Protein AF-A0A661U0H3-F1 (afdb_monomer)

Nearest PDB structures (foldseek):
  3rfw-assembly1_A-2  TM=4.943E-01  e=2.102E-10  Campylobacter jejuni
  6xd8-assembly2_B  TM=9.147E-01  e=1.284E-05  Bacillus anthracis str. Sterne
  6vj4-assembly1_A-2  TM=5.580E-01  e=4.309E-07  Bacillus anthracis
  2m08-assembly1_A  TM=8.510E-01  e=1.576E-04  Nitrosopumilus maritimus SCM1
  2rqs-assembly1_A  TM=8.510E-01  e=1.660E-04  Candidatus Cenarchaeum symbiosum

pLDDT: mean 85.98, std 15.05, range [32.09, 98.5]

Secondary structure (DSSP, 8-state):
------------------------------TTTT-EEEEETTEEEEHHHHHHHHHTS-HHHHHHHTSHHHHHHHHHHHHHHHHHHHHHHHTTGGGSHHHHHHHHHHHHHHHHHHHIIIIIITT-SS-HHHHHHHHHHTTTTSEEPPEEEEEEEEESSHHHHHHHHHHHHTT--HHHHHHHH---TTTGGGTTEEEEEESSPPP-SSSTT-HHHHHHHTTSPTT-BPPPEEETTEEEEEEEEEEE--EEPPHHHHHHHHHHH----HHHHHHHHHHTGGGGEE--EEEEEEEEESSHHHHHHHHHHHHTT--HHHHHHT-SSHHHHHHTSEEEEEETTSPBTTTBS-HHHHHHHHTSPTT-EEEEEEETTEEEEEEEEEEE-SEE--HHHHHHHHHHHHHHHHHHHHHHHHHHHHHHHTT---TTTTT-SS---HHHHHHHHHT-SSHHHHHHHHHHHHHH-TTSTTHHHHHHHHHHHHHHTS--HHHHHHHHHHHHHH-TTSTTHHHHHHHHHHTT--PPPPHHHHHHHHHTT----GGG---TT--S--

Foldseek 3Di:
DDDDDDDDDDDDDDDDDDDDPPDPPVPVPPPQFAAFPDDDPPDTDGNVNLVVVLVVDDPVCSVVCPDPVNVVVVVVVVNVVVVVVVVCVVVVVCVPPVNVVVVVVVVVCVVVVVCCVPPQQLQFLFAVVLLVVLCVVPLVVQKPAKKWWKFKAFDQDLVLQQVVVVVVVVPDDQLVCLLVHGPPPPCNVVSRTPGMAGLDADDDPDPSNWPVLSVLRVVDDAQDWDRWDATPVHIIIMHTPDIDHMDRDPCVVCSRVSVVPDADDLVVLVVCCVVVQVVQWDAKKFKKWKDFAAAQVLVVVLVVCVVVPHALQRSQCPGPDVVSNVCSTDIDIDGPQDADPPAGGDNVVVVVVSVDDQQDKDDLDQGPNHGMIMHGPDIDHGGGDDSVVCSVVSRVVVSNVRSVVSSVVVVVVVCLVVLPQDCVLLVDDDDDDLVVLLVSLLVPPALVSNLSSLSNNCSVPVPDLCNLVSLLSNLVSCQQPVVNPVVSLVSLVVSCVVCVPRPCNVVSVVCNVQRLALDDGDPVVQVVVVVSNDHDDSVSSDHVPPPDDD

Radius of gyration: 39.85 Å; Cα contacts (8 Å, |Δi|>4): 704; chains: 1; bounding box: 89×93×110 Å

Structure (mmCIF, N/CA/C/O backbone):
data_AF-A0A661U0H3-F1
#
_entry.id   AF-A0A661U0H3-F1
#
loop_
_atom_site.group_PDB
_atom_site.id
_atom_site.type_symbol
_atom_site.label_atom_id
_atom_site.label_alt_id
_atom_site.label_comp_id
_atom_site.label_asym_id
_atom_site.label_entity_id
_atom_site.label_seq_id
_atom_site.pdbx_PDB_ins_code
_atom_site.Cartn_x
_atom_site.Cartn_y
_atom_site.Cartn_z
_atom_site.occupancy
_atom_site.B_iso_or_equiv
_atom_site.auth_seq_id
_atom_site.auth_comp_id
_atom_site.auth_asym_id
_atom_site.auth_atom_id
_atom_site.pdbx_PDB_model_num
ATOM 1 N N . MET A 1 1 ? -7.140 -27.522 -75.127 1.00 39.84 1 MET A N 1
ATOM 2 C CA . MET A 1 1 ? -8.474 -27.904 -74.614 1.00 39.84 1 MET A CA 1
ATOM 3 C C . MET A 1 1 ? -9.107 -26.672 -73.988 1.00 39.84 1 MET A C 1
ATOM 5 O O . MET A 1 1 ? -8.629 -26.207 -72.964 1.00 39.84 1 MET A O 1
ATOM 9 N N . GLY A 1 2 ? -10.066 -26.062 -74.690 1.00 32.59 2 GLY A N 1
ATOM 10 C CA . GLY A 1 2 ? -10.665 -24.779 -74.317 1.00 32.59 2 GLY A CA 1
ATOM 11 C C . GLY A 1 2 ? -11.764 -24.923 -73.267 1.00 32.59 2 GLY A C 1
ATOM 12 O O . GLY A 1 2 ? -12.560 -25.855 -73.330 1.00 32.59 2 GLY A O 1
ATOM 13 N N . LYS A 1 3 ? -11.824 -23.971 -72.333 1.00 36.72 3 LYS A N 1
ATOM 14 C CA . LYS A 1 3 ? -12.973 -23.766 -71.449 1.00 36.72 3 LYS A CA 1
ATOM 15 C C . LYS A 1 3 ? -13.795 -22.592 -71.985 1.00 36.72 3 LYS A C 1
ATOM 17 O O . LYS A 1 3 ? -13.295 -21.477 -72.088 1.00 36.72 3 LYS A O 1
ATOM 22 N N . LYS A 1 4 ? -15.050 -22.867 -72.336 1.00 49.59 4 LYS A N 1
ATOM 23 C CA . LYS A 1 4 ? -16.136 -21.893 -72.502 1.00 49.59 4 LYS A CA 1
ATOM 24 C C . LYS A 1 4 ? -17.252 -22.302 -71.547 1.00 49.59 4 LYS A C 1
ATOM 26 O O . LYS A 1 4 ? -17.506 -23.495 -71.411 1.00 49.59 4 LYS A O 1
ATOM 31 N N . GLY A 1 5 ? -17.943 -21.327 -70.967 1.00 33.94 5 GLY A N 1
ATOM 32 C CA . GLY A 1 5 ? -19.227 -21.567 -70.313 1.00 33.94 5 GLY A CA 1
ATOM 33 C C . GLY A 1 5 ? -19.596 -20.483 -69.315 1.00 33.94 5 GLY A C 1
ATOM 34 O O . GLY A 1 5 ? -19.305 -20.610 -68.136 1.00 33.94 5 GLY A O 1
ATOM 35 N N . TRP A 1 6 ? -20.233 -19.428 -69.812 1.00 38.06 6 TRP A N 1
ATOM 36 C CA . TRP A 1 6 ? -20.932 -18.408 -69.033 1.00 38.06 6 TRP A CA 1
ATOM 37 C C . TRP A 1 6 ? -22.409 -18.817 -68.974 1.00 38.06 6 TRP A C 1
ATOM 39 O O . TRP A 1 6 ? -22.935 -19.203 -70.016 1.00 38.06 6 TRP A O 1
ATOM 49 N N . PHE A 1 7 ? -23.074 -18.731 -67.819 1.00 33.75 7 PHE A N 1
ATOM 50 C CA . PHE A 1 7 ? -24.536 -18.622 -67.752 1.00 33.75 7 PHE A CA 1
ATOM 51 C C . PHE A 1 7 ? -24.967 -17.950 -66.444 1.00 33.75 7 PHE A C 1
ATOM 53 O O . PHE A 1 7 ? -24.656 -18.411 -65.349 1.00 33.75 7 PHE A O 1
ATOM 60 N N . THR A 1 8 ? -25.681 -16.842 -66.596 1.00 45.50 8 THR A N 1
ATOM 61 C CA . THR A 1 8 ? -26.470 -16.138 -65.587 1.00 45.50 8 THR A CA 1
ATOM 62 C C . THR A 1 8 ? -27.881 -16.723 -65.555 1.00 45.50 8 THR A C 1
ATOM 64 O O . THR A 1 8 ? -28.471 -16.890 -66.618 1.00 45.50 8 THR A O 1
ATOM 67 N N . ILE A 1 9 ? -28.456 -16.961 -64.369 1.00 36.06 9 ILE A N 1
ATOM 68 C CA . ILE A 1 9 ? -29.915 -16.978 -64.152 1.00 36.06 9 ILE A CA 1
ATOM 69 C C . ILE A 1 9 ? -30.212 -16.417 -62.753 1.00 36.06 9 ILE A C 1
ATOM 71 O O . ILE A 1 9 ? -29.787 -16.975 -61.746 1.00 36.06 9 ILE A O 1
ATOM 75 N N . SER A 1 10 ? -30.976 -15.327 -62.720 1.00 40.69 10 SER A N 1
ATOM 76 C CA . SER A 1 10 ? -31.690 -14.803 -61.551 1.00 40.69 10 SER A CA 1
ATOM 77 C C . SER A 1 10 ? -33.111 -15.369 -61.541 1.00 40.69 10 SER A C 1
ATOM 79 O O . SER A 1 10 ? -33.766 -15.196 -62.562 1.00 40.69 10 SER A O 1
ATOM 81 N N . VAL A 1 11 ? -33.623 -15.928 -60.429 1.00 33.91 11 VAL A N 1
ATOM 82 C CA . VAL A 1 11 ? -35.069 -15.924 -60.076 1.00 33.91 11 VAL A CA 1
ATOM 83 C C . VAL A 1 11 ? -35.288 -16.030 -58.548 1.00 33.91 11 VAL A C 1
ATOM 85 O O . VAL A 1 11 ? -34.851 -16.973 -57.902 1.00 33.91 11 VAL A O 1
ATOM 88 N N . ALA A 1 12 ? -35.987 -15.009 -58.042 1.00 33.62 12 ALA A N 1
ATOM 89 C CA . ALA A 1 12 ? -36.889 -14.829 -56.891 1.00 33.62 12 ALA A CA 1
ATOM 90 C C . ALA A 1 12 ? -37.150 -15.917 -55.807 1.00 33.62 12 ALA A C 1
ATOM 92 O O . ALA A 1 12 ? -37.682 -16.987 -56.075 1.00 33.62 12 ALA A O 1
ATOM 93 N N . LEU A 1 13 ? -36.920 -15.504 -54.548 1.00 36.56 13 LEU A N 1
ATOM 94 C CA . LEU A 1 13 ? -37.894 -15.248 -53.456 1.00 36.56 13 LEU A CA 1
ATOM 95 C C . LEU A 1 13 ? -39.063 -16.237 -53.215 1.00 36.56 13 LEU A C 1
ATOM 97 O O . LEU A 1 13 ? -40.080 -16.143 -53.891 1.00 36.56 13 LEU A O 1
ATOM 101 N N . VAL A 1 14 ? -39.005 -17.017 -52.120 1.00 35.09 14 VAL A N 1
ATOM 102 C CA . VAL A 1 14 ? -40.170 -17.335 -51.257 1.00 35.09 14 VAL A CA 1
ATOM 103 C C . VAL A 1 14 ? -39.715 -17.425 -49.795 1.00 35.09 14 VAL A C 1
ATOM 105 O O . VAL A 1 14 ? -38.733 -18.081 -49.463 1.00 35.09 14 VAL A O 1
ATOM 108 N N . PHE A 1 15 ? -40.461 -16.721 -48.948 1.00 34.41 15 PHE A N 1
ATOM 109 C CA . PHE A 1 15 ? -40.374 -16.628 -47.494 1.00 34.41 15 PHE A CA 1
ATOM 110 C C . PHE A 1 15 ? -40.281 -17.984 -46.770 1.00 34.41 15 PHE A C 1
ATOM 112 O O . PHE A 1 15 ? -41.074 -18.891 -47.013 1.00 34.41 15 PHE A O 1
ATOM 119 N N . SER A 1 16 ? -39.435 -18.051 -45.744 1.00 34.34 16 SER A N 1
ATOM 120 C CA . SER A 1 16 ? -39.731 -18.813 -44.527 1.00 34.34 16 SER A CA 1
ATOM 121 C C . SER A 1 16 ? -39.182 -18.048 -43.330 1.00 34.34 16 SER A C 1
ATOM 123 O O . SER A 1 16 ? -37.980 -17.967 -43.101 1.00 34.34 16 SER A O 1
ATOM 125 N N . ILE A 1 17 ? -40.119 -17.420 -42.624 1.00 41.91 17 ILE A N 1
ATOM 126 C CA . ILE A 1 17 ? -39.952 -16.776 -41.327 1.00 41.91 17 ILE A CA 1
ATOM 127 C C . ILE A 1 17 ? -39.621 -17.870 -40.312 1.00 41.91 17 ILE A C 1
ATOM 129 O O . ILE A 1 17 ? -40.460 -18.721 -40.032 1.00 41.91 17 ILE A O 1
ATOM 133 N N . ALA A 1 18 ? -38.417 -17.830 -39.751 1.00 33.91 18 ALA A N 1
ATOM 134 C CA . ALA A 1 18 ? -38.081 -18.549 -38.532 1.00 33.91 18 ALA A CA 1
ATOM 135 C C . ALA A 1 18 ? -37.008 -17.760 -37.773 1.00 33.91 18 ALA A C 1
ATOM 137 O O . ALA A 1 18 ? -35.821 -17.854 -38.058 1.00 33.91 18 ALA A O 1
ATOM 138 N N . ILE A 1 19 ? -37.497 -16.929 -36.849 1.00 46.69 19 ILE A N 1
ATOM 139 C CA . ILE A 1 19 ? -36.934 -16.693 -35.515 1.00 46.69 19 ILE A CA 1
ATOM 140 C C . ILE A 1 19 ? -35.417 -16.472 -35.498 1.00 46.69 19 ILE A C 1
ATOM 142 O O . ILE A 1 19 ? -34.634 -17.375 -35.228 1.00 46.69 19 ILE A O 1
ATOM 146 N N . LEU A 1 20 ? -35.028 -15.213 -35.681 1.00 36.91 20 LEU A N 1
ATOM 147 C CA . LEU A 1 20 ? -33.796 -14.680 -35.115 1.00 36.91 20 LEU A CA 1
ATOM 148 C C . LEU A 1 20 ? -34.129 -13.335 -34.457 1.00 36.91 20 LEU A C 1
ATOM 150 O O . LEU A 1 20 ? -33.696 -12.268 -34.879 1.00 36.91 20 LEU A O 1
ATOM 154 N N . SER A 1 21 ? -34.960 -13.386 -33.412 1.00 39.50 21 SER A N 1
ATOM 155 C CA . SER A 1 21 ? -34.989 -12.349 -32.380 1.00 39.50 21 SER A CA 1
ATOM 156 C C . SER A 1 21 ? -33.693 -12.458 -31.573 1.00 39.50 21 SER A C 1
ATOM 158 O O . SER A 1 21 ? -33.687 -12.897 -30.424 1.00 39.50 21 SER A O 1
ATOM 160 N N . LEU A 1 22 ? -32.576 -12.123 -32.222 1.00 37.94 22 LEU A N 1
ATOM 161 C CA . LEU A 1 22 ? -31.331 -11.794 -31.551 1.00 37.94 22 LEU A CA 1
ATOM 162 C C . LEU A 1 22 ? -31.582 -10.491 -30.805 1.00 37.94 22 LEU A C 1
ATOM 164 O O . LEU A 1 22 ? -31.690 -9.431 -31.415 1.00 37.94 22 LEU A O 1
ATOM 168 N N . LEU A 1 23 ? -31.768 -10.636 -29.494 1.00 37.94 23 LEU A N 1
ATOM 169 C CA . LEU A 1 23 ? -31.199 -9.767 -28.470 1.00 37.94 23 LEU A CA 1
ATOM 170 C C . LEU A 1 23 ? -31.019 -8.318 -28.934 1.00 37.94 23 LEU A C 1
ATOM 172 O O . LEU A 1 23 ? -29.910 -7.831 -29.132 1.00 37.94 23 LEU A O 1
ATOM 176 N N . SER A 1 24 ? -32.139 -7.602 -29.027 1.00 34.53 24 SER A N 1
ATOM 177 C CA . SER A 1 24 ? -32.116 -6.197 -28.654 1.00 34.53 24 SER A CA 1
ATOM 178 C C . SER A 1 24 ? -31.874 -6.184 -27.145 1.00 34.53 24 SER A C 1
ATOM 180 O O . SER A 1 24 ? -32.813 -6.145 -26.352 1.00 34.53 24 SER A O 1
ATOM 182 N N . CYS A 1 25 ? -30.602 -6.276 -26.747 1.00 33.72 25 CYS A N 1
ATOM 183 C CA . CYS A 1 25 ? -30.160 -5.618 -25.530 1.00 33.72 25 CYS A CA 1
ATOM 184 C C . CYS A 1 25 ? -30.435 -4.141 -25.775 1.00 33.72 25 CYS A C 1
ATOM 186 O O . CYS A 1 25 ? -29.628 -3.415 -26.349 1.00 33.72 25 CYS A O 1
ATOM 188 N N . LYS A 1 26 ? -31.651 -3.717 -25.438 1.00 37.41 26 LYS A N 1
ATOM 189 C CA . LYS A 1 26 ? -31.938 -2.318 -25.212 1.00 37.41 26 LYS A CA 1
ATOM 190 C C . LYS A 1 26 ? -31.262 -2.005 -23.889 1.00 37.41 26 LYS A C 1
ATOM 192 O O . LYS A 1 26 ? -31.874 -2.096 -22.833 1.00 37.41 26 LYS A O 1
ATOM 197 N N . GLU A 1 27 ? -29.961 -1.769 -23.983 1.00 37.16 27 GLU A N 1
ATOM 198 C CA . GLU A 1 27 ? -29.201 -1.054 -22.978 1.00 37.16 27 GLU A CA 1
ATOM 199 C C . GLU A 1 27 ? -30.025 0.203 -22.691 1.00 37.16 27 GLU A C 1
ATOM 201 O O . GLU A 1 27 ? -30.349 0.975 -23.604 1.00 37.16 27 GLU A O 1
ATOM 206 N N . GLU A 1 28 ? -30.529 0.326 -21.466 1.00 34.50 28 GLU A N 1
ATOM 207 C CA . GLU A 1 28 ? -31.110 1.577 -21.007 1.00 34.50 28 GLU A CA 1
ATOM 208 C C . GLU A 1 28 ? -29.966 2.583 -20.996 1.00 34.50 28 GLU A C 1
ATOM 210 O O . GLU A 1 28 ? -29.244 2.723 -20.016 1.00 34.50 28 GLU A O 1
ATOM 215 N N . VAL A 1 29 ? -29.765 3.241 -22.138 1.00 36.03 29 VAL A N 1
ATOM 216 C CA . VAL A 1 29 ? -28.887 4.395 -22.256 1.00 36.03 29 VAL A CA 1
ATOM 217 C C . VAL A 1 29 ? -29.412 5.405 -21.250 1.00 36.03 29 VAL A C 1
ATOM 219 O O . VAL A 1 29 ? -30.503 5.968 -21.418 1.00 36.03 29 VAL A O 1
ATOM 222 N N . VAL A 1 30 ? -28.658 5.581 -20.168 1.00 37.28 30 VAL A N 1
ATOM 223 C CA . VAL A 1 30 ? -28.878 6.628 -19.180 1.00 37.28 30 VAL A CA 1
ATOM 224 C C . VAL A 1 30 ? -29.008 7.925 -19.971 1.00 37.28 30 VAL A C 1
ATOM 226 O O . VAL A 1 30 ? -28.123 8.297 -20.736 1.00 37.28 30 VAL A O 1
ATOM 229 N N . LYS A 1 31 ? -30.160 8.594 -19.859 1.00 38.78 31 LYS A N 1
ATOM 230 C CA . LYS A 1 31 ? -30.545 9.739 -20.708 1.00 38.78 31 LYS A CA 1
ATOM 231 C C . LYS A 1 31 ? -29.547 10.915 -20.705 1.00 38.78 31 LYS A C 1
ATOM 233 O O . LYS A 1 31 ? -29.724 11.818 -21.514 1.00 38.78 31 LYS A O 1
ATOM 238 N N . GLY A 1 32 ? -28.551 10.912 -19.815 1.00 45.53 32 GLY A N 1
ATOM 239 C CA . GLY A 1 32 ? -27.450 11.878 -19.768 1.00 45.53 32 GLY A CA 1
ATOM 240 C C . GLY A 1 32 ? -26.280 11.562 -20.710 1.00 45.53 32 GLY A C 1
ATOM 241 O O . GLY A 1 32 ? -25.739 12.491 -21.294 1.00 45.53 32 GLY A O 1
ATOM 242 N N . ASP A 1 33 ? -25.951 10.289 -20.955 1.00 55.34 33 ASP A N 1
ATOM 243 C CA . ASP A 1 33 ? -24.731 9.890 -21.692 1.00 55.34 33 ASP A CA 1
ATOM 244 C C . ASP A 1 33 ? -24.838 10.052 -23.219 1.00 55.34 33 ASP A C 1
ATOM 246 O O . ASP A 1 33 ? -23.845 9.971 -23.935 1.00 55.34 33 ASP A O 1
ATOM 250 N N . SER A 1 34 ? -26.043 10.307 -23.737 1.00 65.50 34 SER A N 1
ATOM 251 C CA . SER A 1 34 ? -26.332 10.399 -25.181 1.00 65.50 34 SER A CA 1
ATOM 252 C C . SER A 1 34 ? -26.701 11.803 -25.668 1.00 65.50 34 SER A C 1
ATOM 254 O O . SER A 1 34 ? -27.101 11.968 -26.823 1.00 65.50 34 SER A O 1
ATOM 256 N N . GLU A 1 35 ? -26.595 12.832 -24.820 1.00 89.38 35 GLU A N 1
ATOM 257 C CA . GLU A 1 35 ? -26.825 14.212 -25.258 1.00 89.38 35 GLU A CA 1
ATOM 258 C C . GLU A 1 35 ? -25.736 14.627 -26.258 1.00 89.38 35 GLU A C 1
ATOM 260 O O . GLU A 1 35 ? -24.562 14.710 -25.908 1.00 89.38 35 GLU A O 1
ATOM 265 N N . VAL A 1 36 ? -26.129 14.903 -27.503 1.00 92.31 36 VAL A N 1
ATOM 266 C CA . VAL A 1 36 ? -25.220 15.352 -28.566 1.00 92.31 36 VAL A CA 1
ATOM 267 C C . VAL A 1 36 ? -25.008 16.860 -28.462 1.00 92.31 36 VAL A C 1
ATOM 269 O O . VAL A 1 36 ? -25.943 17.640 -28.645 1.00 92.31 36 VAL A O 1
ATOM 272 N N . LEU A 1 37 ? -23.765 17.268 -28.220 1.00 92.44 37 LEU A N 1
ATOM 273 C CA . LEU A 1 37 ? -23.359 18.658 -28.000 1.00 92.44 37 LEU A CA 1
ATOM 274 C C . LEU A 1 37 ? -22.755 19.301 -29.253 1.00 92.44 37 LEU A C 1
ATOM 276 O O . LEU A 1 37 ? -22.876 20.509 -29.455 1.00 92.44 37 LEU A O 1
ATOM 280 N N . ALA A 1 38 ? -22.137 18.502 -30.125 1.00 93.94 38 ALA A N 1
ATOM 281 C CA . ALA A 1 38 ? -21.652 18.950 -31.425 1.00 93.94 38 ALA A CA 1
ATOM 282 C C . ALA A 1 38 ? -21.599 17.801 -32.440 1.00 93.94 38 ALA A C 1
ATOM 284 O O . ALA A 1 38 ? -21.620 16.624 -32.083 1.00 93.94 38 ALA A O 1
ATOM 285 N N . ARG A 1 39 ? -21.514 18.152 -33.727 1.00 94.12 39 ARG A N 1
ATOM 286 C CA . ARG A 1 39 ? -21.327 17.200 -34.830 1.00 94.12 39 ARG A CA 1
ATOM 287 C C . ARG A 1 39 ? -20.194 17.657 -35.733 1.00 94.12 39 ARG A C 1
ATOM 289 O O . ARG A 1 39 ? -20.169 18.816 -36.148 1.00 94.12 39 ARG A O 1
ATOM 296 N N . VAL A 1 40 ? -19.295 16.739 -36.072 1.00 91.75 40 VAL A N 1
ATOM 297 C CA . VAL A 1 40 ? -18.164 16.985 -36.974 1.00 91.75 40 VAL A CA 1
ATOM 298 C C . VAL A 1 40 ? -18.197 15.929 -38.076 1.00 91.75 40 VAL A C 1
ATOM 300 O O . VAL A 1 40 ? -17.750 14.799 -37.904 1.00 91.75 40 VAL A O 1
ATOM 303 N N . GLY A 1 41 ? -18.778 16.286 -39.223 1.00 84.00 41 GLY A N 1
ATOM 304 C CA . GLY A 1 41 ? -19.030 15.324 -40.297 1.00 84.00 41 GLY A CA 1
ATOM 305 C C . GLY A 1 41 ? -20.074 14.281 -39.884 1.00 84.00 41 GLY A C 1
ATOM 306 O O . GLY A 1 41 ? -21.226 14.636 -39.641 1.00 84.00 41 GLY A O 1
ATOM 307 N N . GLY A 1 42 ? -19.673 13.007 -39.852 1.00 82.19 42 GLY A N 1
ATOM 308 C CA . GLY A 1 42 ? -20.511 11.885 -39.411 1.00 82.19 42 GLY A CA 1
ATOM 309 C C . GLY A 1 42 ? -20.386 11.538 -37.924 1.00 82.19 42 GLY A C 1
ATOM 310 O O . GLY A 1 42 ? -21.170 10.722 -37.451 1.00 82.19 42 GLY A O 1
ATOM 311 N N . ASP A 1 43 ? -19.440 12.153 -37.206 1.00 85.44 43 ASP A N 1
ATOM 312 C CA . ASP A 1 43 ? -19.167 11.863 -35.797 1.00 85.44 43 ASP A CA 1
ATOM 313 C C . ASP A 1 43 ? -19.903 12.840 -34.867 1.00 85.44 43 ASP A C 1
ATOM 315 O O . ASP A 1 43 ? -20.047 14.034 -35.168 1.00 85.44 43 ASP A O 1
ATOM 319 N N . GLU A 1 44 ? -20.339 12.334 -33.715 1.00 92.19 44 GLU A N 1
ATOM 320 C CA . GLU A 1 44 ? -20.992 13.101 -32.651 1.00 92.19 44 GLU A CA 1
ATOM 321 C C . GLU A 1 44 ? -20.022 13.322 -31.484 1.00 92.19 44 GLU A C 1
ATOM 323 O O . GLU A 1 44 ? -19.204 12.458 -31.179 1.00 92.19 44 GLU A O 1
ATOM 328 N N . ILE A 1 45 ? -20.107 14.496 -30.856 1.00 92.12 45 ILE A N 1
ATOM 329 C CA . ILE A 1 45 ? -19.477 14.793 -29.566 1.00 92.12 45 ILE A CA 1
ATOM 330 C C . ILE A 1 45 ? -20.609 14.867 -28.549 1.00 92.12 45 ILE A C 1
ATOM 332 O O . ILE A 1 45 ? -21.530 15.675 -28.710 1.00 92.12 45 ILE A O 1
ATOM 336 N N . THR A 1 46 ? -20.551 14.012 -27.538 1.00 94.00 46 THR A N 1
ATOM 337 C CA . THR A 1 46 ? -21.608 13.796 -26.549 1.00 94.00 46 THR A CA 1
ATOM 338 C C . THR A 1 46 ? -21.263 14.397 -25.188 1.00 94.00 46 THR A C 1
ATOM 340 O O . THR A 1 46 ? -20.130 14.812 -24.940 1.00 94.00 46 THR A O 1
ATOM 343 N N . ARG A 1 47 ? -22.240 14.428 -24.277 1.00 91.12 47 ARG A N 1
ATOM 344 C CA . ARG A 1 47 ? -22.018 14.745 -22.859 1.00 91.12 47 ARG A CA 1
ATOM 345 C C . ARG A 1 47 ? -20.981 13.823 -22.219 1.00 91.12 47 ARG A C 1
ATOM 347 O O . ARG A 1 47 ? -20.078 14.326 -21.561 1.00 91.12 47 ARG A O 1
ATOM 354 N N . ALA A 1 48 ? -21.059 12.519 -22.486 1.00 91.12 48 ALA A N 1
ATOM 355 C CA . ALA A 1 48 ? -20.104 11.546 -21.968 1.00 91.12 48 ALA A CA 1
ATOM 356 C C . ALA A 1 48 ? -18.666 11.831 -22.440 1.00 91.12 48 ALA A C 1
ATOM 358 O O . ALA A 1 48 ? -17.731 11.684 -21.659 1.00 91.12 48 ALA A O 1
ATOM 359 N N . ASP A 1 49 ? -18.479 12.306 -23.679 1.00 91.88 49 ASP A N 1
ATOM 360 C CA . ASP A 1 49 ? -17.153 12.706 -24.176 1.00 91.88 49 ASP A CA 1
ATOM 361 C C . ASP A 1 49 ? -16.592 13.916 -23.413 1.00 91.88 49 ASP A C 1
ATOM 363 O O . ASP A 1 49 ? -15.390 13.986 -23.162 1.00 91.88 49 ASP A O 1
ATOM 367 N N . ILE A 1 50 ? -17.451 14.868 -23.030 1.00 93.50 50 ILE A N 1
ATOM 368 C CA . ILE A 1 50 ? -17.048 16.024 -22.217 1.00 93.50 50 ILE A CA 1
ATOM 369 C C . ILE A 1 50 ? -16.693 15.588 -20.802 1.00 93.50 50 ILE A C 1
ATOM 371 O O . ILE A 1 50 ? -15.646 15.986 -20.298 1.00 93.50 50 ILE A O 1
ATOM 375 N N . ASP A 1 51 ? -17.526 14.760 -20.174 1.00 91.06 51 ASP A N 1
ATOM 376 C CA . ASP A 1 51 ? -17.252 14.251 -18.833 1.00 91.06 51 ASP A CA 1
ATOM 377 C C . ASP A 1 51 ? -15.950 13.440 -18.803 1.00 91.06 51 ASP A C 1
ATOM 379 O O . ASP A 1 51 ? -15.102 13.687 -17.948 1.00 91.06 51 ASP A O 1
ATOM 383 N N . ALA A 1 52 ? -15.729 12.563 -19.786 1.00 90.25 52 ALA A N 1
ATOM 384 C CA . ALA A 1 52 ? -14.488 11.806 -19.915 1.00 90.25 52 ALA A CA 1
ATOM 385 C C . ALA A 1 52 ? -13.262 12.710 -20.136 1.00 90.25 52 ALA A C 1
ATOM 387 O O . ALA A 1 52 ? -12.209 12.457 -19.556 1.00 90.25 52 ALA A O 1
ATOM 388 N N . GLU A 1 53 ? -13.380 13.774 -20.939 1.00 93.56 53 GLU A N 1
ATOM 389 C CA . GLU A 1 53 ? -12.289 14.735 -21.141 1.00 93.56 53 GLU A CA 1
ATOM 390 C C . GLU A 1 53 ? -11.972 15.502 -19.847 1.00 93.56 53 GLU A C 1
ATOM 392 O O . GLU A 1 53 ? -10.801 15.723 -19.551 1.00 93.56 53 GLU A O 1
ATOM 397 N N . ILE A 1 54 ? -12.981 15.863 -19.044 1.00 92.31 54 ILE A N 1
ATOM 398 C CA . ILE A 1 54 ? -12.787 16.524 -17.743 1.00 92.31 54 ILE A CA 1
ATOM 399 C C . ILE A 1 54 ? -12.003 15.626 -16.781 1.00 92.31 54 ILE A C 1
ATOM 401 O O . ILE A 1 54 ? -11.114 16.123 -16.089 1.00 92.31 54 ILE A O 1
ATOM 405 N N . GLU A 1 55 ? -12.278 14.320 -16.763 1.00 88.69 55 GLU A N 1
ATOM 406 C CA . GLU A 1 55 ? -11.566 13.364 -15.901 1.00 88.69 55 GLU A CA 1
ATOM 407 C C . GLU A 1 55 ? -10.062 13.254 -16.218 1.00 88.69 55 GLU A C 1
ATOM 409 O O . GLU A 1 55 ? -9.280 12.828 -15.368 1.00 88.69 55 GLU A O 1
ATOM 414 N N . LEU A 1 56 ? -9.615 13.690 -17.405 1.00 87.50 56 LEU A N 1
ATOM 415 C CA . LEU A 1 56 ? -8.189 13.739 -17.753 1.00 87.50 56 LEU A CA 1
ATOM 416 C C . LEU A 1 56 ? -7.433 14.889 -17.062 1.00 87.50 56 LEU A C 1
ATOM 418 O O . LEU A 1 56 ? -6.198 14.884 -17.045 1.00 87.50 56 LEU A O 1
ATOM 422 N N . TYR A 1 57 ? -8.141 15.874 -16.503 1.00 89.50 57 TYR A N 1
ATOM 423 C CA . TYR A 1 57 ? -7.548 17.020 -15.813 1.00 89.50 57 TYR A CA 1
ATOM 424 C C . TYR A 1 57 ? -7.406 16.768 -14.304 1.00 89.50 57 TYR A C 1
ATOM 426 O O . TYR A 1 57 ? -8.214 16.043 -13.716 1.00 89.50 57 TYR A O 1
ATOM 434 N N . PRO A 1 58 ? -6.422 17.407 -13.631 1.00 86.38 58 PRO A N 1
ATOM 435 C CA . PRO A 1 58 ? -6.322 17.372 -12.174 1.00 86.38 58 PRO A CA 1
ATOM 436 C C . PRO A 1 58 ? -7.637 17.792 -11.506 1.00 86.38 58 PRO A C 1
ATOM 438 O O . PRO A 1 58 ? -8.277 18.747 -11.946 1.00 86.38 58 PRO A O 1
ATOM 441 N N . GLU A 1 59 ? -8.004 17.144 -10.399 1.00 82.12 59 GLU A N 1
ATOM 442 C CA . GLU A 1 59 ? -9.266 17.389 -9.674 1.00 82.12 59 GLU A CA 1
ATOM 443 C C . GLU A 1 59 ? -9.466 18.876 -9.314 1.00 82.12 59 GLU A C 1
ATOM 445 O O . GLU A 1 59 ? -10.559 19.431 -9.436 1.00 82.12 59 GLU A O 1
ATOM 450 N N . SER A 1 60 ? -8.372 19.575 -8.988 1.00 81.69 60 SER A N 1
ATOM 451 C CA . SER A 1 60 ? -8.356 21.017 -8.716 1.00 81.69 60 SER A CA 1
ATOM 452 C C . SER A 1 60 ? -8.740 21.899 -9.908 1.00 81.69 60 SER A C 1
ATOM 454 O O . SER A 1 60 ? -8.952 23.094 -9.732 1.00 81.69 60 SER A O 1
ATOM 456 N N . GLU A 1 61 ? -8.785 21.364 -11.124 1.00 85.69 61 GLU A N 1
ATOM 457 C CA . GLU A 1 61 ? -9.160 22.082 -12.345 1.00 85.69 61 GLU A CA 1
ATOM 458 C C . GLU A 1 61 ? -10.537 21.663 -12.871 1.00 85.69 61 GLU A C 1
ATOM 460 O O . GLU A 1 61 ? -11.215 22.471 -13.514 1.00 85.69 61 GLU A O 1
ATOM 465 N N . GLN A 1 62 ? -11.001 20.457 -12.523 1.00 88.31 62 GLN A N 1
ATOM 466 C CA . GLN A 1 62 ? -12.277 19.911 -12.988 1.00 88.31 62 GLN A CA 1
ATOM 467 C C . GLN A 1 62 ? -13.466 20.824 -12.658 1.00 88.31 62 GLN A C 1
ATOM 469 O O . GLN A 1 62 ? -14.325 21.048 -13.510 1.00 88.31 62 GLN A O 1
ATOM 474 N N . TYR A 1 63 ? -13.501 21.433 -11.463 1.00 84.81 63 TYR A N 1
ATOM 475 C CA . TYR A 1 63 ? -14.616 22.305 -11.057 1.00 84.81 63 TYR A CA 1
ATOM 476 C C . TYR A 1 63 ? -14.838 23.479 -12.023 1.00 84.81 63 TYR A C 1
ATOM 478 O O . TYR A 1 63 ? -15.970 23.910 -12.233 1.00 84.81 63 TYR A O 1
ATOM 486 N N . ARG A 1 64 ? -13.759 24.018 -12.609 1.00 85.44 64 ARG A N 1
ATOM 487 C CA . ARG A 1 64 ? -13.826 25.161 -13.528 1.00 85.44 64 ARG A CA 1
ATOM 488 C C . ARG A 1 64 ? -14.294 24.716 -14.907 1.00 85.44 64 ARG A C 1
ATOM 490 O O . ARG A 1 64 ? -15.030 25.446 -15.568 1.00 85.44 64 ARG A O 1
ATOM 497 N N . LEU A 1 65 ? -13.887 23.518 -15.316 1.00 87.38 65 LEU A N 1
ATOM 498 C CA . LEU A 1 65 ? -14.286 22.905 -16.577 1.00 87.38 65 LEU A CA 1
ATOM 499 C C . LEU A 1 65 ? -15.763 22.491 -16.575 1.00 87.38 65 LEU A C 1
ATOM 501 O O . LEU A 1 65 ? -16.404 22.583 -17.612 1.00 87.38 65 LEU A O 1
ATOM 505 N N . ARG A 1 66 ? -16.330 22.166 -15.405 1.00 87.06 66 ARG A N 1
ATOM 506 C CA . ARG A 1 66 ? -17.765 21.878 -15.205 1.00 87.06 66 ARG A CA 1
ATOM 507 C C . ARG A 1 66 ? -18.673 23.125 -15.181 1.00 87.06 66 ARG A C 1
ATOM 509 O O . ARG A 1 66 ? -19.861 23.027 -14.888 1.00 87.06 66 ARG A O 1
ATOM 516 N N . THR A 1 67 ? -18.141 24.319 -15.457 1.00 87.44 67 THR A N 1
ATOM 517 C CA . THR A 1 67 ? -18.952 25.540 -15.641 1.00 87.44 67 THR A CA 1
ATOM 518 C C . THR A 1 67 ? -19.424 25.663 -17.089 1.00 87.44 67 THR A C 1
ATOM 520 O O . THR A 1 67 ? -18.761 25.159 -17.987 1.00 87.44 67 THR A O 1
ATOM 523 N N . SER A 1 68 ? -20.502 26.410 -17.364 1.00 86.50 68 SER A N 1
ATOM 524 C CA . SER A 1 68 ? -20.977 26.612 -18.749 1.00 86.50 68 SER A CA 1
ATOM 525 C C . SER A 1 68 ? -19.897 27.150 -19.698 1.00 86.50 68 SER A C 1
ATOM 527 O O . SER A 1 68 ? -19.882 26.822 -20.881 1.00 86.50 68 SER A O 1
ATOM 529 N N . GLU A 1 69 ? -19.004 28.000 -19.192 1.00 87.81 69 GLU A N 1
ATOM 530 C CA . GLU A 1 69 ? -17.935 28.610 -19.984 1.00 87.81 69 GLU A CA 1
ATOM 531 C C . GLU A 1 69 ? -16.764 27.636 -20.199 1.00 87.81 69 GLU A C 1
ATOM 533 O O . GLU A 1 69 ? -16.229 27.551 -21.305 1.00 87.81 69 GLU A O 1
ATOM 538 N N . GLY A 1 70 ? -16.432 26.840 -19.175 1.00 89.12 70 GLY A N 1
ATOM 539 C CA . GLY A 1 70 ? -15.458 25.751 -19.265 1.00 89.12 70 GLY A CA 1
ATOM 540 C C . GLY A 1 70 ? -15.901 24.634 -20.212 1.00 89.12 70 GLY A C 1
ATOM 541 O O . GLY A 1 70 ? -15.128 24.224 -21.075 1.00 89.12 70 GLY A O 1
ATOM 542 N N . GLU A 1 71 ? -17.161 24.209 -20.128 1.00 90.12 71 GLU A N 1
ATOM 543 C CA . GLU A 1 71 ? -17.725 23.205 -21.031 1.00 90.12 71 GLU A CA 1
ATOM 544 C C . GLU A 1 71 ? -17.718 23.698 -22.477 1.00 90.12 71 GLU A C 1
ATOM 546 O O . GLU A 1 71 ? -17.293 22.971 -23.373 1.00 90.12 71 GLU A O 1
ATOM 551 N N . LYS A 1 72 ? -18.122 24.954 -22.723 1.00 91.44 72 LYS A N 1
ATOM 552 C CA . LYS A 1 72 ? -18.074 25.540 -24.068 1.00 91.44 72 LYS A CA 1
ATOM 553 C C . LYS A 1 72 ? -16.654 25.520 -24.636 1.00 91.44 72 LYS A C 1
ATOM 555 O O . LYS A 1 72 ? -16.469 25.158 -25.797 1.00 91.44 72 LYS A O 1
ATOM 560 N N . TYR A 1 73 ? -15.663 25.873 -23.818 1.00 93.00 73 TYR A N 1
ATOM 561 C CA . TYR A 1 73 ? -14.258 25.790 -24.203 1.00 93.00 73 TYR A CA 1
ATOM 562 C C . TYR A 1 73 ? -13.848 24.353 -24.565 1.00 93.00 73 TYR A C 1
ATOM 564 O O . TYR A 1 73 ? -13.247 24.149 -25.620 1.00 93.00 73 TYR A O 1
ATOM 572 N N . LEU A 1 74 ? -14.204 23.353 -23.751 1.00 94.38 74 LEU A N 1
ATOM 573 C CA . LEU A 1 74 ? -13.889 21.948 -24.037 1.00 94.38 74 LEU A CA 1
ATOM 574 C C . LEU A 1 74 ? -14.563 21.449 -25.316 1.00 94.38 74 LEU A C 1
ATOM 576 O O . LEU A 1 74 ? -13.900 20.821 -26.138 1.00 94.38 74 LEU A O 1
ATOM 580 N N . ILE A 1 75 ? -15.837 21.783 -25.539 1.00 93.94 75 ILE A N 1
ATOM 581 C CA . ILE A 1 75 ? -16.547 21.450 -26.782 1.00 93.94 75 ILE A CA 1
ATOM 582 C C . ILE A 1 75 ? -15.785 22.014 -27.990 1.00 93.94 75 ILE A C 1
ATOM 584 O O . ILE A 1 75 ? -15.526 21.286 -28.948 1.00 93.94 75 ILE A O 1
ATOM 588 N N . GLU A 1 76 ? -15.371 23.285 -27.946 1.00 95.38 76 GLU A N 1
ATOM 589 C CA . GLU A 1 76 ? -14.591 23.908 -29.025 1.00 95.38 76 GLU A CA 1
ATOM 590 C C . GLU A 1 76 ? -13.235 23.209 -29.244 1.00 95.38 76 GLU A C 1
ATOM 592 O O . GLU A 1 76 ? -12.844 22.967 -30.390 1.00 95.38 76 GLU A O 1
ATOM 597 N N . GLN A 1 77 ? -12.530 22.820 -28.175 1.00 95.06 77 GLN A N 1
ATOM 598 C CA . GLN A 1 77 ? -11.276 22.061 -28.278 1.00 95.06 77 GLN A CA 1
ATOM 599 C C . GLN A 1 77 ? -11.484 20.671 -28.892 1.00 95.06 77 GLN A C 1
ATOM 601 O O . GLN A 1 77 ? -10.728 20.275 -29.785 1.00 95.06 77 GLN A O 1
ATOM 606 N N . LEU A 1 78 ? -12.520 19.942 -28.469 1.00 94.19 78 LEU A N 1
ATOM 607 C CA . LEU A 1 78 ? -12.843 18.621 -29.006 1.00 94.19 78 LEU A CA 1
ATOM 608 C C . LEU A 1 78 ? -13.223 18.687 -30.487 1.00 94.19 78 LEU A C 1
ATOM 610 O O . LEU A 1 78 ? -12.747 17.861 -31.268 1.00 94.19 78 LEU A O 1
ATOM 614 N N . ILE A 1 79 ? -14.001 19.697 -30.895 1.00 95.62 79 ILE A N 1
ATOM 615 C CA . ILE A 1 79 ? -14.309 19.951 -32.310 1.00 95.62 79 ILE A CA 1
ATOM 616 C C . ILE A 1 79 ? -13.013 20.159 -33.096 1.00 95.62 79 ILE A C 1
ATOM 618 O O . ILE A 1 79 ? -12.790 19.485 -34.104 1.00 95.62 79 ILE A O 1
ATOM 622 N N . ASN A 1 80 ? -12.136 21.053 -32.630 1.00 95.00 80 ASN A N 1
ATOM 623 C CA . ASN A 1 80 ? -10.877 21.354 -33.313 1.00 95.00 80 ASN A CA 1
ATOM 624 C C . ASN A 1 80 ? -9.985 20.111 -33.440 1.00 95.00 80 ASN A C 1
ATOM 626 O O . ASN A 1 80 ? -9.459 19.835 -34.521 1.00 95.00 80 ASN A O 1
ATOM 630 N N . ARG A 1 81 ? -9.857 19.321 -32.367 1.00 94.06 81 ARG A N 1
ATOM 631 C CA . ARG A 1 81 ? -9.096 18.065 -32.369 1.00 94.06 81 ARG A CA 1
ATOM 632 C C . ARG A 1 81 ? -9.677 17.060 -33.362 1.00 94.06 81 ARG A C 1
ATOM 634 O O . ARG A 1 81 ? -8.920 16.502 -34.154 1.00 94.06 81 ARG A O 1
ATOM 641 N N . ARG A 1 82 ? -11.002 16.881 -33.382 1.00 93.19 82 ARG A N 1
ATOM 642 C CA . ARG A 1 82 ? -11.679 15.955 -34.304 1.00 93.19 82 ARG A CA 1
ATOM 643 C C . ARG A 1 82 ? -11.509 16.373 -35.765 1.00 93.19 82 ARG A C 1
ATOM 645 O O . ARG A 1 82 ? -11.240 15.524 -36.609 1.00 93.19 82 ARG A O 1
ATOM 652 N N . VAL A 1 83 ? -11.606 17.668 -36.081 1.00 94.88 83 VAL A N 1
ATOM 653 C CA . VAL A 1 83 ? -11.364 18.175 -37.447 1.00 94.88 83 VAL A CA 1
ATOM 654 C C . VAL A 1 83 ? -9.944 17.837 -37.912 1.00 94.88 83 VAL A C 1
ATOM 656 O O . VAL A 1 83 ? -9.762 17.352 -39.031 1.00 94.88 83 VAL A O 1
ATOM 659 N N . LEU A 1 84 ? -8.942 18.059 -37.056 1.00 95.56 84 LEU A N 1
ATOM 660 C CA . LEU A 1 84 ? -7.548 17.742 -37.370 1.00 95.56 84 LEU A CA 1
ATOM 661 C C . LEU A 1 84 ? -7.312 16.234 -37.509 1.00 95.56 84 LEU A C 1
ATOM 663 O O . LEU A 1 84 ? -6.604 15.818 -38.424 1.00 95.56 84 LEU A O 1
ATOM 667 N N . GLU A 1 85 ? -7.925 15.419 -36.649 1.00 94.00 85 GLU A N 1
ATOM 668 C CA . GLU A 1 85 ? -7.864 13.959 -36.748 1.00 94.00 85 GLU A CA 1
ATOM 669 C C . GLU A 1 85 ? -8.417 13.473 -38.094 1.00 94.00 85 GLU A C 1
ATOM 671 O O . GLU A 1 85 ? -7.732 12.752 -38.819 1.00 94.00 85 GLU A O 1
ATOM 676 N N . LEU A 1 86 ? -9.622 13.909 -38.475 1.00 92.25 8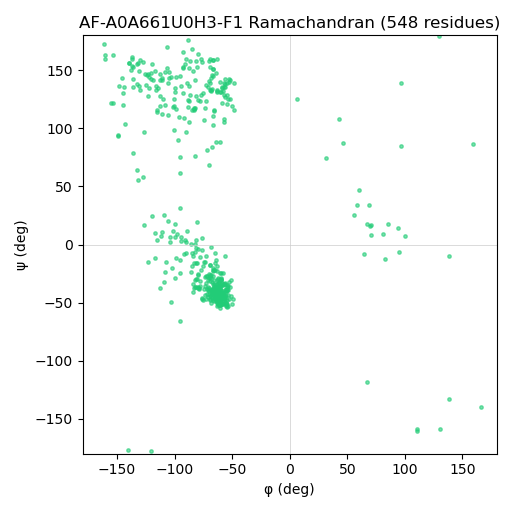6 LEU A N 1
ATOM 677 C CA . LEU A 1 86 ? -10.251 13.523 -39.741 1.00 92.25 86 LEU A CA 1
ATOM 678 C C . LEU A 1 86 ? -9.396 13.924 -40.951 1.00 92.25 86 LEU A C 1
ATOM 680 O O . LEU A 1 86 ? -9.218 13.129 -41.877 1.00 92.25 86 LEU A O 1
ATOM 684 N N . ALA A 1 87 ? -8.824 15.131 -40.933 1.00 94.81 87 ALA A N 1
ATOM 685 C CA . ALA A 1 87 ? -7.909 15.583 -41.975 1.00 94.81 87 ALA A CA 1
ATOM 686 C C . ALA A 1 87 ? -6.641 14.713 -42.041 1.00 94.81 87 ALA A C 1
ATOM 688 O O . ALA A 1 87 ? -6.213 14.338 -43.134 1.00 94.81 87 ALA A O 1
ATOM 689 N N . ALA A 1 88 ? -6.070 14.343 -40.889 1.00 95.44 88 ALA A N 1
ATOM 690 C CA . ALA A 1 88 ? -4.893 13.481 -40.817 1.00 95.44 88 ALA A CA 1
ATOM 691 C C . ALA A 1 88 ? -5.170 12.076 -41.373 1.00 95.44 88 ALA A C 1
ATOM 693 O O . ALA A 1 88 ? -4.375 11.569 -42.167 1.00 95.44 88 ALA A O 1
ATOM 694 N N . ARG A 1 89 ? -6.322 11.484 -41.033 1.00 94.50 89 ARG A N 1
ATOM 695 C CA . ARG A 1 89 ? -6.762 10.187 -41.572 1.00 94.50 89 ARG A CA 1
ATOM 696 C C . ARG A 1 89 ? -7.002 10.242 -43.075 1.00 94.50 89 ARG A C 1
ATOM 698 O O . ARG A 1 89 ? -6.522 9.391 -43.816 1.00 94.50 89 ARG A O 1
ATOM 705 N N . SER A 1 90 ? -7.680 11.286 -43.555 1.00 95.00 90 SER A N 1
ATOM 706 C CA . SER A 1 90 ? -7.896 11.477 -44.994 1.00 95.00 90 SER A CA 1
ATOM 707 C C . SER A 1 90 ? -6.587 11.671 -45.766 1.00 95.00 90 SER A C 1
ATOM 709 O O . SER A 1 90 ? -6.518 11.304 -46.937 1.00 95.00 90 SER A O 1
ATOM 711 N N . ALA A 1 91 ? -5.562 12.248 -45.134 1.00 97.06 91 ALA A N 1
ATOM 712 C CA . ALA A 1 91 ? -4.222 12.386 -45.698 1.00 97.06 91 ALA A CA 1
ATOM 713 C C . ALA A 1 91 ? -3.371 11.106 -45.563 1.00 97.06 91 ALA A C 1
ATOM 7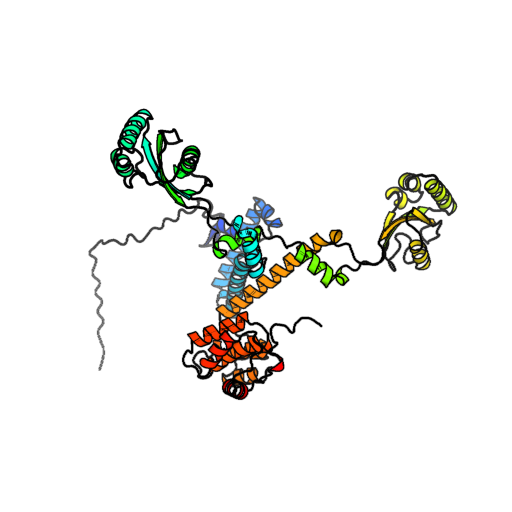15 O O . ALA A 1 91 ? -2.236 11.078 -46.036 1.00 97.06 91 ALA A O 1
ATOM 716 N N . GLY A 1 92 ? -3.895 10.058 -44.917 1.00 96.62 92 GLY A N 1
ATOM 717 C CA . GLY A 1 92 ? -3.198 8.800 -44.666 1.00 96.62 92 GLY A CA 1
ATOM 718 C C . GLY A 1 92 ? -2.060 8.900 -43.648 1.00 96.62 92 GLY A C 1
ATOM 719 O O . GLY A 1 92 ? -1.239 7.989 -43.586 1.00 96.62 92 GLY A O 1
ATOM 720 N N . ILE A 1 93 ? -1.996 9.980 -42.857 1.00 96.81 93 ILE A N 1
ATOM 721 C CA . ILE A 1 93 ? -0.958 10.192 -41.832 1.00 96.81 93 ILE A CA 1
ATOM 722 C C . ILE A 1 93 ? -1.046 9.120 -40.747 1.00 96.81 93 ILE A C 1
ATOM 724 O O . ILE A 1 93 ? -0.025 8.691 -40.219 1.00 96.81 93 ILE A O 1
ATOM 728 N N . ASP A 1 94 ? -2.253 8.653 -40.432 1.00 95.06 94 ASP A N 1
ATOM 729 C CA . ASP A 1 94 ? -2.457 7.568 -39.481 1.00 95.06 94 ASP A CA 1
ATOM 730 C C . ASP A 1 94 ? -1.887 6.233 -39.974 1.00 95.06 94 ASP A C 1
ATOM 732 O O . ASP A 1 94 ? -1.546 5.407 -39.143 1.00 95.06 94 ASP A O 1
ATOM 736 N N . ASN A 1 95 ? -1.689 6.024 -41.278 1.00 95.75 95 ASN A N 1
ATOM 737 C CA . ASN A 1 95 ? -1.071 4.802 -41.811 1.00 95.75 95 ASN A CA 1
ATOM 738 C C . ASN A 1 95 ? 0.468 4.821 -41.772 1.00 95.75 95 ASN A C 1
ATOM 740 O O . ASN A 1 95 ? 1.099 3.810 -42.089 1.00 95.75 95 ASN A O 1
ATOM 744 N N . ASP A 1 96 ? 1.088 5.948 -41.406 1.00 97.81 96 ASP A N 1
ATOM 745 C CA . ASP A 1 96 ? 2.540 6.028 -41.266 1.00 97.81 96 ASP A CA 1
ATOM 746 C C . ASP A 1 96 ? 3.030 5.079 -40.147 1.00 97.81 96 ASP A C 1
ATOM 748 O O . ASP A 1 96 ? 2.499 5.108 -39.031 1.00 97.81 96 ASP A O 1
ATOM 752 N N . PRO A 1 97 ? 4.062 4.244 -40.389 1.00 97.81 97 PRO A N 1
ATOM 753 C CA . PRO A 1 97 ? 4.529 3.279 -39.396 1.00 97.81 97 PRO A CA 1
ATOM 754 C C . PRO A 1 97 ? 4.995 3.898 -38.072 1.00 97.81 97 PRO A C 1
ATOM 756 O O . PRO A 1 97 ? 4.846 3.274 -37.020 1.00 97.81 97 PRO A O 1
ATOM 759 N N . LEU A 1 98 ? 5.573 5.105 -38.088 1.00 96.25 98 LEU A N 1
ATOM 760 C CA . LEU A 1 98 ? 5.986 5.790 -36.864 1.00 96.25 98 LEU A CA 1
ATOM 761 C C . LEU A 1 98 ? 4.769 6.348 -36.119 1.00 96.25 98 LEU A C 1
ATOM 763 O O . LEU A 1 98 ? 4.735 6.280 -34.890 1.00 96.25 98 LEU A O 1
ATOM 767 N N . VAL A 1 99 ? 3.767 6.862 -36.834 1.00 97.12 99 VAL A N 1
ATOM 768 C CA . VAL A 1 99 ? 2.496 7.295 -36.232 1.00 97.12 99 VAL A CA 1
ATOM 769 C C . VAL A 1 99 ? 1.770 6.113 -35.589 1.00 97.12 99 VAL A C 1
ATOM 771 O O . VAL A 1 99 ? 1.393 6.212 -34.424 1.00 97.12 99 VAL A O 1
ATOM 774 N N . GLN A 1 100 ? 1.676 4.968 -36.267 1.00 97.38 100 GLN A N 1
ATOM 775 C CA . GLN A 1 100 ? 1.097 3.744 -35.697 1.00 97.38 100 GLN A CA 1
ATOM 776 C C . GLN A 1 100 ? 1.820 3.291 -34.423 1.00 97.38 100 GLN A C 1
ATOM 778 O O . GLN A 1 100 ? 1.174 2.973 -33.428 1.00 97.38 100 GLN A O 1
ATOM 783 N N . ARG A 1 101 ? 3.160 3.346 -34.394 1.00 97.12 101 ARG A N 1
ATOM 784 C CA . ARG A 1 101 ? 3.934 3.052 -33.174 1.00 97.12 101 ARG A CA 1
ATOM 785 C C . ARG A 1 101 ? 3.643 4.029 -32.036 1.00 97.12 101 ARG A C 1
ATOM 787 O O . ARG A 1 101 ? 3.596 3.609 -30.886 1.00 97.12 101 ARG A O 1
ATOM 794 N N . LYS A 1 102 ? 3.457 5.319 -32.332 1.00 96.56 102 LYS A N 1
ATOM 795 C CA . LYS A 1 102 ? 3.087 6.323 -31.320 1.00 96.56 102 LYS A CA 1
ATOM 796 C C . LYS A 1 102 ? 1.687 6.072 -30.762 1.00 96.56 102 LYS A C 1
ATOM 798 O O . LYS A 1 102 ? 1.506 6.188 -29.555 1.00 96.56 102 LYS A O 1
ATOM 803 N N . ILE A 1 103 ? 0.730 5.710 -31.618 1.00 95.38 103 ILE A N 1
ATOM 804 C CA . ILE A 1 103 ? -0.636 5.351 -31.209 1.00 95.38 103 ILE A CA 1
ATOM 805 C C . ILE A 1 103 ? -0.604 4.114 -30.305 1.00 95.38 103 ILE A C 1
ATOM 807 O O . ILE A 1 103 ? -1.136 4.155 -29.201 1.00 95.38 103 ILE A O 1
ATOM 811 N N . ASP A 1 104 ? 0.074 3.048 -30.732 1.00 95.94 104 ASP A N 1
ATOM 812 C CA . ASP A 1 104 ? 0.221 1.815 -29.951 1.00 95.94 104 ASP A CA 1
ATOM 813 C C . ASP A 1 104 ? 0.898 2.067 -28.592 1.00 95.94 104 ASP A C 1
ATOM 815 O O . ASP A 1 104 ? 0.416 1.602 -27.561 1.00 95.94 104 ASP A O 1
ATOM 819 N N . ALA A 1 105 ? 1.965 2.872 -28.561 1.00 96.50 105 ALA A N 1
ATOM 820 C CA . ALA A 1 105 ? 2.629 3.256 -27.317 1.00 96.50 105 ALA A CA 1
ATOM 821 C C . ALA A 1 105 ? 1.708 4.055 -26.379 1.00 96.50 105 ALA A C 1
ATOM 823 O O . ALA A 1 105 ? 1.709 3.810 -25.174 1.00 96.50 105 ALA A O 1
ATOM 824 N N . ALA A 1 106 ? 0.903 4.977 -26.918 1.00 95.56 106 ALA A N 1
ATOM 825 C CA . ALA A 1 106 ? -0.065 5.738 -26.132 1.00 95.56 106 ALA A CA 1
ATOM 826 C C . ALA A 1 106 ? -1.157 4.829 -25.546 1.00 95.56 106 ALA A C 1
ATOM 828 O O . ALA A 1 106 ? -1.433 4.911 -24.353 1.00 95.56 106 ALA A O 1
ATOM 829 N N . ILE A 1 107 ? -1.719 3.916 -26.348 1.00 94.81 107 ILE A N 1
ATOM 830 C CA . ILE A 1 107 ? -2.724 2.940 -25.896 1.00 94.81 107 ILE A CA 1
ATOM 831 C C . ILE A 1 107 ? -2.157 2.069 -24.771 1.00 94.81 107 ILE A C 1
ATOM 833 O O . ILE A 1 107 ? -2.767 1.957 -23.708 1.00 94.81 107 ILE A O 1
ATOM 837 N N . LYS A 1 108 ? -0.965 1.493 -24.971 1.00 94.69 108 LYS A N 1
ATOM 838 C CA . LYS A 1 108 ? -0.287 0.677 -23.953 1.00 94.69 108 LYS A CA 1
ATOM 839 C C . LYS A 1 108 ? -0.032 1.462 -22.671 1.00 94.69 108 LYS A C 1
ATOM 841 O O . LYS A 1 108 ? -0.271 0.936 -21.590 1.00 94.69 108 LYS A O 1
ATOM 846 N N . GLY A 1 109 ? 0.417 2.712 -22.792 1.00 94.88 109 GLY A N 1
ATOM 847 C CA . GLY A 1 109 ? 0.668 3.592 -21.654 1.00 94.88 109 GLY A CA 1
ATOM 848 C C . GLY A 1 109 ? -0.593 3.891 -20.845 1.00 94.88 109 GLY A C 1
ATOM 849 O O . GLY A 1 109 ? -0.556 3.795 -19.622 1.00 94.88 109 GLY A O 1
ATOM 850 N N . VAL A 1 110 ? -1.713 4.189 -21.511 1.00 92.81 110 VAL A N 1
ATOM 851 C CA . VAL A 1 110 ? -3.002 4.436 -20.842 1.00 92.81 110 VAL A CA 1
ATOM 852 C C . VAL A 1 110 ? -3.488 3.179 -20.122 1.00 92.81 110 VAL A C 1
ATOM 854 O O . VAL A 1 110 ? -3.799 3.243 -18.937 1.00 92.81 110 VAL A O 1
ATOM 857 N N . ILE A 1 111 ? -3.484 2.022 -20.792 1.00 93.75 111 ILE A N 1
ATOM 858 C CA . ILE A 1 111 ? -3.921 0.754 -20.185 1.00 93.75 111 ILE A CA 1
ATOM 859 C C . ILE A 1 111 ? -3.052 0.400 -18.970 1.00 93.75 111 ILE A C 1
ATOM 861 O O . ILE A 1 111 ? -3.579 0.070 -17.909 1.00 93.75 111 ILE A O 1
ATOM 865 N N . ALA A 1 112 ? -1.725 0.487 -19.108 1.00 92.06 112 ALA A N 1
ATOM 866 C CA . ALA A 1 112 ? -0.800 0.201 -18.016 1.00 92.06 112 ALA A CA 1
ATOM 867 C C . ALA A 1 112 ? -0.961 1.192 -16.852 1.00 92.06 112 ALA A C 1
ATOM 869 O O . ALA A 1 112 ? -0.934 0.782 -15.693 1.00 92.06 112 ALA A O 1
ATOM 870 N N . GLY A 1 113 ? -1.163 2.477 -17.154 1.00 90.00 113 GLY A N 1
ATOM 871 C CA . GLY A 1 113 ? -1.382 3.523 -16.158 1.00 90.00 113 GLY A CA 1
ATOM 872 C C . GLY A 1 113 ? -2.663 3.314 -15.351 1.00 90.00 113 GLY A C 1
ATOM 873 O O . GLY A 1 113 ? -2.627 3.408 -14.125 1.00 90.00 113 GLY A O 1
ATOM 874 N N . GLU A 1 114 ? -3.770 2.966 -16.009 1.00 88.25 114 GLU A N 1
ATOM 875 C CA . GLU A 1 114 ? -5.037 2.695 -15.323 1.00 88.25 114 GLU A CA 1
ATOM 876 C C . GLU A 1 114 ? -4.994 1.392 -14.524 1.00 88.25 114 GLU A C 1
ATOM 878 O O . GLU A 1 114 ? -5.467 1.349 -13.389 1.00 88.25 114 GLU A O 1
ATOM 883 N N . PHE A 1 115 ? -4.324 0.354 -15.035 1.00 86.94 115 PHE A N 1
ATOM 884 C CA . PHE A 1 115 ? -4.068 -0.844 -14.239 1.00 86.94 115 PHE A CA 1
ATOM 885 C C . PHE A 1 115 ? -3.239 -0.518 -12.987 1.00 86.94 115 PHE A C 1
ATOM 887 O O . PHE A 1 115 ? -3.611 -0.901 -11.879 1.00 86.94 115 PHE A O 1
ATOM 894 N N . TYR A 1 116 ? -2.152 0.245 -13.132 1.00 84.62 116 TYR A N 1
ATOM 895 C CA . TYR A 1 116 ? -1.331 0.665 -11.999 1.00 84.62 116 TYR A CA 1
ATOM 896 C C . TYR A 1 116 ? -2.143 1.474 -10.978 1.00 84.62 116 TYR A C 1
ATOM 898 O O . TYR A 1 116 ? -2.064 1.214 -9.779 1.00 84.62 116 TYR A O 1
ATOM 906 N N . ARG A 1 117 ? -2.972 2.421 -11.430 1.00 80.44 117 ARG A N 1
ATOM 907 C CA . ARG A 1 117 ? -3.825 3.235 -10.554 1.00 80.44 117 ARG A CA 1
ATOM 908 C C . ARG A 1 117 ? -4.843 2.386 -9.790 1.00 80.44 117 ARG A C 1
ATOM 910 O O . ARG A 1 117 ? -4.917 2.496 -8.567 1.00 80.44 117 ARG A O 1
ATOM 917 N N . GLU A 1 118 ? -5.613 1.557 -10.491 1.00 78.75 118 GLU A N 1
ATOM 918 C CA . GLU A 1 118 ? -6.764 0.845 -9.923 1.00 78.75 118 GLU A CA 1
ATOM 919 C C . GLU A 1 118 ? -6.397 -0.438 -9.173 1.00 78.75 118 GLU A C 1
ATOM 921 O O . GLU A 1 118 ? -7.090 -0.812 -8.224 1.00 78.75 118 GLU A O 1
ATOM 926 N N . TYR A 1 119 ? -5.319 -1.113 -9.575 1.00 73.88 119 TYR A N 1
ATOM 927 C CA . TYR A 1 119 ? -4.950 -2.417 -9.024 1.00 73.88 119 TYR A CA 1
ATOM 928 C C . TYR A 1 119 ? -3.708 -2.383 -8.147 1.00 73.88 119 TYR A C 1
ATOM 930 O O . TYR A 1 119 ? -3.654 -3.149 -7.193 1.00 73.88 119 TYR A O 1
ATOM 938 N N . ILE A 1 120 ? -2.743 -1.506 -8.427 1.00 75.81 120 ILE A N 1
ATOM 939 C CA . ILE A 1 120 ? -1.505 -1.433 -7.642 1.00 75.81 120 ILE A CA 1
ATOM 940 C C . ILE A 1 120 ? -1.659 -0.346 -6.577 1.00 75.81 120 ILE A C 1
ATOM 942 O O . ILE A 1 120 ? -1.806 -0.641 -5.394 1.00 75.81 120 ILE A O 1
ATOM 946 N N . ARG A 1 121 ? -1.775 0.918 -6.991 1.00 72.31 121 ARG A N 1
ATOM 947 C CA . ARG A 1 121 ? -1.792 2.070 -6.081 1.00 72.31 121 ARG A CA 1
ATOM 948 C C . ARG A 1 121 ? -2.999 2.100 -5.137 1.00 72.31 121 ARG A C 1
ATOM 950 O O . ARG A 1 121 ? -2.837 2.442 -3.971 1.00 72.31 121 ARG A O 1
ATOM 957 N N . LYS A 1 122 ? -4.210 1.791 -5.621 1.00 66.69 122 LYS A N 1
ATOM 958 C CA . LYS A 1 122 ? -5.437 1.845 -4.799 1.00 66.69 122 LYS A CA 1
ATOM 959 C C . LYS A 1 122 ? -5.647 0.629 -3.891 1.00 66.69 122 LYS A C 1
ATOM 961 O O . LYS A 1 122 ? -6.341 0.764 -2.889 1.00 66.69 122 LYS A O 1
ATOM 966 N N . ARG A 1 123 ? -5.108 -0.546 -4.237 1.00 64.38 123 ARG A N 1
ATOM 967 C CA . ARG A 1 123 ? -5.351 -1.796 -3.484 1.00 64.38 123 ARG A CA 1
ATOM 968 C C . ARG A 1 123 ? -4.196 -2.199 -2.576 1.00 64.38 123 ARG A C 1
ATOM 970 O O . ARG A 1 123 ? -4.416 -2.977 -1.658 1.00 64.38 123 ARG A O 1
ATOM 977 N N . MET A 1 124 ? -2.990 -1.693 -2.823 1.00 62.28 124 MET A N 1
ATOM 978 C CA . MET A 1 124 ? -1.782 -2.161 -2.154 1.00 62.28 124 MET A CA 1
ATOM 979 C C . MET A 1 124 ? -0.903 -0.992 -1.724 1.00 62.28 124 MET A C 1
ATOM 981 O O . MET A 1 124 ? 0.101 -0.671 -2.353 1.00 62.28 124 MET A O 1
ATOM 985 N N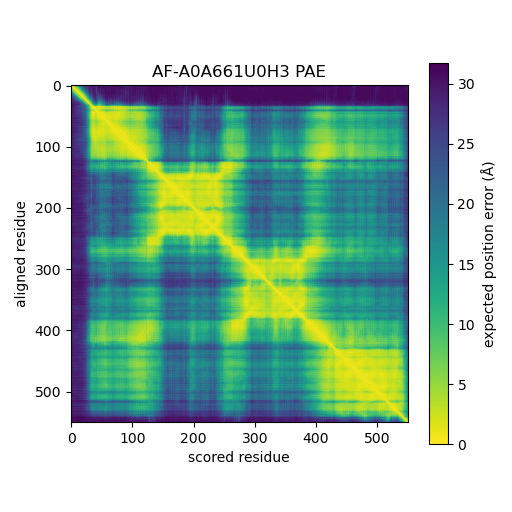 . TRP A 1 125 ? -1.289 -0.363 -0.616 1.00 69.50 125 TRP A N 1
ATOM 986 C CA . TRP A 1 125 ? -0.392 0.543 0.098 1.00 69.50 125 TRP A CA 1
ATOM 987 C C . TRP A 1 125 ? 0.521 -0.219 1.074 1.00 69.50 125 TRP A C 1
ATOM 989 O O . TRP A 1 125 ? 1.537 0.295 1.519 1.00 69.50 125 TRP A O 1
ATOM 999 N N . ILE A 1 126 ? 0.167 -1.451 1.435 1.00 77.44 126 ILE A N 1
ATOM 1000 C CA . ILE A 1 126 ? 0.839 -2.213 2.487 1.00 77.44 126 ILE A CA 1
ATOM 1001 C C . ILE A 1 126 ? 1.160 -3.614 1.955 1.00 77.44 126 ILE A C 1
ATOM 1003 O O . ILE A 1 126 ? 0.302 -4.199 1.286 1.00 77.44 126 ILE A O 1
ATOM 1007 N N . PRO A 1 127 ? 2.369 -4.157 2.207 1.00 79.56 127 PRO A N 1
ATOM 1008 C CA . PRO A 1 127 ? 2.709 -5.521 1.832 1.00 79.56 127 PRO A CA 1
ATOM 1009 C C . PRO A 1 127 ? 1.680 -6.516 2.363 1.00 79.56 127 PRO A C 1
ATOM 1011 O O . PRO A 1 127 ? 1.220 -6.414 3.497 1.00 79.56 127 PRO A O 1
ATOM 1014 N N . GLU A 1 128 ? 1.335 -7.506 1.546 1.00 79.88 128 GLU A N 1
ATOM 1015 C CA . GLU A 1 128 ? 0.309 -8.493 1.894 1.00 79.88 128 GLU A CA 1
ATOM 1016 C C . GLU A 1 128 ? 0.610 -9.225 3.209 1.00 79.88 128 GLU A C 1
ATOM 1018 O O . GLU A 1 128 ? -0.311 -9.514 3.964 1.00 79.88 128 GLU A O 1
ATOM 1023 N N . ASP A 1 129 ? 1.883 -9.477 3.516 1.00 83.31 129 ASP A N 1
ATOM 1024 C CA . ASP A 1 129 ? 2.285 -10.169 4.745 1.00 83.31 129 ASP A CA 1
ATOM 1025 C C . ASP A 1 129 ? 1.984 -9.334 6.001 1.00 83.31 129 ASP A C 1
ATOM 1027 O O . ASP A 1 129 ? 1.487 -9.870 6.991 1.00 83.31 129 ASP A O 1
ATOM 1031 N N . GLU A 1 130 ? 2.172 -8.014 5.928 1.00 84.94 130 GLU A N 1
ATOM 1032 C CA . GLU A 1 130 ? 1.810 -7.066 6.993 1.00 84.94 130 GLU A CA 1
ATOM 1033 C C . GLU A 1 130 ? 0.283 -7.003 7.166 1.00 84.94 130 GLU A C 1
ATOM 1035 O O . GLU A 1 130 ? -0.234 -7.018 8.285 1.00 84.94 130 GLU A O 1
ATOM 1040 N N . LEU A 1 131 ? -0.468 -7.014 6.057 1.00 85.62 131 LEU A N 1
ATOM 1041 C CA . LEU A 1 131 ? -1.932 -7.076 6.090 1.00 85.62 131 LEU A CA 1
ATOM 1042 C C . LEU A 1 131 ? -2.434 -8.405 6.666 1.00 85.62 131 LEU A C 1
ATOM 1044 O O . LEU A 1 131 ? -3.374 -8.408 7.459 1.00 85.62 131 LEU A O 1
ATOM 1048 N N . LYS A 1 132 ? -1.812 -9.534 6.312 1.00 88.25 132 LYS A N 1
ATOM 1049 C CA . LYS A 1 132 ? -2.136 -10.856 6.868 1.00 88.25 132 LYS A CA 1
ATOM 1050 C C . LYS A 1 132 ? -1.851 -10.910 8.359 1.00 88.25 132 LYS A C 1
ATOM 1052 O O . LYS A 1 132 ? -2.667 -11.451 9.106 1.00 88.25 132 LYS A O 1
ATOM 1057 N N . GLN A 1 133 ? -0.725 -10.353 8.800 1.00 88.75 133 GLN A N 1
ATOM 1058 C CA . GLN A 1 133 ? -0.407 -10.248 10.219 1.00 88.75 133 GLN A CA 1
ATOM 1059 C C . GLN A 1 133 ? -1.465 -9.413 10.948 1.00 88.75 133 GLN A C 1
ATOM 1061 O O . GLN A 1 133 ? -2.079 -9.910 11.892 1.00 88.75 133 GLN A O 1
ATOM 1066 N N . TYR A 1 134 ? -1.761 -8.208 10.453 1.00 88.81 134 TYR A N 1
ATOM 1067 C CA . TYR A 1 134 ? -2.783 -7.341 11.036 1.00 88.81 134 TYR A CA 1
ATOM 1068 C C . TYR A 1 134 ? -4.155 -8.024 11.081 1.00 88.81 134 TYR A C 1
ATOM 1070 O O . TYR A 1 134 ? -4.827 -8.001 12.113 1.00 88.81 134 TYR A O 1
ATOM 1078 N N . TYR A 1 135 ? -4.569 -8.672 9.988 1.00 89.88 135 TYR A N 1
ATOM 1079 C CA . TYR A 1 135 ? -5.802 -9.452 9.931 1.00 89.88 135 TYR A CA 1
ATOM 1080 C C . TYR A 1 135 ? -5.818 -10.548 11.000 1.00 89.88 135 TYR A C 1
ATOM 1082 O O . TYR A 1 135 ? -6.817 -10.690 11.697 1.00 89.88 135 TYR A O 1
ATOM 1090 N N . ASN A 1 136 ? -4.727 -11.303 11.165 1.00 91.12 136 ASN A N 1
ATOM 1091 C CA . ASN A 1 136 ? -4.648 -12.380 12.153 1.00 91.12 136 ASN A CA 1
ATOM 1092 C C . ASN A 1 136 ? -4.741 -11.861 13.595 1.00 91.12 136 ASN A C 1
ATOM 1094 O O . ASN A 1 136 ? -5.432 -12.476 14.407 1.00 91.12 136 ASN A O 1
ATOM 1098 N N . GLU A 1 137 ? -4.118 -10.721 13.893 1.00 90.06 137 GLU A N 1
ATOM 1099 C CA . GLU A 1 137 ? -4.189 -10.050 15.200 1.00 90.06 137 GLU A CA 1
ATOM 1100 C C . GLU A 1 137 ? -5.574 -9.438 15.483 1.00 90.06 137 GLU A C 1
ATOM 1102 O O . GLU A 1 137 ? -5.980 -9.317 16.638 1.00 90.06 137 GLU A O 1
ATOM 1107 N N . HIS A 1 138 ? -6.331 -9.102 14.433 1.00 90.75 138 HIS A N 1
ATOM 1108 C CA . HIS A 1 138 ? -7.632 -8.433 14.517 1.00 90.75 138 HIS A CA 1
ATOM 1109 C C . HIS A 1 138 ? -8.774 -9.260 13.911 1.00 90.75 138 HIS A C 1
ATOM 1111 O O . HIS A 1 138 ? -9.803 -8.698 13.530 1.00 90.75 138 HIS A O 1
ATOM 1117 N N . ARG A 1 139 ? -8.637 -10.594 13.855 1.00 87.81 139 ARG A N 1
ATOM 1118 C CA . ARG A 1 139 ? -9.612 -11.511 13.225 1.00 87.81 139 ARG A CA 1
ATOM 1119 C C . ARG A 1 139 ? -11.038 -11.300 13.705 1.00 87.81 139 ARG A C 1
ATOM 1121 O O . ARG A 1 139 ? -11.982 -11.526 12.954 1.00 87.81 139 ARG A O 1
ATOM 1128 N N . ASP A 1 140 ? -11.196 -10.865 14.952 1.00 87.56 140 ASP A N 1
ATOM 1129 C CA . ASP A 1 140 ? -12.506 -10.618 15.531 1.00 87.56 140 ASP A CA 1
ATOM 1130 C C . ASP A 1 140 ? -13.269 -9.447 14.899 1.00 87.56 140 ASP A C 1
ATOM 1132 O O . ASP A 1 140 ? -14.495 -9.414 14.989 1.00 87.56 140 ASP A O 1
ATOM 1136 N N . ARG A 1 141 ? -12.572 -8.514 14.241 1.00 88.00 141 ARG A N 1
ATOM 1137 C CA . ARG A 1 141 ? -13.190 -7.406 13.500 1.00 88.00 141 ARG A CA 1
ATOM 1138 C C . ARG A 1 141 ? -13.680 -7.837 12.122 1.00 88.00 141 ARG A C 1
ATOM 1140 O O . ARG A 1 141 ? -14.681 -7.322 11.646 1.00 88.00 141 ARG A O 1
ATOM 1147 N N . TYR A 1 142 ? -13.025 -8.826 11.521 1.00 89.88 142 TYR A N 1
ATOM 1148 C CA . TYR A 1 142 ? -13.307 -9.294 10.164 1.00 89.88 142 TYR A CA 1
ATOM 1149 C C . TYR A 1 142 ? -14.263 -10.490 10.183 1.00 89.88 142 TYR A C 1
ATOM 1151 O O . TYR A 1 142 ? -13.932 -11.623 9.824 1.00 89.88 142 TYR A O 1
ATOM 1159 N N . LYS A 1 143 ? -15.449 -10.199 10.720 1.00 88.50 143 LYS A N 1
ATOM 1160 C CA . LYS A 1 143 ? -16.663 -11.017 10.815 1.00 88.50 143 LYS A CA 1
ATOM 1161 C C . LYS A 1 143 ? -17.421 -11.145 9.499 1.00 88.50 143 LYS A C 1
ATOM 1163 O O . LYS A 1 143 ? -17.818 -10.108 8.988 1.00 88.50 143 LYS A O 1
ATOM 1168 N N . THR A 1 144 ? -17.809 -12.329 9.023 1.00 85.44 144 THR A N 1
ATOM 1169 C CA . THR A 1 144 ? -19.120 -12.366 8.349 1.00 85.44 144 THR A CA 1
ATOM 1170 C C . THR A 1 144 ? -20.191 -12.147 9.424 1.00 85.44 144 THR A C 1
ATOM 1172 O O . THR A 1 144 ? -20.099 -12.816 10.458 1.00 85.44 144 THR A O 1
ATOM 1175 N N . PRO A 1 145 ? -21.187 -11.265 9.234 1.00 86.44 145 PRO A N 1
ATOM 1176 C CA . PRO A 1 145 ? -22.228 -11.044 10.238 1.00 86.44 145 PRO A CA 1
ATOM 1177 C C . PRO A 1 145 ? -23.060 -12.313 10.458 1.00 86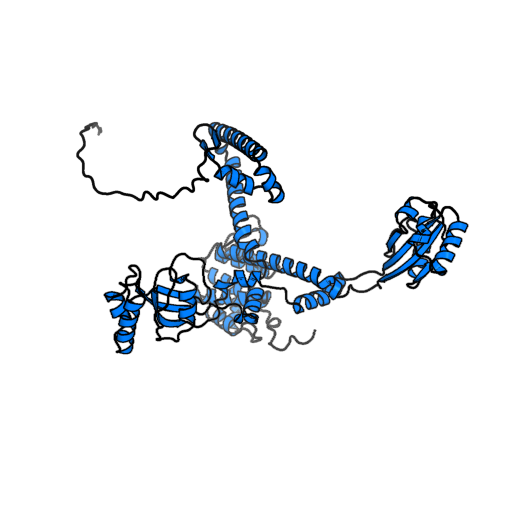.44 145 PRO A C 1
ATOM 1179 O O . PRO A 1 145 ? -23.099 -13.192 9.589 1.00 86.44 145 PRO A O 1
ATOM 1182 N N . GLU A 1 146 ? -23.749 -12.403 11.599 1.00 90.69 146 GLU A N 1
ATOM 1183 C CA . GLU A 1 146 ? -24.761 -13.444 11.804 1.00 90.69 146 GLU A CA 1
ATOM 1184 C C . GLU A 1 146 ? -25.807 -13.346 10.690 1.00 90.69 146 GLU A C 1
ATOM 1186 O O . GLU A 1 146 ? -26.227 -12.249 10.300 1.00 90.69 146 GLU A O 1
ATOM 1191 N N . ARG A 1 147 ? -26.231 -14.497 10.163 1.00 92.38 147 ARG A N 1
ATOM 1192 C CA . ARG A 1 147 ? -27.304 -14.556 9.175 1.00 92.38 147 ARG A CA 1
ATOM 1193 C C . ARG A 1 147 ? -28.417 -15.476 9.634 1.00 92.38 147 ARG A C 1
ATOM 1195 O O . ARG A 1 147 ? -28.164 -16.508 10.241 1.00 92.38 147 ARG A O 1
ATOM 1202 N N . ARG A 1 148 ? -29.654 -15.138 9.283 1.00 95.75 148 ARG A N 1
ATOM 1203 C CA . ARG A 1 148 ? -30.833 -15.958 9.576 1.00 95.75 148 ARG A CA 1
ATOM 1204 C C . ARG A 1 148 ? -31.563 -16.299 8.297 1.00 95.75 148 ARG A C 1
ATOM 1206 O O . ARG A 1 148 ? -31.876 -15.405 7.511 1.00 95.75 148 ARG A O 1
ATOM 1213 N N . VAL A 1 149 ? -31.826 -17.582 8.079 1.00 95.25 149 VAL A N 1
ATOM 1214 C CA . VAL A 1 149 ? -32.719 -18.029 7.007 1.00 95.25 149 VAL A CA 1
ATOM 1215 C C . VAL A 1 149 ? -34.137 -17.930 7.536 1.00 95.25 149 VAL A C 1
ATOM 1217 O O . VAL A 1 149 ? -34.484 -18.596 8.510 1.00 95.25 149 VAL A O 1
ATOM 1220 N N . ILE A 1 150 ? -34.942 -17.060 6.930 1.00 97.12 150 ILE A N 1
ATOM 1221 C CA . ILE A 1 150 ? -36.275 -16.748 7.442 1.00 97.12 150 ILE A CA 1
ATOM 1222 C C . ILE A 1 150 ? -37.379 -17.069 6.442 1.00 97.12 150 ILE A C 1
ATOM 1224 O O . ILE A 1 150 ? -37.234 -16.926 5.220 1.00 97.12 150 ILE A O 1
ATOM 1228 N N . ARG A 1 151 ? -38.521 -17.462 7.003 1.00 98.00 151 ARG A N 1
ATOM 1229 C CA . ARG A 1 151 ? -39.787 -17.628 6.296 1.00 98.00 151 ARG A CA 1
ATOM 1230 C C . ARG A 1 151 ? -40.844 -16.717 6.876 1.00 98.00 151 ARG A C 1
ATOM 1232 O O . ARG A 1 151 ? -40.798 -16.386 8.059 1.00 98.00 151 ARG A O 1
ATOM 1239 N N . HIS A 1 152 ? -41.847 -16.379 6.079 1.00 98.25 152 HIS A N 1
ATOM 1240 C CA . HIS A 1 152 ? -43.016 -15.679 6.584 1.00 98.25 152 HIS A CA 1
ATOM 1241 C C . HIS A 1 152 ? -44.334 -16.167 5.984 1.00 98.25 152 HIS A C 1
ATOM 1243 O O . HIS A 1 152 ? -44.392 -16.686 4.871 1.00 98.25 152 HIS A O 1
ATOM 1249 N N . ILE A 1 153 ? -45.411 -15.942 6.733 1.00 98.31 153 ILE A N 1
ATOM 1250 C CA . ILE A 1 153 ? -46.788 -16.014 6.245 1.00 98.31 153 ILE A CA 1
ATOM 1251 C C . ILE A 1 153 ? -47.362 -14.609 6.355 1.00 98.31 153 ILE A C 1
ATOM 1253 O O . ILE A 1 153 ? -47.493 -14.099 7.467 1.00 98.31 153 ILE A O 1
ATOM 1257 N N . MET A 1 154 ? -47.704 -13.987 5.224 1.00 96.75 154 MET A N 1
ATOM 1258 C CA . MET A 1 154 ? -48.197 -12.607 5.185 1.00 96.75 154 MET A CA 1
ATOM 1259 C C . MET A 1 154 ? -49.698 -12.542 4.925 1.00 96.75 154 MET A C 1
ATOM 1261 O O . MET A 1 154 ? -50.214 -13.236 4.047 1.00 96.75 154 MET A O 1
ATOM 1265 N N . ARG A 1 155 ? -50.393 -11.649 5.635 1.00 96.19 155 ARG A N 1
ATOM 1266 C CA . ARG A 1 155 ? -51.802 -11.298 5.397 1.00 96.19 155 ARG A CA 1
ATOM 1267 C C . ARG A 1 155 ? -52.027 -9.800 5.557 1.00 96.19 155 ARG A C 1
ATOM 1269 O O . ARG A 1 155 ? -51.318 -9.115 6.292 1.00 96.19 155 ARG A O 1
ATOM 1276 N N . ALA A 1 156 ? -53.075 -9.293 4.917 1.00 90.25 156 ALA A N 1
ATOM 1277 C CA . ALA A 1 156 ? -53.509 -7.910 5.085 1.00 90.25 156 ALA A CA 1
ATOM 1278 C C . ALA A 1 156 ? -54.087 -7.615 6.487 1.00 90.25 156 ALA A C 1
ATOM 1280 O O . ALA A 1 156 ? -54.034 -6.470 6.937 1.00 90.25 156 ALA A O 1
ATOM 1281 N N . ASN A 1 157 ? -54.634 -8.621 7.182 1.00 90.25 157 ASN A N 1
ATOM 1282 C CA . ASN A 1 157 ? -55.299 -8.467 8.479 1.00 90.25 157 ASN A CA 1
ATOM 1283 C C . ASN A 1 157 ? -54.685 -9.385 9.549 1.00 90.25 157 ASN A C 1
ATOM 1285 O O . ASN A 1 157 ? -54.455 -10.566 9.301 1.00 90.25 157 ASN A O 1
ATOM 1289 N N . LYS A 1 158 ? -54.488 -8.852 10.764 1.00 93.56 158 LYS A N 1
ATOM 1290 C CA . LYS A 1 158 ? -53.979 -9.593 11.926 1.00 93.56 158 LYS A CA 1
ATOM 1291 C C . LYS A 1 158 ? -54.859 -10.790 12.299 1.00 93.56 158 LYS A C 1
ATOM 1293 O O . LYS A 1 158 ? -54.316 -11.845 12.588 1.00 93.56 158 LYS A O 1
ATOM 1298 N N . SER A 1 159 ? -56.187 -10.638 12.259 1.00 92.62 159 SER A N 1
ATOM 1299 C CA . SER A 1 159 ? -57.115 -11.699 12.690 1.00 92.62 159 SER A CA 1
ATOM 1300 C C . SER A 1 159 ? -56.938 -12.989 11.890 1.00 92.62 159 SER A C 1
ATOM 1302 O O . SER A 1 159 ? -57.059 -14.068 12.443 1.00 92.62 159 SER A O 1
ATOM 1304 N N . GLU A 1 160 ? -56.614 -12.882 10.599 1.00 91.31 160 GLU A N 1
ATOM 1305 C CA . GLU A 1 160 ? -56.392 -14.053 9.744 1.00 91.31 160 GLU A CA 1
ATOM 1306 C C . GLU A 1 160 ? -55.083 -14.775 10.085 1.00 91.31 160 GLU A C 1
ATOM 1308 O O . GLU A 1 160 ? -54.957 -15.969 9.842 1.00 91.31 160 GLU A O 1
ATOM 1313 N N . LEU A 1 161 ? -54.097 -14.054 10.627 1.00 95.88 161 LEU A N 1
ATOM 1314 C CA . LEU A 1 161 ? -52.867 -14.659 11.131 1.00 95.88 161 LEU A CA 1
ATOM 1315 C C . LEU A 1 161 ? -53.043 -15.226 12.533 1.00 95.88 161 LEU A C 1
ATOM 1317 O O . LEU A 1 161 ? -52.364 -16.190 12.848 1.00 95.88 161 LEU A O 1
ATOM 1321 N N . ASP A 1 162 ? -53.931 -14.672 13.358 1.00 95.31 162 ASP A N 1
ATOM 1322 C CA . ASP A 1 162 ? -54.247 -15.264 14.661 1.00 95.31 162 ASP A CA 1
ATOM 1323 C C . ASP A 1 162 ? -54.785 -16.707 14.468 1.00 95.31 162 ASP A C 1
ATOM 1325 O O . ASP A 1 162 ? -54.277 -17.628 15.102 1.00 95.31 162 ASP A O 1
ATOM 1329 N N . ASP A 1 163 ? -55.667 -16.938 13.485 1.00 94.69 163 ASP A N 1
ATOM 1330 C CA . ASP A 1 163 ? -56.165 -18.285 13.133 1.00 94.69 163 ASP A CA 1
ATOM 1331 C C . ASP A 1 163 ? -55.065 -19.220 12.582 1.00 94.69 163 ASP A C 1
ATOM 1333 O O . ASP A 1 163 ? -55.076 -20.435 12.797 1.00 94.69 163 ASP A O 1
ATOM 1337 N N . ILE A 1 164 ? -54.118 -18.673 11.812 1.00 96.31 164 ILE A N 1
ATOM 1338 C CA . ILE A 1 164 ? -52.976 -19.435 11.275 1.00 96.31 164 ILE A CA 1
ATOM 1339 C C . ILE A 1 164 ? -52.000 -19.784 12.405 1.00 96.31 164 ILE A C 1
ATOM 1341 O O . ILE A 1 164 ? -51.443 -20.877 12.416 1.00 96.31 164 ILE A O 1
ATOM 1345 N N . TYR A 1 165 ? -51.817 -18.885 13.372 1.00 96.88 165 TYR A N 1
ATOM 1346 C CA . TYR A 1 165 ? -50.984 -19.117 14.546 1.00 96.88 165 TYR A CA 1
ATOM 1347 C C . TYR A 1 165 ? -51.545 -20.247 15.417 1.00 96.88 165 TYR A C 1
ATOM 1349 O O . TYR A 1 165 ? -50.782 -21.096 15.862 1.00 96.88 165 TYR A O 1
ATOM 1357 N N . GLU A 1 166 ? -52.867 -20.330 15.590 1.00 96.75 166 GLU A N 1
ATOM 1358 C CA . GLU A 1 166 ? -53.502 -21.459 16.288 1.00 96.75 166 GLU A CA 1
ATOM 1359 C C . GLU A 1 166 ? -53.266 -22.804 15.575 1.00 96.75 166 GLU A C 1
ATOM 1361 O O . GLU A 1 166 ? -53.011 -23.811 16.234 1.00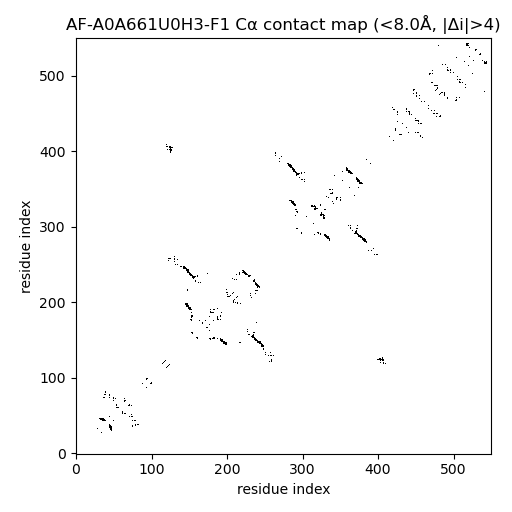 96.75 166 GLU A O 1
ATOM 1366 N N . GLN A 1 167 ? -53.286 -22.833 14.235 1.00 96.94 167 GLN A N 1
ATOM 1367 C CA . GLN A 1 167 ? -52.948 -24.037 13.455 1.00 96.94 167 GLN A CA 1
ATOM 1368 C C . GLN A 1 167 ? -51.470 -24.431 13.613 1.00 96.94 167 GLN A C 1
ATOM 1370 O O . GLN A 1 167 ? -51.155 -25.616 13.732 1.00 96.94 167 GLN A O 1
ATOM 1375 N N . LEU A 1 168 ? -50.565 -23.450 13.676 1.00 96.88 168 LEU A N 1
ATOM 1376 C CA . LEU A 1 168 ? -49.149 -23.692 13.970 1.00 96.88 168 LEU A CA 1
ATOM 1377 C C . LEU A 1 168 ? -48.948 -24.253 15.386 1.00 96.88 168 LEU A C 1
ATOM 1379 O O . LEU A 1 168 ? -48.178 -25.198 15.561 1.00 96.88 168 LEU A O 1
ATOM 1383 N N . GLU A 1 169 ? -49.666 -23.736 16.390 1.00 95.56 169 GLU A N 1
ATOM 1384 C CA . GLU A 1 169 ? -49.623 -24.268 17.763 1.00 95.56 169 GLU A CA 1
ATOM 1385 C C . GLU A 1 169 ? -50.220 -25.683 17.854 1.00 95.56 169 GLU A C 1
ATOM 1387 O O . GLU A 1 169 ? -49.807 -26.484 18.694 1.00 95.56 169 GLU A O 1
ATOM 1392 N N . ALA A 1 170 ? -51.148 -26.024 16.955 1.00 96.50 170 ALA A N 1
ATOM 1393 C CA . ALA A 1 170 ? -51.687 -27.374 16.804 1.00 96.50 170 ALA A CA 1
ATOM 1394 C C . ALA A 1 170 ? -50.734 -28.349 16.073 1.00 96.50 170 ALA A C 1
ATOM 1396 O O . ALA A 1 170 ? -51.034 -29.543 15.995 1.00 96.50 170 ALA A O 1
ATOM 1397 N N . GLY A 1 171 ? -49.586 -27.871 15.578 1.00 94.75 171 GLY A N 1
ATOM 1398 C CA . GLY A 1 171 ? -48.537 -28.687 14.961 1.00 94.75 171 GLY A CA 1
ATOM 1399 C C . GLY A 1 171 ? -48.612 -28.814 13.437 1.00 94.75 171 GLY A C 1
ATOM 1400 O O . GLY A 1 171 ? -47.949 -29.690 12.881 1.00 94.75 171 GLY A O 1
ATOM 1401 N N . GLU A 1 172 ? -49.399 -27.980 12.749 1.00 96.81 172 GLU A N 1
ATOM 1402 C CA . GLU A 1 172 ? -49.370 -27.920 11.281 1.00 96.81 172 GLU A CA 1
ATOM 1403 C C . GLU A 1 172 ? -48.026 -27.373 10.755 1.00 96.81 172 GLU A C 1
ATOM 1405 O O . GLU A 1 172 ? -47.357 -26.570 11.411 1.00 96.81 172 GLU A O 1
ATOM 1410 N N . SER A 1 173 ? -47.615 -27.799 9.552 1.00 97.25 173 SER A N 1
ATOM 1411 C CA . SER A 1 173 ? -46.366 -27.330 8.934 1.00 97.25 173 SER A CA 1
ATOM 1412 C C . SER A 1 173 ? -46.465 -25.856 8.537 1.00 97.25 173 SER A C 1
ATOM 1414 O O . SER A 1 173 ? -47.407 -25.424 7.866 1.00 97.25 173 SER A O 1
ATOM 1416 N N . PHE A 1 174 ? -45.430 -25.092 8.891 1.00 98.25 174 PHE A N 1
ATOM 1417 C CA . PHE A 1 174 ? -45.312 -23.686 8.513 1.00 98.25 174 PHE A CA 1
ATOM 1418 C C . PHE A 1 174 ? -45.293 -23.502 6.995 1.00 98.25 174 PHE A C 1
ATOM 1420 O O . PHE A 1 174 ? -45.953 -22.615 6.463 1.00 98.25 174 PHE A O 1
ATOM 1427 N N . GLU A 1 175 ? -44.555 -24.352 6.289 1.00 97.75 175 GLU A N 1
ATOM 1428 C CA . GLU A 1 175 ? -44.363 -24.303 4.846 1.00 97.75 175 GLU A CA 1
ATOM 1429 C C . GLU A 1 175 ? -45.668 -24.620 4.103 1.00 97.75 175 GLU A C 1
ATOM 1431 O O . GLU A 1 175 ? -46.017 -23.934 3.140 1.00 97.75 175 GLU A O 1
ATOM 1436 N N . GLU A 1 176 ? -46.421 -25.617 4.576 1.00 97.69 176 GLU A N 1
ATOM 1437 C CA . GLU A 1 176 ? -47.733 -25.974 4.026 1.00 97.69 176 GLU A CA 1
ATOM 1438 C C . GLU A 1 176 ? -48.757 -24.853 4.227 1.00 97.69 176 GLU A C 1
ATOM 1440 O O . GLU A 1 176 ? -49.448 -24.459 3.279 1.00 97.69 176 GLU A O 1
ATOM 1445 N N . LEU A 1 177 ? -48.817 -24.282 5.435 1.00 97.69 177 LEU A N 1
ATOM 1446 C CA . LEU A 1 177 ? -49.674 -23.135 5.729 1.00 97.69 177 LEU A CA 1
ATOM 1447 C C . LEU A 1 177 ? -49.264 -21.902 4.922 1.00 97.69 177 LEU A C 1
ATOM 1449 O O . LEU A 1 177 ? -50.134 -21.204 4.401 1.00 97.69 177 LEU A O 1
ATOM 1453 N N . ALA A 1 178 ? -47.966 -21.654 4.743 1.00 97.75 178 ALA A N 1
ATOM 1454 C CA . ALA A 1 178 ? -47.474 -20.574 3.901 1.00 97.75 178 ALA A CA 1
ATOM 1455 C C . ALA A 1 178 ? -47.939 -20.745 2.449 1.00 97.75 178 ALA A C 1
ATOM 1457 O O . ALA A 1 178 ? -48.560 -19.824 1.919 1.00 97.75 178 ALA A O 1
ATOM 1458 N N . MET A 1 179 ? -47.738 -21.922 1.842 1.00 97.62 179 MET A N 1
ATOM 1459 C CA . MET A 1 179 ? -48.173 -22.223 0.468 1.00 97.62 179 MET A CA 1
ATOM 1460 C C . MET A 1 179 ? -49.684 -22.076 0.276 1.00 97.62 179 MET A C 1
ATOM 1462 O O . MET A 1 179 ? -50.147 -21.575 -0.750 1.00 97.62 179 MET A O 1
ATOM 1466 N N . LYS A 1 180 ? -50.467 -22.504 1.268 1.00 96.62 180 LYS A N 1
ATOM 1467 C CA . LYS A 1 180 ? -51.930 -22.521 1.191 1.00 96.62 180 LYS A CA 1
ATOM 1468 C C . LYS A 1 180 ? -52.565 -21.166 1.508 1.00 96.62 180 LYS A C 1
ATOM 1470 O O . LYS A 1 180 ? -53.586 -20.824 0.913 1.00 96.62 180 LYS A O 1
ATOM 1475 N N . MET A 1 181 ? -51.998 -20.416 2.454 1.00 96.19 181 MET A N 1
ATOM 1476 C CA . MET A 1 181 ? -52.692 -19.312 3.127 1.00 96.19 181 MET A CA 1
ATOM 1477 C C . MET A 1 181 ? -51.987 -17.955 3.022 1.00 96.19 181 MET A C 1
ATOM 1479 O O . MET A 1 181 ? -52.639 -16.946 3.304 1.00 96.19 181 MET A O 1
ATOM 1483 N N . SER A 1 182 ? -50.708 -17.886 2.633 1.00 96.94 182 SER A N 1
ATOM 1484 C CA . SER A 1 182 ? -49.991 -16.607 2.505 1.00 96.94 182 SER A CA 1
ATOM 1485 C C . SER A 1 182 ? -50.511 -15.781 1.323 1.00 96.94 182 SER A C 1
ATOM 1487 O O . SER A 1 182 ? -50.800 -16.302 0.243 1.00 96.94 182 SER A O 1
ATOM 1489 N N . GLN A 1 183 ? -50.616 -14.466 1.519 1.00 95.69 183 GLN A N 1
ATOM 1490 C CA . GLN A 1 183 ? -50.926 -13.496 0.464 1.00 95.69 183 GLN A CA 1
ATOM 1491 C C . GLN A 1 183 ? -49.670 -12.953 -0.228 1.00 95.69 183 GLN A C 1
ATOM 1493 O O . GLN A 1 183 ? -49.800 -12.249 -1.234 1.00 95.69 183 GLN A O 1
ATOM 1498 N N . ASP A 1 184 ? -48.472 -13.274 0.272 1.00 92.62 184 ASP A N 1
ATOM 1499 C CA . ASP A 1 184 ? -47.239 -12.889 -0.405 1.00 92.62 184 ASP A CA 1
ATOM 1500 C C . ASP A 1 184 ? -46.996 -13.756 -1.644 1.00 92.62 184 ASP A C 1
ATOM 1502 O O . ASP A 1 184 ? -46.621 -14.921 -1.555 1.00 92.62 184 ASP A O 1
ATOM 1506 N N . LYS A 1 185 ? -47.193 -13.176 -2.827 1.00 91.81 185 LYS A N 1
ATOM 1507 C CA . LYS A 1 185 ? -47.061 -13.894 -4.100 1.00 91.81 185 LYS A CA 1
ATOM 1508 C C . LYS A 1 185 ? -45.619 -14.284 -4.429 1.00 91.81 185 LYS A C 1
ATOM 1510 O O . LYS A 1 185 ? -45.441 -15.121 -5.306 1.00 91.81 185 LYS A O 1
ATOM 1515 N N . PHE A 1 186 ? -44.623 -13.675 -3.783 1.00 89.62 186 PHE A N 1
ATOM 1516 C CA . PHE A 1 186 ? -43.213 -13.928 -4.075 1.00 89.62 186 PHE A CA 1
ATOM 1517 C C . PHE A 1 186 ? -42.682 -15.156 -3.337 1.00 89.62 186 PHE A C 1
ATOM 1519 O O . PHE A 1 186 ? -41.967 -15.955 -3.934 1.00 89.62 186 PHE A O 1
ATOM 1526 N N . THR A 1 187 ? -43.063 -15.333 -2.070 1.00 93.31 187 THR A N 1
ATOM 1527 C CA . THR A 1 187 ? -42.546 -16.424 -1.232 1.00 93.31 187 THR A CA 1
ATOM 1528 C C . THR A 1 187 ? -43.557 -17.540 -0.965 1.00 93.31 187 THR A C 1
ATOM 1530 O O . THR A 1 187 ? -43.161 -18.630 -0.559 1.00 93.31 187 THR A O 1
ATOM 1533 N N . ARG A 1 188 ? -44.863 -17.336 -1.211 1.00 94.50 188 ARG A N 1
ATOM 1534 C CA . ARG A 1 188 ? -45.904 -18.355 -0.957 1.00 94.50 188 ARG A CA 1
ATOM 1535 C C . ARG A 1 188 ? -45.552 -19.706 -1.570 1.00 94.50 188 ARG A C 1
ATOM 1537 O O . ARG A 1 188 ? -45.568 -20.706 -0.865 1.00 94.50 188 ARG A O 1
ATOM 1544 N N . ASP A 1 189 ? -45.202 -19.733 -2.853 1.00 92.69 189 ASP A N 1
ATOM 1545 C CA . ASP A 1 189 ? -44.980 -20.982 -3.591 1.00 92.69 189 ASP A CA 1
ATOM 1546 C C . ASP A 1 189 ? -43.668 -21.693 -3.174 1.00 92.69 189 ASP A C 1
ATOM 1548 O O . ASP A 1 189 ? -43.456 -22.852 -3.521 1.00 92.69 189 ASP A O 1
ATOM 1552 N N . THR A 1 190 ? -42.811 -21.035 -2.380 1.00 91.44 190 THR A N 1
ATOM 1553 C CA . THR A 1 190 ? -41.598 -21.601 -1.756 1.00 91.44 190 THR A CA 1
ATOM 1554 C C . THR A 1 190 ? -41.771 -21.852 -0.253 1.00 91.44 190 THR A C 1
ATOM 1556 O O . THR A 1 190 ? -40.790 -21.964 0.488 1.00 91.44 190 THR A O 1
ATOM 1559 N N . GLY A 1 191 ? -43.018 -21.940 0.226 1.00 94.50 191 GLY A N 1
ATOM 1560 C CA . GLY A 1 191 ? -43.322 -22.158 1.641 1.00 94.50 191 GLY A CA 1
ATOM 1561 C C . GLY A 1 191 ? -42.958 -20.960 2.514 1.00 94.50 191 GLY A C 1
ATOM 1562 O O . GLY A 1 191 ? -42.502 -21.139 3.640 1.00 94.50 191 GLY A O 1
ATOM 1563 N N . GLY A 1 192 ? -43.094 -19.747 1.983 1.00 96.56 192 GLY A N 1
ATOM 1564 C CA . GLY A 1 192 ? -42.823 -18.498 2.688 1.00 96.56 192 GLY A CA 1
ATOM 1565 C C . GLY A 1 192 ? -41.348 -18.105 2.752 1.00 96.56 192 GLY A C 1
ATOM 1566 O O . GLY A 1 192 ? -41.026 -17.178 3.485 1.00 96.56 192 GLY A O 1
ATOM 1567 N N . LEU A 1 193 ? -40.445 -18.787 2.035 1.00 96.19 193 LEU A N 1
ATOM 1568 C CA . LEU A 1 193 ? -39.002 -18.536 2.112 1.00 96.19 193 LEU A CA 1
ATOM 1569 C C . LEU A 1 193 ? -38.631 -17.158 1.553 1.00 96.19 193 LEU A C 1
ATOM 1571 O O . LEU A 1 193 ? -38.664 -16.954 0.342 1.00 96.19 193 LEU A O 1
ATOM 1575 N N . ILE A 1 194 ? -38.214 -16.253 2.440 1.00 92.00 194 ILE A N 1
ATOM 1576 C CA . ILE A 1 194 ? -37.603 -14.966 2.076 1.00 92.00 194 ILE A CA 1
ATOM 1577 C C . ILE A 1 194 ? -36.118 -15.182 1.747 1.00 92.00 194 ILE A C 1
ATOM 1579 O O . ILE A 1 194 ? -35.588 -14.564 0.828 1.00 92.00 194 ILE A O 1
ATOM 1583 N N . GLY A 1 195 ? -35.458 -16.093 2.467 1.00 88.88 195 GLY A N 1
ATOM 1584 C CA . GLY A 1 195 ? -34.042 -16.410 2.295 1.00 88.88 195 GLY A CA 1
ATOM 1585 C C . GLY A 1 195 ? -33.193 -15.937 3.472 1.00 88.88 195 GLY A C 1
ATOM 1586 O O . GLY A 1 195 ? -33.694 -15.743 4.578 1.00 88.88 195 GLY A O 1
ATOM 1587 N N . SER A 1 196 ? -31.888 -15.807 3.241 1.00 89.81 196 SER A N 1
ATOM 1588 C CA . SER A 1 196 ? -30.913 -15.460 4.276 1.00 89.81 196 SER A CA 1
ATOM 1589 C C . SER A 1 196 ? -30.775 -13.944 4.426 1.00 89.81 196 SER A C 1
ATOM 1591 O O . SER A 1 196 ? -30.398 -13.276 3.464 1.00 89.81 196 SER A O 1
ATOM 1593 N N . ILE A 1 197 ? -30.997 -13.416 5.630 1.00 90.62 197 ILE A N 1
ATOM 1594 C CA . ILE A 1 197 ? -30.784 -12.002 5.981 1.00 90.62 197 ILE A CA 1
ATOM 1595 C C . ILE A 1 197 ? -29.625 -11.857 6.973 1.00 90.62 197 ILE A C 1
ATOM 1597 O O . ILE A 1 197 ? -29.424 -12.751 7.788 1.00 90.62 197 ILE A O 1
ATOM 1601 N N . ALA A 1 198 ? -28.857 -10.768 6.900 1.00 89.06 198 ALA A N 1
ATOM 1602 C CA . ALA A 1 198 ? -27.772 -10.467 7.843 1.00 89.06 198 ALA A CA 1
ATOM 1603 C C . ALA A 1 198 ? -28.273 -9.638 9.035 1.00 89.06 198 ALA A C 1
ATOM 1605 O O . ALA A 1 198 ? -29.313 -8.992 8.930 1.00 89.06 198 ALA A O 1
ATOM 1606 N N . GLU A 1 199 ? -27.535 -9.638 10.148 1.00 86.38 199 GLU A N 1
ATOM 1607 C CA . GLU A 1 199 ? -27.813 -8.783 11.318 1.00 86.38 199 GLU A CA 1
ATOM 1608 C C . GLU A 1 199 ? -27.783 -7.287 10.973 1.00 86.38 199 GLU A C 1
ATOM 1610 O O . GLU A 1 199 ? -28.525 -6.488 11.538 1.00 86.38 199 GLU A O 1
ATOM 1615 N N . GLU A 1 200 ? -26.996 -6.894 9.982 1.00 85.19 200 GLU A N 1
ATOM 1616 C CA . GLU A 1 200 ? -27.034 -5.537 9.453 1.00 85.19 200 GLU A CA 1
ATOM 1617 C C . GLU A 1 200 ? -28.185 -5.382 8.449 1.00 85.19 200 GLU A C 1
ATOM 1619 O O . GLU A 1 200 ? -28.324 -6.151 7.494 1.00 85.19 200 GLU A O 1
ATOM 1624 N N . ILE A 1 201 ? -29.025 -4.367 8.666 1.00 85.06 201 ILE A N 1
ATOM 1625 C CA . ILE A 1 201 ? -30.100 -4.000 7.739 1.00 85.06 201 ILE A CA 1
ATOM 1626 C C . ILE A 1 201 ? -29.500 -3.251 6.550 1.00 85.06 201 ILE A C 1
ATOM 1628 O O . ILE A 1 201 ? -28.820 -2.243 6.731 1.00 85.06 201 ILE A O 1
ATOM 1632 N N . TYR A 1 202 ? -29.829 -3.687 5.334 1.00 79.69 202 TYR A N 1
ATOM 1633 C CA . TYR A 1 202 ? -29.546 -2.927 4.117 1.00 79.69 202 TYR A CA 1
ATOM 1634 C C . TYR A 1 202 ? -30.710 -1.998 3.752 1.00 79.69 202 TYR A C 1
ATOM 1636 O O . TYR A 1 202 ? -31.870 -2.241 4.099 1.00 79.69 202 TYR A O 1
ATOM 1644 N N . GLU A 1 203 ? -30.412 -0.932 3.010 1.00 81.75 203 GLU A N 1
ATOM 1645 C CA . GLU A 1 203 ? -31.446 -0.062 2.457 1.00 81.75 203 GLU A CA 1
ATOM 1646 C C . GLU A 1 203 ? -32.157 -0.753 1.291 1.00 81.75 203 GLU A C 1
ATOM 1648 O O . GLU A 1 203 ? -31.560 -1.068 0.262 1.00 81.75 203 GLU A O 1
ATOM 1653 N N . GLY A 1 204 ? -33.459 -0.987 1.445 1.00 82.12 204 GLY A N 1
ATOM 1654 C CA . GLY A 1 204 ? -34.245 -1.704 0.453 1.00 82.12 204 GLY A CA 1
ATOM 1655 C C . GLY A 1 204 ? -35.744 -1.465 0.577 1.00 82.12 204 GLY A C 1
ATOM 1656 O O . GLY A 1 204 ? -36.273 -1.042 1.613 1.00 82.12 204 GLY A O 1
ATOM 1657 N N . SER A 1 205 ? -36.437 -1.742 -0.527 1.00 85.69 205 SER A N 1
ATOM 1658 C CA . SER A 1 205 ? -37.899 -1.654 -0.636 1.00 85.69 205 SER A CA 1
ATOM 1659 C C . SER A 1 205 ? -38.589 -3.019 -0.612 1.00 85.69 205 SER A C 1
ATOM 1661 O O . SER A 1 205 ? -39.807 -3.087 -0.787 1.00 85.69 205 SER A O 1
ATOM 1663 N N . ASP A 1 206 ? -37.842 -4.095 -0.374 1.00 87.56 206 ASP A N 1
ATOM 1664 C CA . ASP A 1 206 ? -38.383 -5.427 -0.125 1.00 87.56 206 ASP A CA 1
ATOM 1665 C C . ASP A 1 206 ? -38.678 -5.654 1.375 1.00 87.56 206 ASP A C 1
ATOM 1667 O O . ASP A 1 206 ? -38.435 -4.799 2.237 1.00 87.56 206 ASP A O 1
ATOM 1671 N N . ILE A 1 207 ? -39.254 -6.817 1.686 1.00 88.69 207 ILE A N 1
ATOM 1672 C CA . ILE A 1 207 ? -39.642 -7.181 3.050 1.00 88.69 207 ILE A CA 1
ATOM 1673 C C . ILE A 1 207 ? -38.453 -7.528 3.959 1.00 88.69 207 ILE A C 1
ATOM 1675 O O . ILE A 1 207 ? -38.554 -7.318 5.167 1.00 88.69 207 ILE A O 1
ATOM 1679 N N . ALA A 1 208 ? -37.337 -8.018 3.411 1.00 87.12 208 ALA A N 1
ATOM 1680 C CA . ALA A 1 208 ? -36.135 -8.338 4.180 1.00 87.12 208 ALA A CA 1
ATOM 1681 C C . ALA A 1 208 ? -35.449 -7.068 4.713 1.00 87.12 208 ALA A C 1
ATOM 1683 O O . ALA A 1 208 ? -34.867 -7.097 5.795 1.00 87.12 208 ALA A O 1
ATOM 1684 N N . ALA A 1 209 ? -35.606 -5.939 4.016 1.00 89.19 209 ALA A N 1
ATOM 1685 C CA . ALA A 1 209 ? -35.167 -4.618 4.464 1.00 89.19 209 ALA A CA 1
ATOM 1686 C C . ALA A 1 209 ? -36.133 -3.921 5.456 1.00 89.19 209 ALA A C 1
ATOM 1688 O O . ALA A 1 209 ? -35.940 -2.753 5.798 1.00 89.19 209 ALA A O 1
ATOM 1689 N N . ASP A 1 210 ? -37.226 -4.564 5.894 1.00 94.25 210 ASP A N 1
ATOM 1690 C CA . ASP A 1 210 ? -38.159 -3.968 6.858 1.00 94.25 210 ASP A CA 1
ATOM 1691 C C . ASP A 1 210 ? -37.613 -4.026 8.303 1.00 94.25 210 ASP A C 1
ATOM 1693 O O . ASP A 1 210 ? -37.382 -5.122 8.823 1.00 94.25 210 ASP A O 1
ATOM 1697 N N . PRO A 1 211 ? -37.485 -2.884 9.013 1.00 94.31 211 PRO A N 1
ATOM 1698 C CA . PRO A 1 211 ? -36.901 -2.862 10.357 1.00 94.31 211 PRO A CA 1
ATOM 1699 C C . PRO A 1 211 ? -37.636 -3.726 11.381 1.00 94.31 211 PRO A C 1
ATOM 1701 O O . PRO A 1 211 ? -37.027 -4.235 12.322 1.00 94.31 211 PRO A O 1
ATOM 1704 N N . LYS A 1 212 ? -38.957 -3.893 11.233 1.00 96.00 212 LYS A N 1
ATOM 1705 C CA . LYS A 1 212 ? -39.743 -4.690 12.172 1.00 96.00 212 LYS A CA 1
ATOM 1706 C C . LYS A 1 212 ? -39.612 -6.181 11.886 1.00 96.00 212 LYS A C 1
ATOM 1708 O O . LYS A 1 212 ? -39.568 -6.959 12.836 1.00 96.00 212 LYS A O 1
ATOM 1713 N N . VAL A 1 213 ? -39.529 -6.567 10.613 1.00 96.00 213 VAL A N 1
ATOM 1714 C CA . VAL A 1 213 ? -39.214 -7.949 10.212 1.00 96.00 213 VAL A CA 1
ATOM 1715 C C . VAL A 1 213 ? -37.847 -8.343 10.748 1.00 96.00 213 VAL A C 1
ATOM 1717 O O . VAL A 1 213 ? -37.736 -9.379 11.395 1.00 96.00 213 VAL A O 1
ATOM 1720 N N . HIS A 1 214 ? -36.848 -7.480 10.568 1.00 95.62 214 HIS A N 1
ATOM 1721 C CA . HIS A 1 214 ? -35.493 -7.703 11.056 1.00 95.62 214 HIS A CA 1
ATOM 1722 C C . HIS A 1 214 ? -35.439 -7.834 12.587 1.00 95.62 214 HIS A C 1
ATOM 1724 O O . HIS A 1 214 ? -34.987 -8.853 13.104 1.00 95.62 214 HIS A O 1
ATOM 1730 N N . GLN A 1 215 ? -36.050 -6.897 13.325 1.00 95.81 215 GLN A N 1
ATOM 1731 C CA . GLN A 1 215 ? -36.146 -6.980 14.788 1.00 95.81 215 GLN A CA 1
ATOM 1732 C C . GLN A 1 215 ? -36.756 -8.306 15.271 1.00 95.81 215 GLN A C 1
ATOM 1734 O O . GLN A 1 215 ? -36.292 -8.878 16.255 1.00 95.81 215 GLN A O 1
ATOM 1739 N N . VAL A 1 216 ? -37.826 -8.779 14.622 1.00 97.56 216 VAL A N 1
ATOM 1740 C CA . VAL A 1 216 ? -38.470 -10.044 14.996 1.00 97.56 216 VAL A CA 1
ATOM 1741 C C . VAL A 1 216 ? -37.579 -11.227 14.626 1.00 97.56 216 VAL A C 1
ATOM 1743 O O . VAL A 1 216 ? -37.382 -12.101 15.467 1.00 97.56 216 VAL A O 1
ATOM 1746 N N . ALA A 1 217 ? -36.997 -11.228 13.425 1.00 96.75 217 ALA A N 1
ATOM 1747 C CA . ALA A 1 217 ? -36.092 -12.270 12.953 1.00 96.75 217 ALA A CA 1
ATOM 1748 C C . ALA A 1 217 ? -34.951 -12.519 13.934 1.00 96.75 217 ALA A C 1
ATOM 1750 O O . ALA A 1 217 ? -34.717 -13.672 14.280 1.00 96.75 217 ALA A O 1
ATOM 1751 N N . PHE A 1 218 ? -34.305 -11.454 14.422 1.00 95.88 218 PHE A N 1
ATOM 1752 C CA . PHE A 1 218 ? -33.162 -11.529 15.336 1.00 95.88 218 PHE A CA 1
ATOM 1753 C C . PHE A 1 218 ? -33.533 -11.778 16.811 1.00 95.88 218 PHE A C 1
ATOM 1755 O O . PHE A 1 218 ? -32.658 -11.995 17.645 1.00 95.88 218 PHE A O 1
ATOM 1762 N N . SER A 1 219 ? -34.832 -11.818 17.135 1.00 96.44 219 SER A N 1
ATOM 1763 C CA . SER A 1 219 ? -35.336 -12.138 18.482 1.00 96.44 219 SER A CA 1
ATOM 1764 C C . SER A 1 219 ? -35.726 -13.606 18.694 1.00 96.44 219 SER A C 1
ATOM 1766 O O . SER A 1 219 ? -35.943 -14.008 19.833 1.00 96.44 219 SER A O 1
ATOM 1768 N N . LEU A 1 220 ? -35.849 -14.383 17.613 1.00 97.38 220 LEU A N 1
ATOM 1769 C CA . LEU A 1 220 ? -36.296 -15.783 17.635 1.00 97.38 220 LEU A CA 1
ATOM 1770 C C . LEU A 1 220 ? -35.110 -16.753 17.724 1.00 97.38 220 LEU A C 1
ATOM 1772 O O . LEU A 1 220 ? -34.028 -16.439 17.242 1.00 97.38 220 LEU A O 1
ATOM 1776 N N . ASN A 1 221 ? -35.291 -17.945 18.282 1.00 97.56 221 ASN A N 1
ATOM 1777 C CA . ASN A 1 221 ? -34.304 -19.020 18.136 1.00 97.56 221 ASN A CA 1
ATOM 1778 C C . ASN A 1 221 ? -34.527 -19.810 16.836 1.00 97.56 221 ASN A C 1
ATOM 1780 O O . ASN A 1 221 ? -35.560 -19.685 16.176 1.00 97.56 221 ASN A O 1
ATOM 1784 N N . GLU A 1 222 ? -33.557 -20.646 16.470 1.00 97.19 222 GLU A N 1
ATOM 1785 C CA . GLU A 1 222 ? -33.700 -21.569 15.343 1.00 97.19 222 GLU A CA 1
ATOM 1786 C C . GLU A 1 222 ? -34.909 -22.501 15.540 1.00 97.19 222 GLU A C 1
ATOM 1788 O O . GLU A 1 222 ? -35.109 -23.072 16.613 1.00 97.19 222 GLU A O 1
ATOM 1793 N N . GLY A 1 223 ? -35.741 -22.625 14.506 1.00 96.06 223 GLY A N 1
ATOM 1794 C CA . GLY A 1 223 ? -36.988 -23.388 14.510 1.00 96.06 223 GLY A CA 1
ATOM 1795 C C . GLY A 1 223 ? -38.200 -22.652 15.094 1.00 96.06 223 GLY A C 1
ATOM 1796 O O . GLY A 1 223 ? -39.327 -23.115 14.904 1.00 96.06 223 GLY A O 1
ATOM 1797 N N . GLU A 1 224 ? -38.014 -21.514 15.769 1.00 97.44 224 GLU A N 1
ATOM 1798 C CA . GLU A 1 224 ? -39.116 -20.754 16.365 1.00 97.44 224 GLU A CA 1
ATOM 1799 C C . GLU A 1 224 ? -39.851 -19.880 15.343 1.00 97.44 224 GLU A C 1
ATOM 1801 O O . GLU A 1 224 ? -39.280 -19.397 14.359 1.00 97.44 224 GLU A O 1
ATOM 1806 N N . TYR A 1 225 ? -41.132 -19.623 15.625 1.00 97.75 225 TYR A N 1
ATOM 1807 C CA . TYR A 1 225 ? -41.949 -18.662 14.896 1.00 97.75 225 TYR A CA 1
ATOM 1808 C C . TYR A 1 225 ? -42.588 -17.618 15.821 1.00 97.75 225 TYR A C 1
ATOM 1810 O O . TYR A 1 225 ? -42.931 -17.882 16.974 1.00 97.75 225 TYR A O 1
ATOM 1818 N N . SER A 1 226 ? -42.744 -16.397 15.313 1.00 98.19 226 SER A N 1
ATOM 1819 C CA . SER A 1 226 ? -43.282 -15.260 16.054 1.00 98.19 226 SER A CA 1
ATOM 1820 C C . SER A 1 226 ? -44.805 -15.276 16.151 1.00 98.19 226 SER A C 1
ATOM 1822 O O . SER A 1 226 ? -45.505 -15.915 15.373 1.00 98.19 226 SER A O 1
ATOM 1824 N N . LYS A 1 227 ? -45.350 -14.483 17.076 1.00 97.25 227 LYS A N 1
ATOM 1825 C CA . LYS A 1 227 ? -46.764 -14.082 17.024 1.00 97.25 227 LYS A CA 1
ATOM 1826 C C . LYS A 1 227 ? -47.006 -13.101 15.870 1.00 97.25 227 LYS A C 1
ATOM 1828 O O . LYS A 1 227 ? -46.074 -12.383 15.500 1.00 97.25 227 LYS A O 1
ATOM 1833 N N . PRO A 1 228 ? -48.250 -12.971 15.367 1.00 97.94 228 PRO A N 1
ATOM 1834 C CA . PRO A 1 228 ? -48.573 -12.016 14.311 1.00 97.94 228 PRO A CA 1
ATOM 1835 C C . PRO A 1 228 ? -48.144 -10.586 14.658 1.00 97.94 228 PRO A C 1
ATOM 1837 O O . PRO A 1 228 ? -48.547 -10.029 15.685 1.00 97.94 228 PRO A O 1
ATOM 1840 N N . PHE A 1 229 ? -47.359 -9.962 13.783 1.00 98.00 229 PHE A N 1
ATOM 1841 C CA . PHE A 1 229 ? -46.848 -8.604 13.968 1.00 98.00 229 PHE A CA 1
ATOM 1842 C C . PHE A 1 229 ? -47.033 -7.758 12.708 1.00 98.00 229 PHE A C 1
ATOM 1844 O O . PHE A 1 229 ? -47.135 -8.273 11.598 1.00 98.00 229 PHE A O 1
ATOM 1851 N N . LYS A 1 230 ? -47.098 -6.435 12.888 1.00 97.38 230 LYS A N 1
ATOM 1852 C CA . LYS A 1 230 ? -47.283 -5.465 11.801 1.00 97.38 230 LYS A CA 1
ATOM 1853 C C . LYS A 1 230 ? -45.937 -5.020 11.230 1.00 97.38 230 LYS A C 1
ATOM 1855 O O . LYS A 1 230 ? -45.039 -4.719 12.005 1.00 97.38 230 LYS A O 1
ATOM 1860 N N . HIS A 1 231 ? -45.843 -4.888 9.914 1.00 95.19 231 HIS A N 1
ATOM 1861 C CA . HIS A 1 231 ? -44.702 -4.314 9.186 1.00 95.19 231 HIS A CA 1
ATOM 1862 C C . HIS A 1 231 ? -45.213 -3.453 8.011 1.00 95.19 231 HIS A C 1
ATOM 1864 O O . HIS A 1 231 ? -46.426 -3.266 7.869 1.00 95.19 231 HIS A O 1
ATOM 1870 N N . ARG A 1 232 ? -44.332 -2.892 7.168 1.00 92.81 232 ARG A N 1
ATOM 1871 C CA . ARG A 1 232 ? -44.728 -1.940 6.103 1.00 92.81 232 ARG A CA 1
ATOM 1872 C C . ARG A 1 232 ? -45.704 -2.510 5.063 1.00 92.81 232 ARG A C 1
ATOM 1874 O O . ARG A 1 232 ? -46.459 -1.743 4.472 1.00 92.81 232 ARG A O 1
ATOM 1881 N N . TYR A 1 233 ? -45.726 -3.830 4.871 1.00 90.31 233 TYR A N 1
ATOM 1882 C CA . TYR A 1 233 ? -46.509 -4.504 3.822 1.00 90.31 233 TYR A CA 1
ATOM 1883 C C . TYR A 1 233 ? -47.775 -5.207 4.338 1.00 90.31 233 TYR A C 1
ATOM 1885 O O . TYR A 1 233 ? -48.500 -5.814 3.555 1.00 90.31 233 TYR A O 1
ATOM 1893 N N . GLY A 1 234 ? -48.066 -5.115 5.639 1.00 94.00 234 GLY A N 1
ATOM 1894 C CA . GLY A 1 234 ? -49.220 -5.766 6.255 1.00 94.00 234 GLY A CA 1
ATOM 1895 C C . GLY A 1 234 ? -48.869 -6.377 7.603 1.00 94.00 234 GLY A C 1
ATOM 1896 O O . GLY A 1 234 ? -48.252 -5.728 8.453 1.00 94.00 234 GLY A O 1
ATOM 1897 N N . TYR A 1 235 ? -49.290 -7.621 7.800 1.00 97.81 235 TYR A N 1
ATOM 1898 C CA . TYR A 1 235 ? -48.973 -8.413 8.977 1.00 97.81 235 TYR A CA 1
ATOM 1899 C C . TYR A 1 235 ? -48.287 -9.709 8.557 1.00 97.81 235 TYR A C 1
ATOM 1901 O O . TYR A 1 235 ? -48.631 -10.271 7.516 1.00 97.81 235 TYR A O 1
ATOM 1909 N N . SER A 1 236 ? -47.361 -10.196 9.383 1.00 98.25 236 SER A N 1
ATOM 1910 C CA . SER A 1 236 ? -46.703 -11.487 9.176 1.00 98.25 236 SER A CA 1
ATOM 1911 C C . SER A 1 236 ? -46.593 -12.296 10.468 1.00 98.25 236 SER A C 1
ATOM 1913 O O . SER A 1 236 ? -46.522 -11.733 11.561 1.00 98.25 236 SER A O 1
ATOM 1915 N N . ILE A 1 237 ? -46.552 -13.618 10.320 1.00 98.50 237 ILE A N 1
ATOM 1916 C CA . ILE A 1 237 ? -45.886 -14.550 11.243 1.00 98.50 237 ILE A CA 1
ATOM 1917 C C . ILE A 1 237 ? -44.543 -14.874 10.595 1.00 98.50 237 ILE A C 1
ATOM 1919 O O . ILE A 1 237 ? -44.509 -15.167 9.399 1.00 98.50 237 ILE A O 1
ATOM 1923 N N . LEU A 1 238 ? -43.451 -14.794 11.349 1.00 98.50 238 LEU A N 1
ATOM 1924 C CA . LEU A 1 238 ? -42.102 -15.069 10.858 1.00 98.50 238 LEU A CA 1
ATOM 1925 C C . LEU A 1 238 ? -41.559 -16.330 11.523 1.00 98.50 238 LEU A C 1
ATOM 1927 O O . LEU A 1 238 ? -41.774 -16.490 12.715 1.00 98.50 238 LEU A O 1
ATOM 1931 N N . LYS A 1 239 ? -40.837 -17.173 10.790 1.00 98.25 239 LYS A N 1
ATOM 1932 C CA . LYS A 1 239 ? -40.090 -18.321 11.316 1.00 98.25 239 LYS A CA 1
ATOM 1933 C C . LYS A 1 239 ? -38.610 -18.173 10.981 1.00 98.25 239 LYS A C 1
ATOM 1935 O O . LYS A 1 239 ? -38.283 -17.719 9.884 1.00 98.25 239 LYS A O 1
ATOM 1940 N N . VAL A 1 240 ? -37.739 -18.570 11.904 1.00 98.38 240 VAL A N 1
ATOM 1941 C CA . VAL A 1 240 ? -36.303 -18.741 11.644 1.00 98.38 240 VAL A CA 1
ATOM 1942 C C . VAL A 1 240 ? -36.042 -20.222 11.408 1.00 98.38 240 VAL A C 1
ATOM 1944 O O . VAL A 1 240 ? -36.264 -21.033 12.298 1.00 98.38 240 VAL A O 1
ATOM 1947 N N . ASP A 1 241 ? -35.600 -20.586 10.209 1.00 95.00 241 ASP A N 1
ATOM 1948 C CA . ASP A 1 241 ? -35.251 -21.973 9.883 1.00 95.00 241 ASP A CA 1
ATOM 1949 C C . ASP A 1 241 ? -33.829 -22.329 10.319 1.00 95.00 241 ASP A C 1
ATOM 1951 O O . ASP A 1 241 ? -33.594 -23.452 10.748 1.00 95.00 241 ASP A O 1
ATOM 1955 N N . GLU A 1 242 ? -32.896 -21.384 10.183 1.00 96.62 242 GLU A N 1
ATOM 1956 C CA . GLU A 1 242 ? -31.466 -21.589 10.433 1.00 96.62 242 GLU A CA 1
ATOM 1957 C C . GLU A 1 242 ? -30.837 -20.295 10.959 1.00 96.62 242 GLU A C 1
ATOM 1959 O O . GLU A 1 242 ? -31.091 -19.212 10.412 1.00 96.62 242 GLU A O 1
ATOM 1964 N N . ILE A 1 243 ? -29.996 -20.412 11.990 1.00 96.19 243 ILE A N 1
ATOM 1965 C CA . ILE A 1 243 ? -29.100 -19.348 12.451 1.00 96.19 243 ILE A CA 1
ATOM 1966 C C . ILE A 1 243 ? -27.671 -19.703 12.032 1.00 96.19 243 ILE A C 1
ATOM 1968 O O . ILE A 1 243 ? -27.050 -20.622 12.560 1.00 96.19 243 ILE A O 1
ATOM 1972 N N . VAL A 1 244 ? -27.121 -18.929 11.099 1.00 89.88 244 VAL A N 1
ATOM 1973 C CA . VAL A 1 244 ? -25.733 -19.037 10.646 1.00 89.88 244 VAL A CA 1
ATOM 1974 C C . VAL A 1 244 ? -24.877 -18.089 11.494 1.00 89.88 244 VAL A C 1
ATOM 1976 O O . VAL A 1 244 ? -24.996 -16.869 11.333 1.00 89.88 244 VAL A O 1
ATOM 1979 N N . PRO A 1 245 ? -24.020 -18.603 12.397 1.00 89.44 245 PRO A N 1
ATOM 1980 C CA . PRO A 1 245 ? -23.248 -17.761 13.302 1.00 89.44 245 PRO A CA 1
ATOM 1981 C C . PRO A 1 245 ? -22.171 -16.956 12.555 1.00 89.44 245 PRO A C 1
ATOM 1983 O O . PRO A 1 245 ? -21.728 -17.365 11.473 1.00 89.44 245 PRO A O 1
ATOM 1986 N N . PRO A 1 246 ? -21.677 -15.852 13.147 1.00 88.19 246 PRO A N 1
ATOM 1987 C CA . PRO A 1 246 ? -20.542 -15.123 12.606 1.00 88.19 246 PRO A CA 1
ATOM 1988 C C . PRO A 1 246 ? -19.313 -16.029 12.513 1.00 88.19 246 PRO A C 1
ATOM 1990 O O . PRO A 1 246 ? -18.969 -16.725 13.472 1.00 88.19 246 PRO A O 1
ATOM 1993 N N . LYS A 1 247 ? -18.601 -15.985 11.388 1.00 88.69 247 LYS A N 1
ATOM 1994 C CA . LYS A 1 247 ? -17.318 -16.676 11.211 1.00 88.69 247 LYS A CA 1
ATOM 1995 C C . LYS A 1 247 ? -16.283 -15.713 10.640 1.00 88.69 247 LYS A C 1
ATOM 1997 O O . LYS A 1 247 ? -16.678 -14.819 9.893 1.00 88.69 247 LYS A O 1
ATOM 2002 N N . PRO A 1 248 ? -14.987 -15.874 10.961 1.00 88.25 248 PRO A N 1
ATOM 2003 C CA . PRO A 1 248 ? -13.936 -15.076 10.338 1.00 88.25 248 PRO A CA 1
ATOM 2004 C C . PRO A 1 248 ? -14.057 -15.135 8.814 1.00 88.25 248 PRO A C 1
ATOM 2006 O O . PRO A 1 248 ? -14.110 -16.227 8.240 1.00 88.25 248 PRO A O 1
ATOM 2009 N N . ALA A 1 249 ? -14.138 -13.972 8.176 1.00 89.12 249 ALA A N 1
ATOM 2010 C CA . ALA A 1 249 ? -14.115 -13.867 6.725 1.00 89.12 249 ALA A CA 1
ATOM 2011 C C . ALA A 1 249 ? -12.709 -14.231 6.216 1.00 89.12 249 ALA A C 1
ATOM 2013 O O . ALA A 1 249 ? -11.740 -13.828 6.867 1.00 89.12 249 ALA A O 1
ATOM 2014 N N . PRO A 1 250 ? -12.561 -14.989 5.112 1.00 88.69 250 PRO A N 1
ATOM 2015 C CA . PRO A 1 250 ? -11.259 -15.237 4.490 1.00 88.69 250 PRO A CA 1
ATOM 2016 C C . PRO A 1 250 ? -10.504 -13.931 4.232 1.00 88.69 250 PRO A C 1
ATOM 2018 O O . PRO A 1 250 ? -11.118 -12.935 3.856 1.00 88.69 250 PRO A O 1
ATOM 2021 N N . PHE A 1 251 ? -9.183 -13.927 4.428 1.00 84.19 251 PHE A N 1
ATOM 2022 C CA . PHE A 1 251 ? -8.360 -12.723 4.262 1.00 84.19 251 PHE A CA 1
ATOM 2023 C C . PHE A 1 251 ? -8.530 -12.104 2.867 1.00 84.19 251 PHE A C 1
ATOM 2025 O O . PHE A 1 251 ? -8.627 -10.887 2.732 1.00 84.19 251 PHE A O 1
ATOM 2032 N N . GLU A 1 252 ? -8.637 -12.948 1.845 1.00 82.31 252 GLU A N 1
ATOM 2033 C CA . GLU A 1 252 ? -8.801 -12.565 0.445 1.00 82.31 252 GLU A CA 1
ATOM 2034 C C . GLU A 1 252 ? -10.088 -11.762 0.205 1.00 82.31 252 GLU A C 1
ATOM 2036 O O . GLU A 1 252 ? -10.100 -10.858 -0.631 1.00 82.31 252 GLU A O 1
ATOM 2041 N N . ASP A 1 253 ? -11.145 -12.047 0.972 1.00 81.56 253 ASP A N 1
ATOM 2042 C CA . ASP A 1 253 ? -12.445 -11.383 0.848 1.00 81.56 253 ASP A CA 1
ATOM 2043 C C . ASP A 1 253 ? -12.454 -10.004 1.527 1.00 81.56 253 ASP A C 1
ATOM 2045 O O . ASP A 1 253 ? -13.219 -9.125 1.131 1.00 81.56 253 ASP A O 1
ATOM 2049 N N . VAL A 1 254 ? -11.590 -9.794 2.529 1.00 86.62 254 VAL A N 1
ATOM 2050 C CA . VAL A 1 254 ? -11.560 -8.570 3.352 1.00 86.62 254 VAL A CA 1
ATOM 2051 C C . VAL A 1 254 ? -10.280 -7.753 3.210 1.00 86.62 254 VAL A C 1
ATOM 2053 O O . VAL A 1 254 ? -10.137 -6.736 3.882 1.00 86.62 254 VAL A O 1
ATOM 2056 N N . VAL A 1 255 ? -9.349 -8.126 2.327 1.00 81.31 255 VAL A N 1
ATOM 2057 C CA . VAL A 1 255 ? -8.046 -7.447 2.180 1.00 81.31 255 VAL A CA 1
ATOM 2058 C C . VAL A 1 255 ? -8.176 -5.929 2.000 1.00 81.31 255 VAL A C 1
ATOM 2060 O O . VAL A 1 255 ? -7.386 -5.168 2.552 1.00 81.31 255 VAL A O 1
ATOM 2063 N N . GLY A 1 256 ? -9.209 -5.470 1.286 1.00 78.50 256 GLY A N 1
ATOM 2064 C CA . GLY A 1 256 ? -9.476 -4.045 1.088 1.00 78.50 256 GLY A CA 1
ATOM 2065 C C . GLY A 1 256 ? -9.966 -3.318 2.345 1.00 78.50 256 GLY A C 1
ATOM 2066 O O . GLY A 1 256 ? -9.687 -2.133 2.499 1.00 78.50 256 GLY A O 1
ATOM 2067 N N . GLU A 1 257 ? -10.681 -4.001 3.239 1.00 81.94 257 GLU A N 1
ATOM 2068 C CA . GLU A 1 257 ? -11.084 -3.468 4.548 1.00 81.94 257 GLU A CA 1
ATOM 2069 C C . GLU A 1 257 ? -9.896 -3.474 5.507 1.00 81.94 257 GLU A C 1
ATOM 2071 O O . GLU A 1 257 ? -9.578 -2.443 6.093 1.00 81.94 257 GLU A O 1
ATOM 2076 N N . VAL A 1 258 ? -9.156 -4.586 5.554 1.00 86.12 258 VAL A N 1
ATOM 2077 C CA . VAL A 1 258 ? -7.925 -4.718 6.342 1.00 86.12 258 VAL A CA 1
ATOM 2078 C C . VAL A 1 258 ? -6.929 -3.617 5.982 1.00 86.12 258 VAL A C 1
ATOM 2080 O O . VAL A 1 258 ? -6.357 -2.994 6.870 1.00 86.12 258 VAL A O 1
ATOM 2083 N N . ALA A 1 259 ? -6.749 -3.327 4.691 1.00 81.19 259 ALA A N 1
ATOM 2084 C CA . ALA A 1 259 ? -5.854 -2.269 4.231 1.00 81.19 259 ALA A CA 1
ATOM 2085 C C . ALA A 1 259 ? -6.325 -0.855 4.609 1.00 81.19 259 ALA A C 1
ATOM 2087 O O . ALA A 1 259 ? -5.487 0.015 4.833 1.00 81.19 259 ALA A O 1
ATOM 2088 N N . LYS A 1 260 ? -7.641 -0.612 4.683 1.00 80.12 260 LYS A N 1
ATOM 2089 C CA . LYS A 1 260 ? -8.195 0.676 5.141 1.00 80.12 260 LYS A CA 1
ATOM 2090 C C . LYS A 1 260 ? -8.018 0.868 6.645 1.00 80.12 260 LYS A C 1
ATOM 2092 O O . LYS A 1 260 ? -7.743 1.984 7.078 1.00 80.12 260 LYS A O 1
ATOM 2097 N N . ASP A 1 261 ? -8.174 -0.208 7.409 1.00 83.81 261 ASP A N 1
ATOM 2098 C CA . ASP A 1 261 ? -8.081 -0.201 8.870 1.00 83.81 261 ASP A CA 1
ATOM 2099 C C . ASP A 1 261 ? -6.636 -0.302 9.377 1.00 83.81 261 ASP A C 1
ATOM 2101 O O . ASP A 1 261 ? -6.358 -0.010 10.547 1.00 83.81 261 ASP A O 1
ATOM 2105 N N . PHE A 1 262 ? -5.707 -0.711 8.509 1.00 84.31 262 PHE A N 1
ATOM 2106 C CA . PHE A 1 262 ? -4.305 -0.863 8.855 1.00 84.31 262 PHE A CA 1
ATOM 2107 C C . PHE A 1 262 ? -3.717 0.459 9.348 1.00 84.31 262 PHE A C 1
ATOM 2109 O O . PHE A 1 262 ? -3.658 1.469 8.645 1.00 84.31 262 PHE A O 1
ATOM 2116 N N . ALA A 1 263 ? -3.200 0.409 10.568 1.00 83.19 263 ALA A N 1
ATOM 2117 C CA . ALA A 1 263 ? -2.379 1.452 11.146 1.00 83.19 263 ALA A CA 1
ATOM 2118 C C . ALA A 1 263 ? -0.993 0.867 11.389 1.00 83.19 263 ALA A C 1
ATOM 2120 O O . ALA A 1 263 ? -0.883 -0.220 11.957 1.00 83.19 263 ALA A O 1
ATOM 2121 N N . VAL A 1 264 ? 0.053 1.600 10.994 1.00 85.56 264 VAL A N 1
ATOM 2122 C CA . VAL A 1 264 ? 1.434 1.183 11.264 1.00 85.56 264 VAL A CA 1
ATOM 2123 C C . VAL A 1 264 ? 1.584 0.947 12.772 1.00 85.56 264 VAL A C 1
ATOM 2125 O O . VAL A 1 264 ? 1.350 1.889 13.543 1.00 85.56 264 VAL A O 1
ATOM 2128 N N . PRO A 1 265 ? 1.956 -0.272 13.207 1.00 87.94 265 PRO A N 1
ATOM 2129 C CA . PRO A 1 265 ? 2.091 -0.580 14.622 1.00 87.94 265 PRO A CA 1
ATOM 2130 C C . PRO A 1 265 ? 3.079 0.369 15.302 1.00 87.94 265 PRO A C 1
ATOM 2132 O O . PRO A 1 265 ? 4.168 0.616 14.789 1.00 87.94 265 PRO A O 1
ATOM 2135 N N . GLU A 1 266 ? 2.727 0.884 16.483 1.00 91.06 266 GLU A N 1
ATOM 2136 C CA . GLU A 1 266 ? 3.585 1.818 17.232 1.00 91.06 266 GLU A CA 1
ATOM 2137 C C . GLU A 1 266 ? 4.9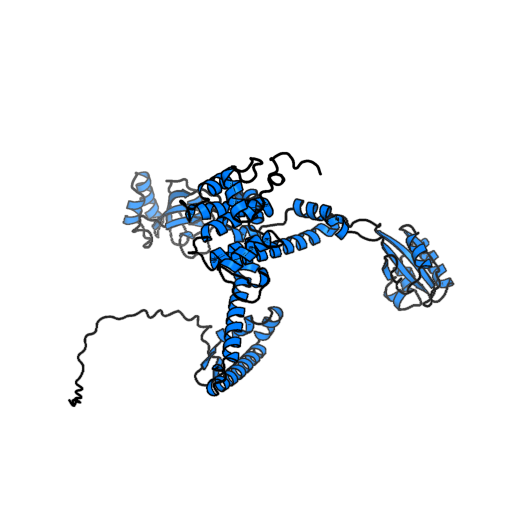81 1.224 17.501 1.00 91.06 266 GLU A C 1
ATOM 2139 O O . GLU A 1 266 ? 5.981 1.939 17.500 1.00 91.06 266 GLU A O 1
ATOM 2144 N N . GLU A 1 267 ? 5.057 -0.096 17.683 1.00 92.44 267 GLU A N 1
ATOM 2145 C CA . GLU A 1 267 ? 6.310 -0.838 17.823 1.00 92.44 267 GLU A CA 1
ATOM 2146 C C . GLU A 1 267 ? 7.220 -0.678 16.599 1.00 92.44 267 GLU A C 1
ATOM 2148 O O . GLU A 1 267 ? 8.383 -0.323 16.766 1.00 92.44 267 GLU A O 1
ATOM 2153 N N . LYS A 1 268 ? 6.680 -0.799 15.377 1.00 91.19 268 LYS A N 1
ATOM 2154 C CA . LYS A 1 268 ? 7.425 -0.580 14.124 1.00 91.19 268 LYS A CA 1
ATOM 2155 C C . LYS A 1 268 ? 7.920 0.853 13.976 1.00 91.19 268 LYS A C 1
ATOM 2157 O O . LYS A 1 268 ? 9.032 1.091 13.516 1.00 91.19 268 LYS A O 1
ATOM 2162 N N . VAL A 1 269 ? 7.129 1.823 14.430 1.00 95.44 269 VAL A N 1
ATOM 2163 C CA . VAL A 1 269 ? 7.534 3.238 14.450 1.00 95.44 269 VAL A CA 1
ATOM 2164 C C . VAL A 1 269 ? 8.708 3.452 15.417 1.00 95.44 269 VAL A C 1
ATOM 2166 O O . VAL A 1 269 ? 9.634 4.201 15.107 1.00 95.44 269 VAL A O 1
ATOM 2169 N N . LYS A 1 270 ? 8.689 2.801 16.588 1.00 96.50 270 LYS A N 1
ATOM 2170 C CA . LYS A 1 270 ? 9.782 2.866 17.577 1.00 96.50 270 LYS A CA 1
ATOM 2171 C C . LYS A 1 270 ? 11.039 2.145 17.105 1.00 96.50 270 LYS A C 1
ATOM 2173 O O . LYS A 1 270 ? 12.128 2.681 17.285 1.00 96.50 270 LYS A O 1
ATOM 2178 N N . GLU A 1 271 ? 10.886 0.965 16.514 1.00 95.75 271 GLU A N 1
ATOM 2179 C CA . GLU A 1 271 ? 11.966 0.200 15.884 1.00 95.75 271 GLU A CA 1
ATOM 2180 C C . GLU A 1 271 ? 12.669 1.073 14.840 1.00 95.75 271 GLU A C 1
ATOM 2182 O O . GLU A 1 271 ? 13.852 1.375 14.996 1.00 95.75 271 GLU A O 1
ATOM 2187 N N . TYR A 1 272 ? 11.907 1.640 13.897 1.00 95.12 272 TYR A N 1
ATOM 2188 C CA . TYR A 1 272 ? 12.446 2.554 12.892 1.00 95.12 272 TYR A CA 1
ATOM 2189 C C . TYR A 1 272 ? 13.167 3.753 13.522 1.00 95.12 272 TYR A C 1
ATOM 2191 O O . TYR A 1 272 ? 14.270 4.092 13.094 1.00 95.12 272 TYR A O 1
ATOM 2199 N N . TYR A 1 273 ? 12.585 4.400 14.541 1.00 96.69 273 TYR A N 1
ATOM 2200 C CA . TYR A 1 273 ? 13.236 5.515 15.241 1.00 96.69 273 TYR A CA 1
ATOM 2201 C C . TYR A 1 273 ? 14.590 5.113 15.841 1.00 96.69 273 TYR A C 1
ATOM 2203 O O . TYR A 1 273 ? 15.567 5.844 15.687 1.00 96.69 273 TYR A O 1
ATOM 2211 N N . ASN A 1 274 ? 14.655 3.962 16.511 1.00 95.81 274 ASN A N 1
ATOM 2212 C CA . ASN A 1 274 ? 15.866 3.494 17.180 1.00 95.81 274 ASN A CA 1
ATOM 2213 C C . ASN A 1 274 ? 16.959 3.100 16.180 1.00 95.81 274 ASN A C 1
ATOM 2215 O O . ASN A 1 274 ? 18.110 3.493 16.355 1.00 95.81 274 ASN A O 1
ATOM 2219 N N . GLU A 1 275 ? 16.599 2.381 15.118 1.00 95.62 275 GLU A N 1
ATOM 2220 C CA . GLU A 1 275 ? 17.528 1.960 14.062 1.00 95.62 275 GLU A CA 1
ATOM 2221 C C . GLU A 1 275 ? 18.026 3.136 13.218 1.00 95.62 275 GLU A C 1
ATOM 2223 O O . GLU A 1 275 ? 19.157 3.146 12.739 1.00 95.62 275 GLU A O 1
ATOM 2228 N N . ASN A 1 276 ? 17.190 4.162 13.054 1.00 95.81 276 ASN A N 1
ATOM 2229 C CA . ASN A 1 276 ? 17.481 5.328 12.227 1.00 95.81 276 ASN A CA 1
ATOM 2230 C C . ASN A 1 276 ? 17.727 6.583 13.063 1.00 95.81 276 ASN A C 1
ATOM 2232 O O . ASN A 1 276 ? 17.533 7.696 12.570 1.00 95.81 276 ASN A O 1
ATOM 2236 N N . LYS A 1 277 ? 18.164 6.424 14.317 1.00 92.88 277 LYS A N 1
ATOM 2237 C CA . LYS A 1 277 ? 18.298 7.528 15.275 1.00 92.88 277 LYS A CA 1
ATOM 2238 C C . LYS A 1 277 ? 19.154 8.674 14.737 1.00 92.88 277 LYS A C 1
ATOM 2240 O O . LYS A 1 277 ? 18.796 9.837 14.896 1.00 92.88 277 LYS A O 1
ATOM 2245 N N . GLU A 1 278 ? 20.197 8.350 13.976 1.00 93.56 278 GLU A N 1
ATOM 2246 C CA . GLU A 1 278 ? 21.059 9.316 13.280 1.00 93.56 278 GLU A CA 1
ATOM 2247 C C . GLU A 1 278 ? 20.301 10.254 12.324 1.00 93.56 278 GLU A C 1
ATOM 2249 O O . GLU A 1 278 ? 20.637 11.434 12.222 1.00 93.56 278 GLU A O 1
ATOM 2254 N N . LYS A 1 279 ? 19.224 9.789 11.669 1.00 93.56 279 LYS A N 1
ATOM 2255 C CA . LYS A 1 279 ? 18.375 10.638 10.807 1.00 93.56 279 LYS A CA 1
ATOM 2256 C C . LYS A 1 279 ? 17.617 11.704 11.604 1.00 93.56 279 LYS A C 1
ATOM 2258 O O . LYS A 1 279 ? 17.174 12.701 11.035 1.00 93.56 279 LYS A O 1
ATOM 2263 N N . PHE A 1 280 ? 17.472 11.504 12.912 1.00 94.12 280 PHE A N 1
ATOM 2264 C CA . PHE A 1 280 ? 16.803 12.418 13.833 1.00 94.12 280 PHE A CA 1
ATOM 2265 C C . PHE A 1 280 ? 17.782 13.261 14.641 1.00 94.12 280 PHE A C 1
ATOM 2267 O O . PHE A 1 280 ? 17.358 13.931 15.586 1.00 94.12 280 PHE A O 1
ATOM 2274 N N . LYS A 1 281 ? 19.070 13.268 14.268 1.00 92.69 281 LYS A N 1
ATOM 2275 C CA . LYS A 1 281 ? 20.047 14.161 14.877 1.00 92.69 281 LYS A CA 1
ATOM 2276 C C . LYS A 1 281 ? 19.581 15.611 14.721 1.00 92.69 281 LYS A C 1
ATOM 2278 O O . LYS A 1 281 ? 19.237 16.066 13.628 1.00 92.69 281 LYS A O 1
ATOM 2283 N N . GLN A 1 282 ? 19.556 16.327 15.834 1.00 89.88 282 GLN A N 1
ATOM 2284 C CA . GLN A 1 282 ? 19.340 17.761 15.881 1.00 89.88 282 GLN A CA 1
ATOM 2285 C C . GLN A 1 282 ? 20.590 18.427 16.438 1.00 89.88 282 GLN A C 1
ATOM 2287 O O . GLN A 1 282 ? 21.191 17.965 17.408 1.00 89.88 282 GLN A O 1
ATOM 2292 N N . ASP A 1 283 ? 20.984 19.520 15.807 1.00 90.38 283 ASP A N 1
ATOM 2293 C CA . ASP A 1 283 ? 22.037 20.370 16.330 1.00 90.38 283 ASP A CA 1
ATOM 2294 C C . ASP A 1 283 ? 21.511 21.227 17.475 1.00 90.38 283 ASP A C 1
ATOM 2296 O O . ASP A 1 283 ? 20.310 21.500 17.575 1.00 90.38 283 ASP A O 1
ATOM 2300 N N . GLU A 1 284 ? 22.444 21.710 18.289 1.00 92.56 284 GLU A N 1
ATOM 2301 C CA . GLU A 1 284 ? 22.166 22.726 19.291 1.00 92.56 284 GLU A CA 1
ATOM 2302 C C . GLU A 1 284 ? 21.515 23.955 18.636 1.00 92.56 284 GLU A C 1
ATOM 2304 O O . GLU A 1 284 ? 22.016 24.516 17.650 1.00 92.56 284 GLU A O 1
ATOM 2309 N N . MET A 1 285 ? 20.393 24.389 19.203 1.00 94.25 285 MET A N 1
ATOM 2310 C CA . MET A 1 285 ? 19.700 25.601 18.797 1.00 94.25 285 MET A CA 1
ATOM 2311 C C . MET A 1 285 ? 19.264 26.401 20.015 1.00 94.25 285 MET A C 1
ATOM 2313 O O . MET A 1 285 ? 18.782 25.849 20.998 1.00 94.25 285 MET A O 1
ATOM 2317 N N . ILE A 1 286 ? 19.352 27.721 19.920 1.00 95.50 286 ILE A N 1
ATOM 2318 C CA . ILE A 1 286 ? 18.807 28.639 20.921 1.00 95.50 286 ILE A CA 1
ATOM 2319 C C . ILE A 1 286 ? 17.679 29.440 20.288 1.00 95.50 286 ILE A C 1
ATOM 2321 O O . ILE A 1 286 ? 17.801 29.926 19.162 1.00 95.50 286 ILE A O 1
ATOM 2325 N N . LYS A 1 287 ? 16.563 29.583 20.992 1.00 96.00 287 LYS A N 1
ATOM 2326 C CA . LYS A 1 287 ? 15.522 30.523 20.606 1.00 96.00 287 LYS A CA 1
ATOM 2327 C C . LYS A 1 287 ? 15.897 31.873 21.181 1.00 96.00 287 LYS A C 1
ATOM 2329 O O . LYS A 1 287 ? 15.955 32.034 22.397 1.00 96.00 287 LYS A O 1
ATOM 2334 N N . ILE A 1 288 ? 16.161 32.833 20.309 1.00 94.19 288 ILE A N 1
ATOM 2335 C CA . ILE A 1 288 ? 16.427 34.203 20.718 1.00 94.19 288 ILE A CA 1
ATOM 2336 C C . ILE A 1 288 ? 15.210 35.076 20.466 1.00 94.19 288 ILE A C 1
ATOM 2338 O O . ILE A 1 288 ? 14.539 34.952 19.436 1.00 94.19 288 ILE A O 1
ATOM 2342 N N . THR A 1 289 ? 15.013 36.025 21.369 1.00 92.00 289 THR A N 1
ATOM 2343 C CA . THR A 1 289 ? 14.272 37.244 21.076 1.00 92.00 289 THR A CA 1
ATOM 2344 C C . THR A 1 289 ? 15.236 38.399 21.067 1.00 92.00 289 THR A C 1
ATOM 2346 O O . THR A 1 289 ? 15.975 38.622 22.026 1.00 92.00 289 THR A O 1
ATOM 2349 N N . HIS A 1 290 ? 15.254 39.137 19.964 1.00 89.75 290 HIS A N 1
ATOM 2350 C CA . HIS A 1 290 ? 16.161 40.260 19.815 1.00 89.75 290 HIS A CA 1
ATOM 2351 C C . HIS A 1 290 ? 15.488 41.468 19.189 1.00 89.75 290 HIS A C 1
ATOM 2353 O O . HIS A 1 290 ? 14.486 41.382 18.483 1.00 89.75 290 HIS A O 1
ATOM 2359 N N . GLY A 1 291 ? 16.084 42.626 19.401 1.00 87.62 291 GLY A N 1
ATOM 2360 C CA . GLY A 1 291 ? 15.763 43.807 18.623 1.00 87.62 291 GLY A CA 1
ATOM 2361 C C . GLY A 1 291 ? 16.866 44.837 18.736 1.00 87.62 291 GLY A C 1
ATOM 2362 O O . GLY A 1 291 ? 17.813 44.669 19.508 1.00 87.62 291 GLY A O 1
ATOM 2363 N N . TYR A 1 292 ? 16.745 45.897 17.940 1.00 88.31 292 TYR A N 1
ATOM 2364 C CA . TYR A 1 292 ? 17.794 46.899 17.809 1.00 88.31 292 TYR A CA 1
ATOM 2365 C C . TYR A 1 292 ? 17.292 48.337 17.934 1.00 88.31 292 TYR A C 1
ATOM 2367 O O . TYR A 1 292 ? 16.120 48.637 17.684 1.00 88.31 292 TYR A O 1
ATOM 2375 N N . PHE A 1 293 ? 18.223 49.209 18.314 1.00 89.31 293 PHE A N 1
ATOM 2376 C CA . PHE A 1 293 ? 18.052 50.622 18.632 1.00 89.31 293 PHE A CA 1
ATOM 2377 C C . PHE A 1 293 ? 19.081 51.473 17.878 1.00 89.31 293 PHE A C 1
ATOM 2379 O O . PHE A 1 293 ? 20.128 50.978 17.445 1.00 89.31 293 PHE A O 1
ATOM 2386 N N . GLY A 1 294 ? 18.793 52.765 17.719 1.00 88.12 294 GLY A N 1
ATOM 2387 C CA . GLY A 1 294 ? 19.685 53.690 17.020 1.00 88.12 294 GLY A CA 1
ATOM 2388 C C . GLY A 1 294 ? 20.929 54.032 17.837 1.00 88.12 294 GLY A C 1
ATOM 2389 O O . GLY A 1 294 ? 22.011 54.215 17.277 1.00 88.12 294 GLY A O 1
ATOM 2390 N N . THR A 1 295 ? 20.800 54.075 19.165 1.00 91.69 295 THR A N 1
ATOM 2391 C CA . THR A 1 295 ? 21.884 54.462 20.076 1.00 91.69 295 THR A CA 1
ATOM 2392 C C . THR A 1 295 ? 22.128 53.438 21.182 1.00 91.69 295 THR A C 1
ATOM 2394 O O . THR A 1 295 ? 21.246 52.679 21.576 1.00 91.69 295 THR A O 1
ATOM 2397 N N . GLU A 1 296 ? 23.344 53.451 21.732 1.00 94.44 296 GLU A N 1
ATOM 2398 C CA . GLU A 1 296 ? 23.714 52.589 22.858 1.00 94.44 296 GLU A CA 1
ATOM 2399 C C . GLU A 1 296 ? 22.860 52.875 24.095 1.00 94.44 296 GLU A C 1
ATOM 2401 O O . GLU A 1 296 ? 22.478 51.956 24.813 1.00 94.44 296 GLU A O 1
ATOM 2406 N N . LYS A 1 297 ? 22.541 54.153 24.337 1.00 93.44 297 LYS A N 1
ATOM 2407 C CA . LYS A 1 297 ? 21.733 54.576 25.482 1.00 93.44 297 LYS A CA 1
ATOM 2408 C C . LYS A 1 297 ? 20.335 53.964 25.426 1.00 93.44 297 LYS A C 1
ATOM 2410 O O . LYS A 1 297 ? 19.894 53.412 26.422 1.00 93.44 297 LYS A O 1
ATOM 2415 N N . GLU A 1 298 ? 19.677 54.017 24.270 1.00 91.25 298 GLU A N 1
ATOM 2416 C CA . GLU A 1 298 ? 18.353 53.408 24.075 1.00 91.25 298 GLU A CA 1
ATOM 2417 C C . GLU A 1 298 ? 18.380 51.905 24.361 1.00 91.25 298 GLU A C 1
ATOM 2419 O O . GLU A 1 298 ? 17.519 51.402 25.075 1.00 91.25 298 GLU A O 1
ATOM 2424 N N . ALA A 1 299 ? 19.408 51.199 23.881 1.00 92.00 299 ALA A N 1
ATOM 2425 C CA . ALA A 1 299 ? 19.578 49.781 24.177 1.00 92.00 299 ALA A CA 1
ATOM 2426 C C . ALA A 1 299 ? 19.851 49.518 25.674 1.00 92.00 299 ALA A C 1
ATOM 2428 O O . ALA A 1 299 ? 19.376 48.533 26.233 1.00 92.00 299 ALA A O 1
ATOM 2429 N N . ARG A 1 300 ? 20.594 50.390 26.369 1.00 93.69 300 ARG A N 1
ATOM 2430 C CA . ARG A 1 300 ? 20.794 50.264 27.826 1.00 93.69 300 ARG A CA 1
ATOM 2431 C C . ARG A 1 300 ? 19.488 50.469 28.589 1.00 93.69 300 ARG A C 1
ATOM 2433 O O . ARG A 1 300 ? 19.183 49.664 29.463 1.00 93.69 300 ARG A O 1
ATOM 2440 N N . ASP A 1 301 ? 18.729 51.504 28.241 1.00 92.50 301 ASP A N 1
ATOM 2441 C CA . ASP A 1 301 ? 17.451 51.831 28.880 1.00 92.50 301 ASP A CA 1
ATOM 2442 C C . ASP A 1 301 ? 16.439 50.686 28.674 1.00 92.50 301 ASP A C 1
ATOM 2444 O O . ASP A 1 301 ? 15.816 50.222 29.627 1.00 92.50 301 ASP A O 1
ATOM 2448 N N . ALA A 1 302 ? 16.360 50.147 27.455 1.00 90.25 302 ALA A N 1
ATOM 2449 C CA . ALA A 1 302 ? 15.544 48.982 27.130 1.00 90.25 302 ALA A CA 1
ATOM 2450 C C . ALA A 1 302 ? 15.947 47.723 27.921 1.00 90.25 302 ALA A C 1
ATOM 2452 O O . ALA A 1 302 ? 15.081 47.007 28.420 1.00 90.25 302 ALA A O 1
ATOM 2453 N N . LEU A 1 303 ? 17.248 47.458 28.092 1.00 92.31 303 LEU A N 1
ATOM 2454 C CA . LEU A 1 303 ? 17.722 46.315 28.880 1.00 92.31 303 LEU A CA 1
ATOM 2455 C C . LEU A 1 303 ? 17.336 46.436 30.360 1.00 92.31 303 LEU A C 1
ATOM 2457 O O . LEU A 1 303 ? 17.016 45.431 30.992 1.00 92.31 303 LEU A O 1
ATOM 2461 N N . VAL A 1 304 ? 17.368 47.651 30.916 1.00 93.81 304 VAL A N 1
ATOM 2462 C CA . VAL A 1 304 ? 16.911 47.912 32.289 1.00 93.81 304 VAL A CA 1
ATOM 2463 C C . VAL A 1 304 ? 15.420 47.615 32.409 1.00 93.81 304 VAL A C 1
ATOM 2465 O O . VAL A 1 304 ? 15.042 46.836 33.278 1.00 93.81 304 VAL A O 1
ATOM 2468 N N . MET A 1 305 ? 14.597 48.129 31.489 1.00 91.94 305 MET A N 1
ATOM 2469 C CA . MET A 1 305 ? 13.151 47.875 31.482 1.00 91.94 305 MET A CA 1
ATOM 2470 C C . MET A 1 305 ? 12.825 46.376 31.429 1.00 91.94 305 MET A C 1
ATOM 2472 O O . MET A 1 305 ? 11.991 45.906 32.203 1.00 91.94 305 MET A O 1
ATOM 2476 N N . LEU A 1 306 ? 13.511 45.614 30.567 1.00 90.75 306 LEU A N 1
ATOM 2477 C CA . LEU A 1 306 ? 13.347 44.157 30.467 1.00 90.75 306 LEU A CA 1
ATOM 2478 C C . LEU A 1 306 ? 13.725 43.446 31.778 1.00 90.75 306 LEU A C 1
ATOM 2480 O O . LEU A 1 306 ? 13.006 42.562 32.240 1.00 90.75 306 LEU A O 1
ATOM 2484 N N . LYS A 1 307 ? 14.828 43.855 32.420 1.00 90.06 307 LYS A N 1
ATOM 2485 C CA . LYS A 1 307 ? 15.265 43.292 33.711 1.00 90.06 307 LYS A CA 1
ATOM 2486 C C . LYS A 1 307 ? 14.349 43.664 34.879 1.00 90.06 307 LYS A C 1
ATOM 2488 O O . LYS A 1 307 ? 14.277 42.912 35.845 1.00 90.06 307 LYS A O 1
ATOM 2493 N N . GLU A 1 308 ? 13.647 44.790 34.792 1.00 93.75 308 GLU A N 1
ATOM 2494 C CA . GLU A 1 308 ? 12.637 45.231 35.764 1.00 93.75 308 GLU A CA 1
ATOM 2495 C C . GLU A 1 308 ? 11.257 44.584 35.537 1.00 93.75 308 GLU A C 1
ATOM 2497 O O . GLU A 1 308 ? 10.327 44.831 36.304 1.00 93.75 308 GLU A O 1
ATOM 2502 N N . GLY A 1 309 ? 11.127 43.716 34.525 1.00 89.69 309 GLY A N 1
ATOM 2503 C CA . GLY A 1 309 ? 9.924 42.926 34.257 1.00 89.69 309 GLY A CA 1
ATOM 2504 C C . GLY A 1 309 ? 9.025 43.472 33.148 1.00 89.69 309 GLY A C 1
ATOM 2505 O O . GLY A 1 309 ? 7.939 42.932 32.946 1.00 89.69 309 GLY A O 1
ATOM 2506 N N . SER A 1 310 ? 9.456 44.508 32.419 1.00 90.81 310 SER A N 1
ATOM 2507 C CA . SER A 1 310 ? 8.746 44.947 31.210 1.00 90.81 310 SER A CA 1
ATOM 2508 C C . SER A 1 310 ? 8.835 43.869 30.132 1.00 90.81 310 SER A C 1
ATOM 2510 O O . SER A 1 310 ? 9.851 43.190 29.981 1.00 90.81 310 SER A O 1
ATOM 2512 N N . THR A 1 311 ? 7.778 43.726 29.345 1.00 87.81 311 THR A N 1
ATOM 2513 C CA . THR A 1 311 ? 7.730 42.770 28.238 1.00 87.81 311 THR A CA 1
ATOM 2514 C C . THR A 1 311 ? 8.532 43.260 27.032 1.00 87.81 311 THR A C 1
ATOM 2516 O O . THR A 1 311 ? 8.716 44.460 26.811 1.00 87.81 311 THR A O 1
ATOM 2519 N N . PHE A 1 312 ? 8.955 42.324 26.179 1.00 82.88 312 PHE A N 1
ATOM 2520 C CA . PHE A 1 312 ? 9.548 42.646 24.878 1.00 82.88 312 PHE A CA 1
ATOM 2521 C C . PHE A 1 312 ? 8.631 43.530 24.028 1.00 82.88 312 PHE A C 1
ATOM 2523 O O . PHE A 1 312 ? 9.092 44.464 23.378 1.00 82.88 312 PHE A O 1
ATOM 2530 N N . GLU A 1 313 ? 7.323 43.300 24.073 1.00 84.00 313 GLU A N 1
ATOM 2531 C CA . GLU A 1 313 ? 6.366 44.133 23.353 1.00 84.00 313 GLU A CA 1
ATOM 2532 C C . GLU A 1 313 ? 6.383 45.593 23.832 1.00 84.00 313 GLU A C 1
ATOM 2534 O O . GLU A 1 313 ? 6.479 46.506 23.009 1.00 84.00 313 GLU A O 1
ATOM 2539 N N . GLU A 1 314 ? 6.355 45.830 25.144 1.00 86.19 314 GLU A N 1
ATOM 2540 C CA . GLU A 1 314 ? 6.414 47.179 25.726 1.00 86.19 314 GLU A CA 1
ATOM 2541 C C . GLU A 1 314 ? 7.727 47.886 25.378 1.00 86.19 314 GLU A C 1
ATOM 2543 O O . GLU A 1 314 ? 7.730 49.050 24.973 1.00 86.19 314 GLU A O 1
ATOM 2548 N N . VAL A 1 315 ? 8.842 47.163 25.455 1.00 86.25 315 VAL A N 1
ATOM 2549 C CA . VAL A 1 315 ? 10.172 47.726 25.218 1.00 86.25 315 VAL A CA 1
ATOM 2550 C C . VAL A 1 315 ? 10.423 47.997 23.732 1.00 86.25 315 VAL A C 1
ATOM 2552 O O . VAL A 1 315 ? 10.916 49.065 23.373 1.00 86.25 315 VAL A O 1
ATOM 2555 N N . PHE A 1 316 ? 10.051 47.081 22.836 1.00 81.69 316 PHE A N 1
ATOM 2556 C CA . PHE A 1 316 ? 10.337 47.231 21.407 1.00 81.69 316 PHE A CA 1
ATOM 2557 C C . PHE A 1 316 ? 9.294 48.050 20.653 1.00 81.69 316 PHE A C 1
ATOM 2559 O O . PHE A 1 316 ? 9.659 48.666 19.654 1.00 81.69 316 PHE A O 1
ATOM 2566 N N . SER A 1 317 ? 8.048 48.149 21.131 1.00 78.94 317 SER A N 1
ATOM 2567 C CA . SER A 1 317 ? 7.030 49.032 20.531 1.00 78.94 317 SER A CA 1
ATOM 2568 C C . SER A 1 317 ? 7.430 50.511 20.538 1.00 78.94 317 SER A C 1
ATOM 2570 O O . SER A 1 317 ? 6.985 51.269 19.677 1.00 78.94 317 SER A O 1
ATOM 2572 N N . THR A 1 318 ? 8.308 50.909 21.462 1.00 70.56 318 THR A N 1
ATOM 2573 C CA . THR A 1 318 ? 8.856 52.269 21.563 1.00 70.56 318 THR A CA 1
ATOM 2574 C C . THR A 1 318 ? 10.201 52.433 20.849 1.00 70.56 318 THR A C 1
ATOM 2576 O O . THR A 1 318 ? 10.780 53.521 20.867 1.00 70.56 318 THR A O 1
ATOM 2579 N N . SER A 1 319 ? 10.698 51.382 20.180 1.00 72.50 319 SER A N 1
ATOM 2580 C CA . SER A 1 319 ? 11.948 51.451 19.426 1.00 72.50 319 SER A CA 1
ATOM 2581 C C . SER A 1 319 ? 11.827 52.464 18.280 1.00 72.50 319 SER A C 1
ATOM 2583 O O . SER A 1 319 ? 10.877 52.397 17.493 1.00 72.50 319 SER A O 1
ATOM 2585 N N . PRO A 1 320 ? 12.813 53.363 18.103 1.00 68.56 320 PRO A N 1
ATOM 2586 C CA . PRO A 1 320 ? 12.838 54.301 16.982 1.00 68.56 320 PRO A CA 1
ATOM 2587 C C . PRO A 1 320 ? 13.073 53.609 15.626 1.00 68.56 320 PRO A C 1
ATOM 2589 O O . PRO A 1 320 ? 13.065 54.274 14.591 1.00 68.56 320 PRO A O 1
ATOM 2592 N N . MET A 1 321 ? 13.273 52.284 15.613 1.00 73.44 321 MET A N 1
ATOM 2593 C CA . MET A 1 321 ? 13.426 51.460 14.417 1.00 73.44 321 MET A CA 1
ATOM 2594 C C . MET A 1 321 ? 12.078 50.816 14.031 1.00 73.44 321 MET A C 1
ATOM 2596 O O . MET A 1 321 ? 11.630 49.891 14.718 1.00 73.44 321 MET A O 1
ATOM 2600 N N . PRO A 1 322 ? 11.435 51.232 12.917 1.00 75.31 322 PRO A N 1
ATOM 2601 C CA . PRO A 1 322 ? 10.073 50.807 12.575 1.00 75.31 322 PRO A CA 1
ATOM 2602 C C . PRO A 1 322 ? 9.883 49.292 12.437 1.00 75.31 322 PRO A C 1
ATOM 2604 O O . PRO A 1 322 ? 8.819 48.773 12.771 1.00 75.31 322 PRO A O 1
ATOM 2607 N N . GLU A 1 323 ? 10.895 48.564 11.954 1.00 76.88 323 GLU A N 1
ATOM 2608 C CA . GLU A 1 323 ? 10.794 47.110 11.791 1.00 76.88 323 GLU A CA 1
ATOM 2609 C C . GLU A 1 323 ? 10.820 46.377 13.141 1.00 76.88 323 GLU A C 1
ATOM 2611 O O . GLU A 1 323 ? 9.990 45.495 13.366 1.00 76.88 323 GLU A O 1
ATOM 2616 N N . SER A 1 324 ? 11.698 46.793 14.064 1.00 72.81 324 SER A N 1
ATOM 2617 C CA . SER A 1 324 ? 11.745 46.275 15.441 1.00 72.81 324 SER A CA 1
ATOM 2618 C C . SER A 1 324 ? 10.435 46.535 16.183 1.00 72.81 324 SER A C 1
ATOM 2620 O O . SER A 1 324 ? 9.888 45.619 16.797 1.00 72.81 324 SER A O 1
ATOM 2622 N N . ALA A 1 325 ? 9.894 47.753 16.067 1.00 74.56 325 ALA A N 1
ATOM 2623 C CA . ALA A 1 325 ? 8.630 48.130 16.696 1.00 74.56 325 ALA A CA 1
ATOM 2624 C C . ALA A 1 325 ? 7.436 47.357 16.129 1.00 74.56 325 ALA A C 1
ATOM 2626 O O . ALA A 1 325 ? 6.600 46.861 16.882 1.00 74.56 325 ALA A O 1
ATOM 2627 N N . LYS A 1 326 ? 7.385 47.168 14.804 1.00 81.06 326 LYS A N 1
ATOM 2628 C CA . LYS A 1 326 ? 6.330 46.381 14.148 1.00 81.06 326 LYS A CA 1
ATOM 2629 C C . LYS A 1 326 ? 6.362 44.908 14.552 1.00 81.06 326 LYS A C 1
ATOM 2631 O O . LYS A 1 326 ? 5.309 44.286 14.663 1.00 81.06 326 LYS A O 1
ATOM 2636 N N . LYS A 1 327 ? 7.558 44.337 14.709 1.00 79.50 327 LYS A N 1
ATOM 2637 C CA . LYS A 1 327 ? 7.735 42.929 15.081 1.00 79.50 327 LYS A CA 1
ATOM 2638 C C . LYS A 1 327 ? 7.589 42.682 16.579 1.00 79.50 327 LYS A C 1
ATOM 2640 O O . LYS A 1 327 ? 7.358 41.536 16.936 1.00 79.50 327 LYS A O 1
ATOM 2645 N N . LYS A 1 328 ? 7.645 43.735 17.411 1.00 80.12 328 LYS A N 1
ATOM 2646 C CA . LYS A 1 328 ? 7.614 43.649 18.883 1.00 80.12 328 LYS A CA 1
ATOM 2647 C C . LYS A 1 328 ? 8.766 42.789 19.432 1.00 80.12 328 LYS A C 1
ATOM 2649 O O . LYS A 1 328 ? 8.617 42.096 20.431 1.00 80.12 328 LYS A O 1
ATOM 2654 N N . GLY A 1 329 ? 9.911 42.841 18.748 1.00 80.00 329 GLY A N 1
ATOM 2655 C CA . GLY A 1 329 ? 11.016 41.897 18.913 1.00 80.00 329 GLY A CA 1
ATOM 2656 C C . GLY A 1 329 ? 10.985 40.777 17.868 1.00 80.00 329 GLY A C 1
ATOM 2657 O O . GLY A 1 329 ? 9.943 40.256 17.485 1.00 80.00 329 GLY A O 1
ATOM 2658 N N . TYR A 1 330 ? 12.151 40.423 17.354 1.00 84.94 330 TYR A N 1
ATOM 2659 C CA . TYR A 1 330 ? 12.334 39.334 16.407 1.00 84.94 330 TYR A CA 1
ATOM 2660 C C . TYR A 1 330 ? 12.566 38.033 17.172 1.00 84.94 330 TYR A C 1
ATOM 2662 O O . TYR A 1 330 ? 13.566 37.908 17.870 1.00 84.94 330 TYR A O 1
ATOM 2670 N N . GLN A 1 331 ? 11.670 37.064 17.000 1.00 89.94 331 GLN A N 1
ATOM 2671 C CA . GLN A 1 331 ? 11.772 35.737 17.612 1.00 89.94 331 GLN A CA 1
ATOM 2672 C C . GLN A 1 331 ? 12.286 34.733 16.583 1.00 89.94 331 GLN A C 1
ATOM 2674 O O . GLN A 1 331 ? 11.638 34.535 15.553 1.00 89.94 331 GLN A O 1
ATOM 2679 N N . ASN A 1 332 ? 13.443 34.117 16.831 1.00 90.94 332 ASN A N 1
ATOM 2680 C CA . ASN A 1 332 ? 14.053 33.172 15.891 1.00 90.94 332 ASN A CA 1
ATOM 2681 C C . ASN A 1 332 ? 14.795 32.054 16.623 1.00 90.94 332 ASN A C 1
ATOM 2683 O O . ASN A 1 332 ? 15.474 32.302 17.615 1.00 90.94 332 ASN A O 1
ATOM 2687 N N . TRP A 1 333 ? 14.735 30.840 16.079 1.00 93.81 333 TRP A N 1
ATOM 2688 C CA . TRP A 1 333 ? 15.684 29.787 16.430 1.00 93.81 333 TRP A CA 1
ATOM 2689 C C . TRP A 1 333 ? 16.991 30.015 15.668 1.00 93.81 333 TRP A C 1
ATOM 2691 O O . TRP A 1 333 ? 16.984 30.115 14.441 1.00 93.81 333 TRP A O 1
ATOM 2701 N N . LEU A 1 334 ? 18.103 30.103 16.393 1.00 94.19 334 LEU A N 1
ATOM 2702 C CA . LEU A 1 334 ? 19.449 30.138 15.836 1.00 94.19 334 LEU A CA 1
ATOM 2703 C C . LEU A 1 334 ? 20.084 28.760 15.940 1.00 94.19 334 LEU A C 1
ATOM 2705 O O . LEU A 1 334 ? 20.055 28.150 17.004 1.00 94.19 334 LEU A O 1
ATOM 2709 N N . ARG A 1 335 ? 20.712 28.319 14.851 1.00 93.88 335 ARG A N 1
ATOM 2710 C CA . ARG A 1 335 ? 21.623 27.168 14.812 1.00 93.88 335 ARG A CA 1
ATOM 2711 C C . ARG A 1 335 ? 23.055 27.674 14.663 1.00 93.88 335 ARG A C 1
ATOM 2713 O O . ARG A 1 335 ? 23.271 28.734 14.066 1.00 93.88 335 ARG A O 1
ATOM 2720 N N . ARG A 1 336 ? 24.031 26.915 15.160 1.00 90.88 336 ARG A N 1
ATOM 2721 C CA . ARG A 1 336 ? 25.438 27.284 14.993 1.00 90.88 336 ARG A CA 1
ATOM 2722 C C . ARG A 1 336 ? 25.839 27.473 13.526 1.00 90.88 336 ARG A C 1
ATOM 2724 O O . ARG A 1 336 ? 25.367 26.747 12.650 1.00 90.88 336 ARG A O 1
ATOM 2731 N N . GLY A 1 337 ? 26.692 28.459 13.257 1.00 89.94 337 GLY A N 1
ATOM 2732 C CA . GLY A 1 337 ? 27.190 28.811 11.927 1.00 89.94 337 GLY A CA 1
ATOM 2733 C C . GLY A 1 337 ? 26.159 29.454 10.991 1.00 89.94 337 GLY A C 1
ATOM 2734 O O . GLY A 1 337 ? 26.447 29.634 9.804 1.00 89.94 337 GLY A O 1
ATOM 2735 N N . THR A 1 338 ? 24.963 29.793 11.486 1.00 91.69 338 THR A N 1
ATOM 2736 C CA . THR A 1 338 ? 23.926 30.487 10.705 1.00 91.69 338 THR A CA 1
ATOM 2737 C C . THR A 1 338 ? 24.004 32.005 10.870 1.00 91.69 338 THR A C 1
ATOM 2739 O O . THR A 1 338 ? 24.695 32.531 11.739 1.00 91.69 338 THR A O 1
ATOM 2742 N N . ILE A 1 339 ? 23.317 32.744 9.995 1.00 92.94 339 ILE A N 1
ATOM 2743 C CA . ILE A 1 339 ? 23.239 34.203 10.116 1.00 92.94 339 ILE A CA 1
ATOM 2744 C C . ILE A 1 339 ? 22.367 34.588 11.314 1.00 92.94 339 ILE A C 1
ATOM 2746 O O . ILE A 1 339 ? 21.264 34.071 11.479 1.00 92.94 339 ILE A O 1
ATOM 2750 N N . ILE A 1 340 ? 22.820 35.556 12.106 1.00 92.81 340 ILE A N 1
ATOM 2751 C CA . ILE A 1 340 ? 22.010 36.147 13.169 1.00 92.81 340 ILE A CA 1
ATOM 2752 C C . ILE A 1 340 ? 21.115 37.207 12.512 1.00 92.81 340 ILE A C 1
ATOM 2754 O O . ILE A 1 340 ? 21.638 38.170 11.931 1.00 92.81 340 ILE A O 1
ATOM 2758 N N . PRO A 1 341 ? 19.775 37.069 12.541 1.00 88.06 341 PRO A N 1
ATOM 2759 C CA . PRO A 1 341 ? 18.889 37.996 11.851 1.00 88.06 341 PRO A CA 1
ATOM 2760 C C . PRO A 1 341 ? 19.150 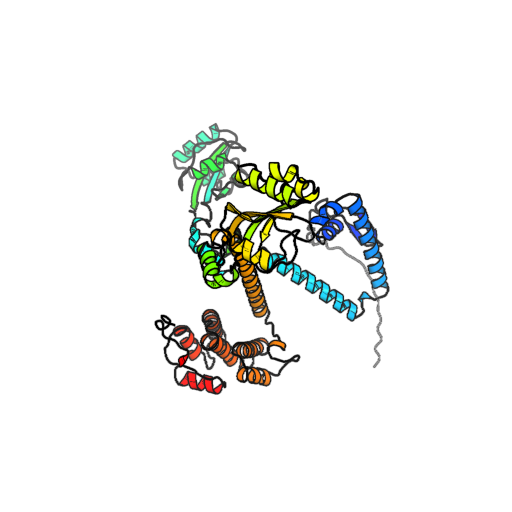39.444 12.278 1.00 88.06 341 PRO A C 1
ATOM 2762 O O . PRO A 1 341 ? 19.371 39.736 13.447 1.00 88.06 341 PRO A O 1
ATOM 2765 N N . THR A 1 342 ? 19.134 40.373 11.320 1.00 87.38 342 THR A N 1
ATOM 2766 C CA . THR A 1 342 ? 19.450 41.810 11.495 1.00 87.38 342 THR A CA 1
ATOM 2767 C C . THR A 1 342 ? 20.890 42.166 11.899 1.00 87.38 342 THR A C 1
ATOM 2769 O O . THR A 1 342 ? 21.231 43.344 11.830 1.00 87.38 342 THR A O 1
ATOM 2772 N N . VAL A 1 343 ? 21.744 41.193 12.230 1.00 91.12 343 VAL A N 1
ATOM 2773 C CA . VAL A 1 343 ? 23.180 41.409 12.482 1.00 91.12 343 VAL A CA 1
ATOM 2774 C C . VAL A 1 343 ? 24.018 40.943 11.293 1.00 91.12 343 VAL A C 1
ATOM 2776 O O . VAL A 1 343 ? 24.823 41.713 10.783 1.00 91.12 343 VAL A O 1
ATOM 2779 N N . GLY A 1 344 ? 23.784 39.721 10.808 1.00 90.56 344 GLY A N 1
ATOM 2780 C CA . GLY A 1 344 ? 24.611 39.065 9.793 1.00 90.56 344 GLY A CA 1
ATOM 2781 C C . GLY A 1 344 ? 25.400 37.887 10.368 1.00 90.56 344 GLY A C 1
ATOM 2782 O O . GLY A 1 344 ? 25.013 37.312 11.385 1.00 90.56 344 GLY A O 1
ATOM 2783 N N . LYS A 1 345 ? 26.485 37.494 9.691 1.00 93.19 345 LYS A N 1
ATOM 2784 C CA . LYS A 1 345 ? 27.392 36.442 10.168 1.00 93.19 345 LYS A CA 1
ATOM 2785 C C . LYS A 1 345 ? 28.395 37.048 11.153 1.00 93.19 345 LYS A C 1
ATOM 2787 O O . LYS A 1 345 ? 29.185 37.899 10.755 1.00 93.19 345 LYS A O 1
ATOM 2792 N N . ASP A 1 346 ? 28.359 36.601 12.403 1.00 94.94 346 ASP A N 1
ATOM 2793 C CA . ASP A 1 346 ? 29.185 37.129 13.491 1.00 94.94 346 ASP A CA 1
ATOM 2794 C C . ASP A 1 346 ? 29.496 36.015 14.501 1.00 94.94 346 ASP A C 1
ATOM 2796 O O . ASP A 1 346 ? 28.692 35.711 15.381 1.00 94.94 346 ASP A O 1
ATOM 2800 N N . GLU A 1 347 ? 30.650 35.367 14.328 1.00 94.38 347 GLU A N 1
ATOM 2801 C CA . GLU A 1 347 ? 31.042 34.174 15.096 1.00 94.38 347 GLU A CA 1
ATOM 2802 C C . GLU A 1 347 ? 31.319 34.496 16.577 1.00 94.38 347 GLU A C 1
ATOM 2804 O O . GLU A 1 347 ? 31.100 33.654 17.450 1.00 94.38 347 GLU A O 1
ATOM 2809 N N . GLU A 1 348 ? 31.757 35.723 16.886 1.00 94.44 348 GLU A N 1
ATOM 2810 C CA . GLU A 1 348 ? 31.993 36.149 18.269 1.00 94.44 348 GLU A CA 1
ATOM 2811 C C . GLU A 1 348 ? 30.667 36.367 19.003 1.00 94.44 348 GLU A C 1
ATOM 2813 O O . GLU A 1 348 ? 30.495 35.882 20.125 1.00 94.44 348 GLU A O 1
ATOM 2818 N N . LEU A 1 349 ? 29.719 37.071 18.372 1.00 95.75 349 LEU A N 1
ATOM 2819 C CA . LEU A 1 349 ? 28.378 37.242 18.922 1.00 95.75 349 LEU A CA 1
ATOM 2820 C C . LEU A 1 349 ? 27.679 35.891 19.080 1.00 95.75 349 LEU A C 1
ATOM 2822 O O . LEU A 1 349 ? 27.115 35.626 20.136 1.00 95.75 349 LEU A O 1
ATOM 2826 N N . GLU A 1 350 ? 27.736 35.037 18.060 1.00 95.88 350 GLU A N 1
ATOM 2827 C CA . GLU A 1 350 ? 27.145 33.701 18.093 1.00 95.88 350 GLU A CA 1
ATOM 2828 C C . GLU A 1 350 ? 27.677 32.888 19.279 1.00 95.88 350 GLU A C 1
ATOM 2830 O O . GLU A 1 350 ? 26.893 32.413 20.099 1.00 95.88 350 GLU A O 1
ATOM 2835 N N . SER A 1 351 ? 29.004 32.784 19.416 1.00 94.69 351 SER A N 1
ATOM 2836 C CA . SER A 1 351 ? 29.643 32.052 20.516 1.00 94.69 351 SER A CA 1
ATOM 2837 C C . SER A 1 351 ? 29.172 32.551 21.884 1.00 94.69 351 SER A C 1
ATOM 2839 O O . SER A 1 351 ? 28.857 31.751 22.764 1.00 94.69 351 SER A O 1
ATOM 2841 N N . LYS A 1 352 ? 29.029 33.874 22.040 1.00 96.44 352 LYS A N 1
ATOM 2842 C CA . LYS A 1 352 ? 28.500 34.479 23.267 1.00 96.44 352 LYS A CA 1
ATOM 2843 C C . LYS A 1 352 ? 27.029 34.152 23.496 1.00 96.44 352 LYS A C 1
ATOM 2845 O O . LYS A 1 352 ? 26.689 33.778 24.608 1.00 96.44 352 LYS A O 1
ATOM 2850 N N . LEU A 1 353 ? 26.170 34.260 22.480 1.00 96.75 353 LEU A N 1
ATOM 2851 C CA . LEU A 1 353 ? 24.740 33.957 22.617 1.00 96.75 353 LEU A CA 1
ATOM 2852 C C . LEU A 1 353 ? 24.501 32.491 22.993 1.00 96.75 353 LEU A C 1
ATOM 2854 O O . LEU A 1 353 ? 23.673 32.208 23.850 1.00 96.75 353 LEU A O 1
ATOM 2858 N N . PHE A 1 354 ? 25.257 31.566 22.402 1.00 95.62 354 PHE A N 1
ATOM 2859 C CA . PHE A 1 354 ? 25.169 30.143 22.731 1.00 95.62 354 PHE A CA 1
ATOM 2860 C C . PHE A 1 354 ? 25.794 29.777 24.087 1.00 95.62 354 PHE A C 1
ATOM 2862 O O . PHE A 1 354 ? 25.522 28.690 24.587 1.00 95.62 354 PHE A O 1
ATOM 2869 N N . ALA A 1 355 ? 26.604 30.645 24.697 1.00 95.44 355 ALA A N 1
ATOM 2870 C CA . ALA A 1 355 ? 27.145 30.429 26.042 1.00 95.44 355 ALA A CA 1
ATOM 2871 C C . ALA A 1 355 ? 26.189 30.870 27.169 1.00 95.44 355 ALA A C 1
ATOM 2873 O O . ALA A 1 355 ? 26.472 30.594 28.331 1.00 95.44 355 ALA A O 1
ATOM 2874 N N . LEU A 1 356 ? 25.093 31.561 26.836 1.00 96.19 356 LEU A N 1
ATOM 2875 C CA . LEU A 1 356 ? 24.105 32.061 27.796 1.00 96.19 356 LEU A CA 1
ATOM 2876 C C . LEU A 1 356 ? 23.071 30.993 28.170 1.00 96.19 356 LEU A C 1
ATOM 2878 O O . LEU A 1 356 ? 22.692 30.147 27.349 1.00 96.19 356 LEU A O 1
ATOM 2882 N N . GLU A 1 357 ? 22.564 31.077 29.395 1.00 95.44 357 GLU A N 1
ATOM 2883 C CA . GLU A 1 357 ? 21.455 30.254 29.880 1.00 95.44 357 GLU A CA 1
ATOM 2884 C C . GLU A 1 357 ? 20.092 30.808 29.425 1.00 95.44 357 GLU A C 1
ATOM 2886 O O . GLU A 1 357 ? 19.936 31.989 29.098 1.00 95.44 357 GLU A O 1
ATOM 2891 N N . VAL A 1 358 ? 19.072 29.943 29.399 1.00 95.88 358 VAL A N 1
ATOM 2892 C CA . VAL A 1 358 ? 17.688 30.366 29.133 1.00 95.88 358 VAL A CA 1
ATOM 2893 C C . VAL A 1 358 ? 17.254 31.365 30.206 1.00 95.88 358 VAL A C 1
ATOM 2895 O O . VAL A 1 358 ? 17.416 31.123 31.399 1.00 95.88 358 VAL A O 1
ATOM 2898 N N . GLY A 1 359 ? 16.689 32.493 29.784 1.00 94.19 359 GLY A N 1
ATOM 2899 C CA . GLY A 1 359 ? 16.329 33.599 30.665 1.00 94.19 359 GLY A CA 1
ATOM 2900 C C . GLY A 1 359 ? 17.386 34.703 30.764 1.00 94.19 359 GLY A C 1
ATOM 2901 O O . GLY A 1 359 ? 17.115 35.743 31.370 1.00 94.19 359 GLY A O 1
ATOM 2902 N N . GLU A 1 360 ? 18.566 34.529 30.166 1.00 95.38 360 GLU A N 1
ATOM 2903 C CA . GLU A 1 360 ? 19.609 35.551 30.186 1.00 95.38 360 GLU A CA 1
ATOM 2904 C C . GLU A 1 360 ? 19.487 36.561 29.041 1.00 95.38 360 GLU A C 1
ATOM 2906 O O . GLU A 1 360 ? 19.001 36.272 27.945 1.00 95.38 360 GLU A O 1
ATOM 2911 N N . TYR A 1 361 ? 19.982 37.771 29.310 1.00 93.69 361 TYR A N 1
ATOM 2912 C CA . TYR A 1 361 ? 20.057 38.864 28.348 1.00 93.69 361 TYR A CA 1
ATOM 2913 C C . TYR A 1 361 ? 21.506 39.159 27.968 1.00 93.69 361 TYR A C 1
ATOM 2915 O O . TYR A 1 361 ? 22.379 39.208 28.836 1.00 93.69 361 TYR A O 1
ATOM 2923 N N . TYR A 1 362 ? 21.739 39.499 26.702 1.00 95.06 362 TYR A N 1
ATOM 2924 C CA . TYR A 1 362 ? 23.037 39.962 26.218 1.00 95.06 362 TYR A CA 1
ATOM 2925 C C . TYR A 1 362 ? 22.919 41.223 25.367 1.00 95.06 362 TYR A C 1
ATOM 2927 O O . TYR A 1 362 ? 22.024 41.370 24.537 1.00 95.06 362 TYR A O 1
ATOM 2935 N N . GLY A 1 363 ? 23.847 42.149 25.588 1.00 93.06 363 GLY A N 1
ATOM 2936 C CA . GLY A 1 363 ? 23.880 43.468 24.970 1.00 93.06 363 GLY A CA 1
ATOM 2937 C C . GLY A 1 363 ? 24.047 44.588 26.008 1.00 93.06 363 GLY A C 1
ATOM 2938 O O . GLY A 1 363 ? 24.134 44.312 27.207 1.00 93.06 363 GLY A O 1
ATOM 2939 N N . PRO A 1 364 ? 24.101 45.860 25.577 1.00 95.00 364 PRO A N 1
ATOM 2940 C CA . PRO A 1 364 ? 24.013 46.319 24.190 1.00 95.00 364 PRO A CA 1
ATOM 2941 C C . PRO A 1 364 ? 25.160 45.814 23.307 1.00 95.00 364 PRO A C 1
ATOM 2943 O O . PRO A 1 364 ? 26.327 45.935 23.672 1.00 95.00 364 PRO A O 1
ATOM 2946 N N . TYR A 1 365 ? 24.832 45.283 22.132 1.00 96.06 365 TYR A N 1
ATOM 2947 C CA . TYR A 1 365 ? 25.806 44.823 21.142 1.00 96.06 365 TYR A CA 1
ATOM 2948 C C . TYR A 1 365 ? 25.773 45.702 19.891 1.00 96.06 365 TYR A C 1
ATOM 2950 O O . TYR A 1 365 ? 24.708 45.913 19.315 1.00 96.06 365 TYR A O 1
ATOM 2958 N N . LYS A 1 366 ? 26.920 46.224 19.449 1.00 95.00 366 LYS A N 1
ATOM 2959 C CA . LYS A 1 366 ? 26.984 47.100 18.273 1.00 95.00 366 LYS A CA 1
ATOM 2960 C C . LYS A 1 366 ? 27.166 46.287 16.991 1.00 95.00 366 LYS A C 1
ATOM 2962 O O . LYS A 1 366 ? 28.153 45.582 16.852 1.00 95.00 366 LYS A O 1
ATOM 2967 N N . SER A 1 367 ? 26.267 46.481 16.031 1.00 92.81 367 SER A N 1
ATOM 2968 C CA . SER A 1 367 ? 26.363 45.964 14.656 1.00 92.81 367 SER A CA 1
ATOM 2969 C C . SER A 1 367 ? 26.343 47.110 13.635 1.00 92.81 367 SER A C 1
ATOM 2971 O O . SER A 1 367 ? 26.187 48.277 14.006 1.00 92.81 367 SER A O 1
ATOM 2973 N N . GLU A 1 368 ? 26.381 46.785 12.341 1.00 90.31 368 GLU A N 1
ATOM 2974 C CA . GLU A 1 368 ? 26.134 47.753 11.263 1.00 90.31 368 GLU A CA 1
ATOM 2975 C C . GLU A 1 368 ? 24.726 48.371 11.303 1.00 90.31 368 GLU A C 1
ATOM 2977 O O . GLU A 1 368 ? 24.555 49.537 10.953 1.00 90.31 368 GLU A O 1
ATOM 2982 N N . LYS A 1 369 ? 23.712 47.618 11.752 1.00 86.38 369 LYS A N 1
ATOM 2983 C CA . LYS A 1 369 ? 22.310 48.078 11.776 1.00 86.38 369 LYS A CA 1
ATOM 2984 C C . LYS A 1 369 ? 21.931 48.885 13.020 1.00 86.38 369 LYS A C 1
ATOM 2986 O O . LYS A 1 369 ? 20.827 49.422 13.079 1.00 86.38 369 LYS A O 1
ATOM 2991 N N . GLY A 1 370 ? 22.817 48.964 14.010 1.00 89.88 370 GLY A N 1
ATOM 2992 C CA . GLY A 1 370 ? 22.560 49.629 15.287 1.00 89.88 370 GLY A CA 1
ATOM 2993 C C . GLY A 1 370 ? 22.934 48.768 16.490 1.00 89.88 370 GLY A C 1
ATOM 2994 O O . GLY A 1 370 ? 23.752 47.849 16.384 1.00 89.88 370 GLY A O 1
ATOM 2995 N N . TRP A 1 371 ? 22.340 49.096 17.636 1.00 92.94 371 TRP A N 1
ATOM 2996 C CA . TRP A 1 371 ? 22.618 48.486 18.936 1.00 92.94 371 TRP A CA 1
ATOM 2997 C C . TRP A 1 371 ? 21.560 47.457 19.304 1.00 92.94 371 TRP A C 1
ATOM 2999 O O . TRP A 1 371 ? 20.384 47.793 19.340 1.00 92.94 371 TRP A O 1
ATOM 3009 N N . HIS A 1 372 ? 21.969 46.228 19.602 1.00 92.69 372 HIS A N 1
ATOM 3010 C CA . HIS A 1 372 ? 21.083 45.086 19.817 1.00 92.69 372 HIS A CA 1
ATOM 3011 C C . HIS A 1 372 ? 21.024 44.657 21.277 1.00 92.69 372 HIS A C 1
ATOM 3013 O O . HIS A 1 372 ? 22.022 44.738 21.996 1.00 92.69 372 HIS A O 1
ATOM 3019 N N . ILE A 1 373 ? 19.866 44.138 21.671 1.00 93.06 373 ILE A N 1
ATOM 3020 C CA . ILE A 1 373 ? 19.679 43.348 22.889 1.00 93.06 373 ILE A CA 1
ATOM 3021 C C . ILE A 1 373 ? 19.111 42.002 22.466 1.00 93.06 373 ILE A C 1
ATOM 3023 O O . ILE A 1 373 ? 18.181 41.953 21.660 1.00 93.06 373 ILE A O 1
ATOM 3027 N N . PHE A 1 374 ? 19.660 40.940 23.035 1.00 94.31 374 PHE A N 1
ATOM 3028 C CA . PHE A 1 374 ? 19.233 39.563 22.849 1.00 94.31 374 PHE A CA 1
ATOM 3029 C C . PHE A 1 374 ? 18.748 38.999 24.178 1.00 94.31 374 PHE A C 1
ATOM 3031 O O . PHE A 1 374 ? 19.257 39.373 25.235 1.00 94.31 374 PHE A O 1
ATOM 3038 N N . TYR A 1 375 ? 17.801 38.079 24.104 1.00 93.62 375 TYR A N 1
ATOM 3039 C CA . TYR A 1 375 ? 17.315 37.276 25.212 1.00 93.62 375 TYR A CA 1
ATOM 3040 C C . TYR A 1 375 ? 17.173 35.837 24.763 1.00 93.62 375 TYR A C 1
ATOM 3042 O O . TYR A 1 375 ? 16.665 35.589 23.668 1.00 93.62 375 TYR A O 1
ATOM 3050 N N . ILE A 1 376 ? 17.634 34.910 25.594 1.00 95.94 376 ILE A N 1
ATOM 3051 C CA . ILE A 1 376 ? 17.513 33.482 25.322 1.00 95.94 376 ILE A CA 1
ATOM 3052 C C . ILE A 1 376 ? 16.170 33.011 25.875 1.00 95.94 376 ILE A C 1
ATOM 3054 O O . ILE A 1 376 ? 15.998 32.890 27.084 1.00 95.94 376 ILE A O 1
ATOM 3058 N N . GLU A 1 377 ? 15.205 32.773 24.991 1.00 94.12 377 GLU A N 1
ATOM 3059 C CA . GLU A 1 377 ? 13.867 32.306 25.368 1.00 94.12 377 GLU A CA 1
ATOM 3060 C C . GLU A 1 377 ? 13.832 30.814 25.671 1.00 94.12 377 GLU A C 1
ATOM 3062 O O . GLU A 1 377 ? 13.077 30.379 26.534 1.00 94.12 377 GLU A O 1
ATOM 3067 N N . ASP A 1 378 ? 14.589 30.031 24.906 1.00 95.50 378 ASP A N 1
ATOM 3068 C CA . ASP A 1 378 ? 14.526 28.574 24.931 1.00 95.50 378 ASP A CA 1
ATOM 3069 C C . ASP A 1 378 ? 15.805 27.980 24.327 1.00 95.50 378 ASP A C 1
ATOM 3071 O O . ASP A 1 378 ? 16.558 28.666 23.626 1.00 95.50 378 ASP A O 1
ATOM 3075 N N . ARG A 1 379 ? 16.053 26.699 24.580 1.00 93.56 379 ARG A N 1
ATOM 3076 C CA . ARG A 1 379 ? 17.235 25.975 24.116 1.00 93.56 379 ARG A CA 1
ATOM 3077 C C . ARG A 1 379 ? 16.867 24.542 23.760 1.00 93.56 379 ARG A C 1
ATOM 3079 O O . ARG A 1 379 ? 16.187 23.848 24.505 1.00 93.56 379 ARG A O 1
ATOM 3086 N N . LYS A 1 380 ? 17.384 24.088 22.624 1.00 91.50 380 LYS A N 1
ATOM 3087 C CA . LYS A 1 380 ? 17.413 22.687 22.214 1.00 91.50 380 LYS A CA 1
ATOM 3088 C C . LYS A 1 380 ? 18.860 22.236 22.213 1.00 91.50 380 LYS A C 1
ATOM 3090 O O . LYS A 1 380 ? 19.674 22.800 21.486 1.00 91.50 380 LYS A O 1
ATOM 3095 N N . GLU A 1 381 ? 19.162 21.247 23.039 1.00 88.38 381 GLU A N 1
ATOM 3096 C CA . GLU A 1 381 ? 20.498 20.663 23.112 1.00 88.38 381 GLU A CA 1
ATOM 3097 C C . GLU A 1 381 ? 20.822 19.865 21.843 1.00 88.38 381 GLU A C 1
ATOM 3099 O O . GLU A 1 381 ? 19.920 19.329 21.182 1.00 88.38 381 GLU A O 1
ATOM 3104 N N . GLU A 1 382 ? 22.116 19.772 21.517 1.00 90.38 382 GLU A N 1
ATOM 3105 C CA . GLU A 1 382 ? 22.582 18.815 20.512 1.00 90.38 382 GLU A CA 1
ATOM 3106 C C . GLU A 1 382 ? 22.225 17.399 20.973 1.00 90.38 382 GLU A C 1
ATOM 3108 O O . GLU A 1 382 ? 22.474 17.005 22.114 1.00 90.38 382 GLU A O 1
ATOM 3113 N N . GLY A 1 383 ? 21.634 16.621 20.075 1.00 90.75 383 GLY A N 1
ATOM 3114 C CA . GLY A 1 383 ? 21.194 15.273 20.387 1.00 90.75 383 GLY A CA 1
ATOM 3115 C C . GLY A 1 383 ? 20.274 14.743 19.309 1.00 90.75 383 GLY A C 1
ATOM 3116 O O . GLY A 1 383 ? 20.487 14.983 18.122 1.00 90.75 383 GLY A O 1
ATOM 3117 N N . TYR A 1 384 ? 19.232 14.037 19.722 1.00 92.56 384 TYR A N 1
ATOM 3118 C CA . TYR A 1 384 ? 18.231 13.479 18.822 1.00 92.56 384 TYR A CA 1
ATOM 3119 C C . TYR A 1 384 ? 16.875 14.075 19.161 1.00 92.56 384 TYR A C 1
ATOM 3121 O O . TYR A 1 384 ? 16.578 14.285 20.335 1.00 92.56 384 TYR A O 1
ATOM 3129 N N . LYS A 1 385 ? 16.065 14.362 18.141 1.00 92.00 385 LYS A N 1
ATOM 3130 C CA . LYS A 1 385 ? 14.664 14.736 18.356 1.00 92.00 385 LYS A CA 1
ATOM 3131 C C . LYS A 1 385 ? 13.968 13.630 19.134 1.00 92.00 385 LYS A C 1
ATOM 3133 O O . LYS A 1 385 ? 14.177 12.462 18.827 1.00 92.00 385 LYS A O 1
ATOM 3138 N N . GLU A 1 386 ? 13.127 13.994 20.092 1.00 92.25 386 GLU A N 1
ATOM 3139 C CA . GLU A 1 386 ? 12.398 13.011 20.884 1.00 92.25 386 GLU A CA 1
ATOM 3140 C C . GLU A 1 386 ? 11.440 12.201 20.011 1.00 92.25 386 GLU A C 1
ATOM 3142 O O . GLU A 1 386 ? 10.867 12.715 19.049 1.00 92.25 386 GLU A O 1
ATOM 3147 N N . TYR A 1 387 ? 11.234 10.930 20.369 1.00 94.25 387 TYR A N 1
ATOM 3148 C CA . TYR A 1 387 ? 10.343 10.027 19.634 1.00 94.25 387 TYR A CA 1
ATOM 3149 C C . TYR A 1 387 ? 8.954 10.644 19.412 1.00 94.25 387 TYR A C 1
ATOM 3151 O O . TYR A 1 387 ? 8.416 10.600 18.307 1.00 94.25 387 TYR A O 1
ATOM 3159 N N . GLU A 1 388 ? 8.401 11.265 20.454 1.00 95.38 388 GLU A N 1
ATOM 3160 C CA . GLU A 1 388 ? 7.070 11.872 20.429 1.00 95.38 388 GLU A CA 1
ATOM 3161 C C . GLU A 1 388 ? 6.963 13.021 19.412 1.00 95.38 388 GLU A C 1
ATOM 3163 O O . GLU A 1 388 ? 5.909 13.198 18.805 1.00 95.38 388 GLU A O 1
ATOM 3168 N N . ASP A 1 389 ? 8.065 13.733 19.152 1.00 92.12 389 ASP A N 1
ATOM 3169 C CA . ASP A 1 389 ? 8.116 14.835 18.186 1.00 92.12 389 ASP A CA 1
ATOM 3170 C C . ASP A 1 389 ? 8.173 14.345 16.731 1.00 92.12 389 ASP A C 1
ATOM 3172 O O . ASP A 1 389 ? 7.864 15.100 15.805 1.00 92.12 389 ASP A O 1
ATOM 3176 N N . VAL A 1 390 ? 8.613 13.101 16.501 1.00 96.44 390 VAL A N 1
ATOM 3177 C CA . VAL A 1 390 ? 8.867 12.566 15.151 1.00 96.44 390 VAL A CA 1
ATOM 3178 C C . VAL A 1 390 ? 7.988 11.379 14.772 1.00 96.44 390 VAL A C 1
ATOM 3180 O O . VAL A 1 390 ? 7.945 11.033 13.591 1.00 96.44 390 VAL A O 1
ATOM 3183 N N . LYS A 1 391 ? 7.250 10.775 15.710 1.00 95.81 391 LYS A N 1
ATOM 3184 C CA . LYS A 1 391 ? 6.474 9.547 15.468 1.00 95.81 391 LYS A CA 1
ATOM 3185 C C . LYS A 1 391 ? 5.496 9.649 14.298 1.00 95.81 391 LYS A C 1
ATOM 3187 O O . LYS A 1 391 ? 5.400 8.708 13.520 1.00 95.81 391 LYS A O 1
ATOM 3192 N N . ASP A 1 392 ? 4.823 10.785 14.114 1.00 94.19 392 ASP A N 1
ATOM 3193 C CA . ASP A 1 392 ? 3.865 10.954 13.013 1.00 94.19 392 ASP A CA 1
ATOM 3194 C C . ASP A 1 392 ? 4.587 11.098 11.669 1.00 94.19 392 ASP A C 1
ATOM 3196 O O . ASP A 1 392 ? 4.155 10.545 10.659 1.00 94.19 392 ASP A O 1
ATOM 3200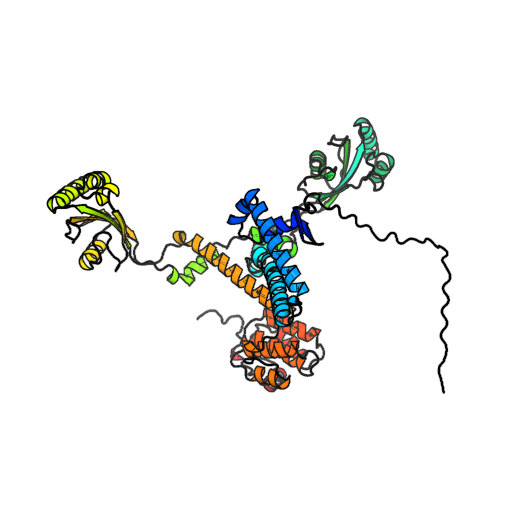 N N . THR A 1 393 ? 5.754 11.754 11.665 1.00 94.12 393 THR A N 1
ATOM 3201 C CA . THR A 1 393 ? 6.622 11.813 10.478 1.00 94.12 393 THR A CA 1
ATOM 3202 C C . THR A 1 393 ? 7.111 10.415 10.101 1.00 94.12 393 THR A C 1
ATOM 3204 O O . THR A 1 393 ? 7.067 10.044 8.930 1.00 94.12 393 THR A O 1
ATOM 3207 N N . ILE A 1 394 ? 7.515 9.614 11.093 1.00 95.56 394 ILE A N 1
ATOM 3208 C CA . ILE A 1 394 ? 7.935 8.224 10.887 1.00 95.56 394 ILE A CA 1
ATOM 3209 C C . ILE A 1 394 ? 6.772 7.375 10.377 1.00 95.56 394 ILE A C 1
ATOM 3211 O O . ILE A 1 394 ? 6.958 6.623 9.429 1.00 95.56 394 ILE A O 1
ATOM 3215 N N . LYS A 1 395 ? 5.565 7.516 10.942 1.00 92.00 395 LYS A N 1
ATOM 3216 C CA . LYS A 1 395 ? 4.364 6.813 10.460 1.00 92.00 395 LYS A CA 1
ATOM 3217 C C . LYS A 1 395 ? 4.119 7.093 8.983 1.00 92.00 395 LYS A C 1
ATOM 3219 O O . LYS A 1 395 ? 3.976 6.151 8.213 1.00 92.00 395 LYS A O 1
ATOM 3224 N N . HIS A 1 396 ? 4.128 8.360 8.572 1.00 88.50 396 HIS A N 1
ATOM 3225 C CA . HIS A 1 396 ? 3.972 8.723 7.162 1.00 88.50 396 HIS A CA 1
ATOM 3226 C C . HIS A 1 396 ? 5.085 8.155 6.275 1.00 88.50 396 HIS A C 1
ATOM 3228 O O . HIS A 1 396 ? 4.808 7.712 5.160 1.00 88.50 396 HIS A O 1
ATOM 3234 N N . GLN A 1 397 ? 6.324 8.133 6.770 1.00 90.56 397 GLN A N 1
ATOM 3235 C CA . GLN A 1 397 ? 7.438 7.541 6.043 1.00 90.56 397 GLN A CA 1
ATOM 3236 C C . GLN A 1 397 ? 7.269 6.024 5.877 1.00 90.56 397 GLN A C 1
ATOM 3238 O O . GLN A 1 397 ? 7.368 5.534 4.758 1.00 90.56 397 GLN A O 1
ATOM 3243 N N . LEU A 1 398 ? 6.957 5.295 6.950 1.00 90.56 398 LEU A N 1
ATOM 3244 C CA . LEU A 1 398 ? 6.738 3.846 6.912 1.00 90.56 398 LEU A CA 1
ATOM 3245 C C . LEU A 1 398 ? 5.563 3.476 6.010 1.00 90.56 398 LEU A C 1
ATOM 3247 O O . LEU A 1 398 ? 5.659 2.534 5.234 1.00 90.56 398 LEU A O 1
ATOM 3251 N N . VAL A 1 399 ? 4.483 4.258 6.054 1.00 85.69 399 VAL A N 1
ATOM 3252 C CA . VAL A 1 399 ? 3.368 4.164 5.106 1.00 85.69 399 VAL A CA 1
ATOM 3253 C C . VAL A 1 399 ? 3.909 4.257 3.673 1.00 85.69 399 VAL A C 1
ATOM 3255 O O . VAL A 1 399 ? 3.650 3.357 2.882 1.00 85.69 399 VAL A O 1
ATOM 3258 N N . SER A 1 400 ? 4.703 5.273 3.323 1.00 84.12 400 SER A N 1
ATOM 3259 C CA . SER A 1 400 ? 5.298 5.373 1.977 1.00 84.12 400 SER A CA 1
ATOM 3260 C C . SER A 1 400 ? 6.197 4.180 1.624 1.00 84.12 400 SER A C 1
ATOM 3262 O O . SER A 1 400 ? 6.068 3.629 0.537 1.00 84.12 400 SER A O 1
ATOM 3264 N N . GLU A 1 401 ? 7.069 3.750 2.538 1.00 86.12 401 GLU A N 1
ATOM 3265 C CA . GLU A 1 401 ? 7.984 2.621 2.313 1.00 86.12 401 GLU A CA 1
ATOM 3266 C C . GLU A 1 401 ? 7.233 1.302 2.093 1.00 86.12 401 GLU A C 1
ATOM 3268 O O . GLU A 1 401 ? 7.631 0.479 1.267 1.00 86.12 401 GLU A O 1
ATOM 3273 N N . TYR A 1 402 ? 6.125 1.100 2.804 1.00 84.94 402 TYR A N 1
ATOM 3274 C CA . TYR A 1 402 ? 5.239 -0.034 2.593 1.00 84.94 402 TYR A CA 1
ATOM 3275 C C . TYR A 1 402 ? 4.598 -0.010 1.201 1.00 84.94 402 TYR A C 1
ATOM 3277 O O . TYR A 1 402 ? 4.559 -1.055 0.547 1.00 84.94 402 TYR A O 1
ATOM 3285 N N . ALA A 1 403 ? 4.171 1.157 0.712 1.00 81.69 403 ALA A N 1
ATOM 3286 C CA . ALA A 1 403 ? 3.579 1.277 -0.621 1.00 81.69 403 ALA A CA 1
ATOM 3287 C C . ALA A 1 403 ? 4.597 1.017 -1.729 1.00 81.69 403 ALA A C 1
ATOM 3289 O O . ALA A 1 403 ? 4.267 0.360 -2.721 1.00 81.69 403 ALA A O 1
ATOM 3290 N N . ASP A 1 404 ? 5.830 1.489 -1.546 1.00 82.06 404 ASP A N 1
ATOM 3291 C CA . ASP A 1 404 ? 6.923 1.253 -2.485 1.00 82.06 404 ASP A CA 1
ATOM 3292 C C . ASP A 1 404 ? 7.244 -0.246 -2.566 1.00 82.06 404 ASP A C 1
ATOM 3294 O O . ASP A 1 404 ? 7.214 -0.823 -3.655 1.00 82.06 404 ASP A O 1
ATOM 3298 N N . LYS A 1 405 ? 7.426 -0.911 -1.415 1.00 81.00 405 LYS A N 1
ATOM 3299 C CA . LYS A 1 405 ? 7.667 -2.364 -1.344 1.00 81.00 405 LYS A CA 1
ATOM 3300 C C . LYS A 1 405 ? 6.515 -3.179 -1.930 1.00 81.00 405 LYS A C 1
ATOM 3302 O O . LYS A 1 405 ? 6.743 -4.152 -2.645 1.00 81.00 405 LYS A O 1
ATOM 3307 N N . ALA A 1 406 ? 5.271 -2.801 -1.635 1.00 80.44 406 ALA A N 1
ATOM 3308 C CA . ALA A 1 406 ? 4.096 -3.490 -2.156 1.00 80.44 406 ALA A CA 1
ATOM 3309 C C . ALA A 1 406 ? 3.979 -3.335 -3.681 1.00 80.44 406 ALA A C 1
ATOM 3311 O O . ALA A 1 406 ? 3.713 -4.313 -4.381 1.00 80.44 406 ALA A O 1
ATOM 3312 N N . SER A 1 407 ? 4.226 -2.130 -4.203 1.00 80.69 407 SER A N 1
ATOM 3313 C CA . SER A 1 407 ? 4.220 -1.854 -5.644 1.00 80.69 407 SER A CA 1
ATOM 3314 C C . SER A 1 407 ? 5.320 -2.619 -6.374 1.00 80.69 407 SER A C 1
ATOM 3316 O O . SER A 1 407 ? 5.069 -3.177 -7.442 1.00 80.69 407 SER A O 1
ATOM 3318 N N . GLU A 1 408 ? 6.522 -2.668 -5.795 1.00 81.38 408 GLU A N 1
ATOM 3319 C CA . GLU A 1 408 ? 7.641 -3.449 -6.319 1.00 81.38 408 GLU A CA 1
ATOM 3320 C C . GLU A 1 408 ? 7.290 -4.937 -6.363 1.00 81.38 408 GLU A C 1
ATOM 3322 O O . GLU A 1 408 ? 7.362 -5.538 -7.435 1.00 81.38 408 GLU A O 1
ATOM 3327 N N . LYS A 1 409 ? 6.814 -5.513 -5.249 1.00 78.00 409 LYS A N 1
ATOM 3328 C CA . LYS A 1 409 ? 6.390 -6.920 -5.191 1.00 78.00 409 LYS A CA 1
ATOM 3329 C C . LYS A 1 409 ? 5.334 -7.231 -6.252 1.00 78.00 409 LYS A C 1
ATOM 3331 O O . LYS A 1 409 ? 5.523 -8.147 -7.040 1.00 78.00 409 LYS A O 1
ATOM 3336 N N . ALA A 1 410 ? 4.269 -6.433 -6.343 1.00 80.75 410 ALA A N 1
ATOM 3337 C CA . ALA A 1 410 ? 3.223 -6.667 -7.338 1.00 80.75 410 ALA A CA 1
ATOM 3338 C C . ALA A 1 410 ? 3.753 -6.595 -8.776 1.00 80.75 410 ALA A C 1
ATOM 3340 O O . ALA A 1 410 ? 3.312 -7.349 -9.642 1.00 80.75 410 ALA A O 1
ATOM 3341 N N . PHE A 1 411 ? 4.696 -5.691 -9.052 1.00 82.75 411 PHE A N 1
ATOM 3342 C CA . PHE A 1 411 ? 5.320 -5.615 -10.367 1.00 82.75 411 PHE A CA 1
ATOM 3343 C C . PHE A 1 411 ? 6.180 -6.850 -10.663 1.00 82.75 411 PHE A C 1
ATOM 3345 O O . PHE A 1 411 ? 6.093 -7.388 -11.767 1.00 82.75 411 PHE A O 1
ATOM 3352 N N . LEU A 1 412 ? 6.956 -7.330 -9.685 1.00 79.12 412 LEU A N 1
ATOM 3353 C CA . LEU A 1 412 ? 7.720 -8.576 -9.794 1.00 79.12 412 LEU A CA 1
ATOM 3354 C C . LEU A 1 412 ? 6.797 -9.778 -10.056 1.00 79.12 412 LEU A C 1
ATOM 3356 O O . LEU A 1 412 ? 7.038 -10.520 -11.007 1.00 79.12 412 LEU A O 1
ATOM 3360 N N . ASP A 1 413 ? 5.699 -9.906 -9.307 1.00 79.56 413 ASP A N 1
ATOM 3361 C CA . ASP A 1 413 ? 4.712 -10.983 -9.470 1.00 79.56 413 ASP A CA 1
ATOM 3362 C C . ASP A 1 413 ? 4.073 -10.955 -10.874 1.00 79.56 413 ASP A C 1
ATOM 3364 O O . ASP A 1 413 ? 3.835 -11.988 -11.502 1.00 79.56 413 ASP A O 1
ATOM 3368 N N . LEU A 1 414 ? 3.811 -9.760 -11.420 1.00 85.44 414 LEU A N 1
ATOM 3369 C CA . LEU A 1 414 ? 3.305 -9.604 -12.788 1.00 85.44 414 LEU A CA 1
ATOM 3370 C C . LEU A 1 414 ? 4.361 -9.964 -13.834 1.00 85.44 414 LEU A C 1
ATOM 3372 O O . LEU A 1 414 ? 4.028 -10.589 -14.842 1.00 85.44 414 LEU A O 1
ATOM 3376 N N . MET A 1 415 ? 5.619 -9.577 -13.616 1.00 83.81 415 MET A N 1
ATOM 3377 C CA . MET A 1 415 ? 6.714 -9.963 -14.503 1.00 83.81 415 MET A CA 1
ATOM 3378 C C . MET A 1 415 ? 6.883 -11.479 -14.552 1.00 83.81 415 MET A C 1
ATOM 3380 O O . MET A 1 415 ? 7.067 -12.031 -15.636 1.00 83.81 415 MET A O 1
ATOM 3384 N N . GLU A 1 416 ? 6.769 -12.148 -13.409 1.00 78.56 416 GLU A N 1
ATOM 3385 C CA . GLU A 1 416 ? 6.777 -13.605 -13.324 1.00 78.56 416 GLU A CA 1
ATOM 3386 C C . GLU A 1 416 ? 5.577 -14.210 -14.060 1.00 78.56 416 GLU A C 1
ATOM 3388 O O . GLU A 1 416 ? 5.755 -14.995 -14.993 1.00 78.56 416 GLU A O 1
ATOM 3393 N N . LYS A 1 417 ? 4.358 -13.761 -13.739 1.00 84.56 417 LYS A N 1
ATOM 3394 C CA . LYS A 1 417 ? 3.112 -14.233 -14.361 1.00 84.56 417 LYS A CA 1
ATOM 3395 C C . LYS A 1 417 ? 3.122 -14.148 -15.888 1.00 84.56 417 LYS A C 1
ATOM 3397 O O . LYS A 1 417 ? 2.567 -15.021 -16.555 1.00 84.56 417 LYS A O 1
ATOM 3402 N N . TYR A 1 418 ? 3.691 -13.081 -16.445 1.00 88.50 418 TYR A N 1
ATOM 3403 C CA . TYR A 1 418 ? 3.742 -12.865 -17.893 1.00 88.50 418 TYR A CA 1
ATOM 3404 C C . TYR A 1 418 ? 5.042 -13.352 -18.544 1.00 88.50 418 TYR A C 1
ATOM 3406 O O . TYR A 1 418 ? 5.227 -13.127 -19.740 1.00 88.50 418 TYR A O 1
ATOM 3414 N N . GLY A 1 419 ? 5.925 -14.025 -17.798 1.00 85.81 419 GLY A N 1
ATOM 3415 C CA . GLY A 1 419 ? 7.165 -14.583 -18.334 1.00 85.81 419 GLY A CA 1
ATOM 3416 C C . GLY A 1 419 ? 8.083 -13.509 -18.922 1.00 85.81 419 GLY A C 1
ATOM 3417 O O . GLY A 1 419 ? 8.566 -13.637 -20.047 1.00 85.81 419 GLY A O 1
ATOM 3418 N N . VAL A 1 420 ? 8.295 -12.407 -18.200 1.00 86.25 420 VAL A N 1
ATOM 3419 C CA . VAL A 1 420 ? 9.135 -11.307 -18.685 1.00 86.25 420 VAL A CA 1
ATOM 3420 C C . VAL A 1 420 ? 10.610 -11.706 -18.652 1.00 86.25 420 VAL A C 1
ATOM 3422 O O . VAL A 1 420 ? 11.177 -12.020 -17.600 1.00 86.25 420 VAL A O 1
ATOM 3425 N N . VAL A 1 421 ? 11.246 -11.618 -19.824 1.00 84.69 421 VAL A N 1
ATOM 3426 C CA . VAL A 1 421 ? 12.690 -11.798 -20.000 1.00 84.69 421 VAL A CA 1
ATOM 3427 C C . VAL A 1 421 ? 13.331 -10.466 -20.354 1.00 84.69 421 VAL A C 1
ATOM 3429 O O . VAL A 1 421 ? 13.122 -9.920 -21.439 1.00 84.69 421 VAL A O 1
ATOM 3432 N N . ASN A 1 422 ? 14.137 -9.952 -19.431 1.00 82.50 422 ASN A N 1
ATOM 3433 C CA . ASN A 1 422 ? 14.873 -8.714 -19.607 1.00 82.50 422 ASN A CA 1
ATOM 3434 C C . ASN A 1 422 ? 16.332 -9.014 -19.975 1.00 82.50 422 ASN A C 1
ATOM 3436 O O . ASN A 1 422 ? 17.166 -9.259 -19.110 1.00 82.50 422 ASN A O 1
ATOM 3440 N N . TYR A 1 423 ? 16.668 -8.961 -21.266 1.00 79.56 423 TYR A N 1
ATOM 3441 C CA . TYR A 1 423 ? 18.040 -9.209 -21.732 1.00 79.56 423 TYR A CA 1
ATOM 3442 C C . TYR A 1 423 ? 19.079 -8.260 -21.107 1.00 79.56 423 TYR A C 1
ATOM 3444 O O . TYR A 1 423 ? 20.244 -8.637 -20.987 1.00 79.56 423 TYR A O 1
ATOM 3452 N N . VAL A 1 424 ? 18.666 -7.068 -20.655 1.00 79.31 424 VAL A N 1
ATOM 3453 C CA . VAL A 1 424 ? 19.561 -6.112 -19.985 1.00 79.31 424 VAL A CA 1
ATOM 3454 C C . VAL A 1 424 ? 20.034 -6.648 -18.632 1.00 79.31 424 VAL A C 1
ATOM 3456 O O . VAL A 1 424 ? 21.188 -6.429 -18.272 1.00 79.31 424 VAL A O 1
ATOM 3459 N N . GLU A 1 425 ? 19.196 -7.404 -17.915 1.00 74.12 425 GLU A N 1
ATOM 3460 C CA . GLU A 1 425 ? 19.592 -8.099 -16.677 1.00 74.12 425 GLU A CA 1
ATOM 3461 C C . GLU A 1 425 ? 20.615 -9.209 -16.943 1.00 74.12 425 GLU A C 1
ATOM 3463 O O . GLU A 1 425 ? 21.401 -9.544 -16.063 1.00 74.12 425 GLU A O 1
ATOM 3468 N N . LEU A 1 426 ? 20.662 -9.712 -18.179 1.00 70.50 426 LEU A N 1
ATOM 3469 C CA . LEU A 1 426 ? 21.671 -10.653 -18.668 1.00 70.50 426 LEU A CA 1
ATOM 3470 C C . LEU A 1 426 ? 22.897 -9.935 -19.269 1.00 70.50 426 LEU A C 1
ATOM 3472 O O . LEU A 1 426 ? 23.693 -10.545 -19.974 1.00 70.50 426 LEU A O 1
ATOM 3476 N N . GLY A 1 427 ? 23.029 -8.617 -19.075 1.00 69.06 427 GLY A N 1
ATOM 3477 C CA . GLY A 1 427 ? 24.158 -7.828 -19.577 1.00 69.06 427 GLY A CA 1
ATOM 3478 C C . GLY A 1 427 ? 24.181 -7.624 -21.098 1.00 69.06 427 GLY A C 1
ATOM 3479 O O . GLY A 1 427 ? 25.216 -7.247 -21.652 1.00 69.06 427 GLY A O 1
ATOM 3480 N N . THR A 1 428 ? 23.065 -7.854 -21.799 1.00 71.44 428 THR A N 1
ATOM 3481 C CA . THR A 1 428 ? 22.994 -7.816 -23.268 1.00 71.44 428 THR A CA 1
ATOM 3482 C C . THR A 1 428 ? 21.747 -7.086 -23.785 1.00 71.44 428 THR A C 1
ATOM 3484 O O . THR A 1 428 ? 20.762 -6.886 -23.090 1.00 71.44 428 THR A O 1
ATOM 3487 N N . TYR A 1 429 ? 21.775 -6.662 -25.050 1.00 77.38 429 TYR A N 1
ATOM 3488 C CA . TYR A 1 429 ? 20.638 -6.015 -25.729 1.00 77.38 429 TYR A CA 1
ATOM 3489 C C . TYR A 1 429 ? 20.032 -6.893 -26.833 1.00 77.38 429 TYR A C 1
ATOM 3491 O O . TYR A 1 429 ? 19.261 -6.415 -27.665 1.00 77.38 429 TYR A O 1
ATOM 3499 N N . ARG A 1 430 ? 20.426 -8.170 -26.896 1.00 78.88 430 ARG A N 1
ATOM 3500 C CA . ARG A 1 430 ? 20.038 -9.114 -27.952 1.00 78.88 430 ARG A CA 1
ATOM 3501 C C . ARG A 1 430 ? 19.679 -10.478 -27.379 1.00 78.88 430 ARG A C 1
ATOM 3503 O O . ARG A 1 430 ? 20.211 -10.873 -26.346 1.00 78.88 430 ARG A O 1
ATOM 3510 N N . MET A 1 431 ? 18.831 -11.191 -28.117 1.00 78.81 431 MET A N 1
ATOM 3511 C CA . MET A 1 431 ? 18.465 -12.576 -27.835 1.00 78.81 431 MET A CA 1
ATOM 3512 C C . MET A 1 431 ? 19.707 -13.478 -27.825 1.00 78.81 431 MET A C 1
ATOM 3514 O O . MET A 1 431 ? 20.569 -13.364 -28.700 1.00 78.81 431 MET A O 1
ATOM 3518 N N . LEU A 1 432 ? 19.771 -14.357 -26.828 1.00 83.62 432 LEU A N 1
ATOM 3519 C CA . LEU A 1 432 ? 20.816 -15.359 -26.641 1.00 83.62 432 LEU A CA 1
ATOM 3520 C C . LEU A 1 432 ? 20.287 -16.751 -27.016 1.00 83.62 432 LEU A C 1
ATOM 3522 O O . LEU A 1 432 ? 19.100 -17.043 -26.848 1.00 83.62 432 LEU A O 1
ATOM 3526 N N . THR A 1 433 ? 21.177 -17.606 -27.518 1.00 90.88 433 THR A N 1
ATOM 3527 C CA . THR A 1 433 ? 20.905 -19.045 -27.703 1.00 90.88 433 THR A CA 1
ATOM 3528 C C . THR A 1 433 ? 20.738 -19.750 -26.349 1.00 90.88 433 THR A C 1
ATOM 3530 O O . THR A 1 433 ? 21.230 -19.223 -25.347 1.00 90.88 433 THR A O 1
ATOM 3533 N N . PRO A 1 434 ? 20.078 -20.923 -26.288 1.00 92.06 434 PRO A N 1
ATOM 3534 C CA . PRO A 1 434 ? 19.969 -21.703 -25.053 1.00 92.06 434 PRO A CA 1
ATOM 3535 C C . PRO A 1 434 ? 21.327 -21.899 -24.360 1.00 92.06 434 PRO A C 1
ATOM 3537 O O . PRO A 1 434 ? 21.464 -21.629 -23.169 1.00 92.06 434 PRO A O 1
ATOM 3540 N N . GLU A 1 435 ? 22.356 -22.277 -25.118 1.00 92.69 435 GLU A N 1
ATOM 3541 C CA . GLU A 1 435 ? 23.697 -22.553 -24.600 1.00 92.69 435 GLU A CA 1
ATOM 3542 C C . GLU A 1 435 ? 24.349 -21.303 -24.005 1.00 92.69 435 GLU A C 1
ATOM 3544 O O . GLU A 1 435 ? 24.968 -21.381 -22.947 1.00 92.69 435 GLU A O 1
ATOM 3549 N N . GLN A 1 436 ? 24.163 -20.148 -24.650 1.00 90.88 436 GLN A N 1
ATOM 3550 C CA . GLN A 1 436 ? 24.667 -18.868 -24.153 1.00 90.88 436 GLN A CA 1
ATOM 3551 C C . GLN A 1 436 ? 23.972 -18.441 -22.862 1.00 90.88 436 GLN A C 1
ATOM 3553 O O . GLN A 1 436 ? 24.640 -17.942 -21.971 1.00 90.88 436 GLN A O 1
ATOM 3558 N N . ILE A 1 437 ? 22.655 -18.639 -22.730 1.00 90.25 437 ILE A N 1
ATOM 3559 C CA . ILE A 1 437 ? 21.958 -18.295 -21.480 1.00 90.25 437 ILE A CA 1
ATOM 3560 C C . ILE A 1 437 ? 22.463 -19.167 -20.327 1.00 90.25 437 ILE A C 1
ATOM 3562 O O . ILE A 1 437 ? 22.722 -18.647 -19.247 1.00 90.25 437 ILE A O 1
ATOM 3566 N N . LEU A 1 438 ? 22.650 -20.472 -20.553 1.00 91.19 438 LEU A N 1
ATOM 3567 C CA . LEU A 1 438 ? 23.208 -21.368 -19.533 1.00 91.19 438 LEU A CA 1
ATOM 3568 C C . LEU A 1 438 ? 24.666 -21.027 -19.198 1.00 91.19 438 LEU A C 1
ATOM 3570 O O . LEU A 1 438 ? 25.087 -21.178 -18.056 1.00 91.19 438 LEU A O 1
ATOM 3574 N N . GLU A 1 439 ? 25.451 -20.581 -20.179 1.00 89.88 439 GLU A N 1
ATOM 3575 C CA . GLU A 1 439 ? 26.812 -20.097 -19.945 1.00 89.88 439 GLU A CA 1
ATOM 3576 C C . GLU A 1 439 ? 26.831 -18.801 -19.123 1.00 89.88 439 GLU A C 1
ATOM 3578 O O . GLU A 1 439 ? 27.639 -18.693 -18.204 1.00 89.88 439 GLU A O 1
ATOM 3583 N N . GLU A 1 440 ? 25.934 -17.852 -19.400 1.00 87.88 440 GLU A N 1
ATOM 3584 C CA . GLU A 1 440 ? 25.781 -16.627 -18.602 1.00 87.88 440 GLU A CA 1
ATOM 3585 C C . GLU A 1 440 ? 25.305 -16.928 -17.177 1.00 87.88 440 GLU A C 1
ATOM 3587 O O . GLU A 1 440 ? 25.777 -16.288 -16.244 1.00 87.88 440 GLU A O 1
ATOM 3592 N N . ALA A 1 441 ? 24.420 -17.915 -16.995 1.00 89.75 441 ALA A N 1
ATOM 3593 C CA . ALA A 1 441 ? 23.960 -18.333 -15.673 1.00 89.75 441 ALA A CA 1
ATOM 3594 C C . ALA A 1 441 ? 25.131 -18.823 -14.808 1.00 89.75 441 ALA A C 1
ATOM 3596 O O . ALA A 1 441 ? 25.412 -18.243 -13.764 1.00 89.75 441 ALA A O 1
ATOM 3597 N N . ARG A 1 442 ? 25.900 -19.794 -15.317 1.00 89.44 442 ARG A N 1
ATOM 3598 C CA . ARG A 1 442 ? 27.068 -20.363 -14.621 1.00 89.44 442 ARG A CA 1
ATOM 3599 C C . ARG A 1 442 ? 28.184 -19.354 -14.354 1.00 89.44 442 ARG A C 1
ATOM 3601 O O . ARG A 1 442 ? 28.916 -19.477 -13.382 1.00 89.44 442 ARG A O 1
ATOM 3608 N N . ASN A 1 443 ? 28.364 -18.381 -15.247 1.00 87.56 443 ASN A N 1
ATOM 3609 C CA . ASN A 1 443 ? 29.431 -17.381 -15.141 1.00 87.56 443 ASN A CA 1
ATOM 3610 C C . ASN A 1 443 ? 28.955 -16.057 -14.522 1.00 87.56 443 ASN A C 1
ATOM 3612 O O . ASN A 1 443 ? 29.682 -15.053 -14.559 1.00 87.56 443 ASN A O 1
ATOM 3616 N N . ALA A 1 444 ? 27.732 -16.019 -13.994 1.00 86.00 444 ALA A N 1
ATOM 3617 C CA . ALA A 1 444 ? 27.155 -14.817 -13.430 1.00 86.00 444 ALA A CA 1
ATOM 3618 C C . ALA A 1 444 ? 27.988 -14.303 -12.248 1.00 86.00 444 ALA A C 1
ATOM 3620 O O . ALA A 1 444 ? 28.466 -15.048 -11.400 1.00 86.00 444 ALA A O 1
ATOM 3621 N N . ARG A 1 445 ? 28.142 -12.977 -12.162 1.00 85.12 445 ARG A N 1
ATOM 3622 C CA . ARG A 1 445 ? 28.911 -12.343 -11.073 1.00 85.12 445 ARG A CA 1
ATOM 3623 C C . ARG A 1 445 ? 28.175 -12.310 -9.741 1.00 85.12 445 ARG A C 1
ATOM 3625 O O . ARG A 1 445 ? 28.794 -12.019 -8.721 1.00 85.12 445 ARG A O 1
ATOM 3632 N N . THR A 1 446 ? 26.859 -12.471 -9.771 1.00 86.69 446 THR A N 1
ATOM 3633 C CA . THR A 1 446 ? 26.008 -12.409 -8.589 1.00 86.69 446 THR A CA 1
ATOM 3634 C C . THR A 1 446 ? 24.971 -13.528 -8.651 1.00 86.69 446 THR A C 1
ATOM 3636 O O . THR A 1 446 ? 24.518 -13.862 -9.754 1.00 86.69 446 THR A O 1
ATOM 3639 N N . PRO A 1 447 ? 24.528 -14.035 -7.487 1.00 87.50 447 PRO A N 1
ATOM 3640 C CA . PRO A 1 447 ? 23.479 -15.051 -7.418 1.00 87.50 447 PRO A CA 1
ATOM 3641 C C . PRO A 1 447 ? 22.203 -14.621 -8.153 1.00 87.50 447 PRO A C 1
ATOM 3643 O O . PRO A 1 447 ? 21.585 -15.390 -8.882 1.00 87.50 447 PRO A O 1
ATOM 3646 N N . LEU A 1 448 ? 21.839 -13.338 -8.037 1.00 85.94 448 LEU A N 1
ATOM 3647 C CA . LEU A 1 448 ? 20.656 -12.783 -8.693 1.00 85.94 448 LEU A CA 1
ATOM 3648 C C . LEU A 1 448 ? 20.764 -12.814 -10.226 1.00 85.94 448 LEU A C 1
ATOM 3650 O O . LEU A 1 448 ? 19.782 -13.111 -10.905 1.00 85.94 448 LEU A O 1
ATOM 3654 N N . THR A 1 449 ? 21.942 -12.528 -10.784 1.00 86.25 449 THR A N 1
ATOM 3655 C CA . THR A 1 449 ? 22.157 -12.621 -12.233 1.00 86.25 449 THR A CA 1
ATOM 3656 C C . THR A 1 449 ? 22.111 -14.079 -12.701 1.00 86.25 449 THR A C 1
ATOM 3658 O O . THR A 1 449 ? 21.503 -14.339 -13.739 1.00 86.25 449 THR A O 1
ATOM 3661 N N . SER A 1 450 ? 22.665 -15.022 -11.921 1.00 89.81 450 SER A N 1
ATOM 3662 C CA . SER A 1 450 ? 22.572 -16.464 -12.213 1.00 89.81 450 SER A CA 1
ATOM 3663 C C . SER A 1 450 ? 21.109 -16.917 -12.245 1.00 89.81 450 SER A C 1
ATOM 3665 O O . SER A 1 450 ? 20.620 -17.435 -13.253 1.00 89.81 450 SER A O 1
ATOM 3667 N N . PHE A 1 451 ? 20.357 -16.587 -11.190 1.00 90.88 451 PHE A N 1
ATOM 3668 C CA . PHE A 1 451 ? 18.926 -16.864 -11.086 1.00 90.88 451 PHE A CA 1
ATOM 3669 C C . PHE A 1 451 ? 18.135 -16.301 -12.274 1.00 90.88 451 PHE A C 1
ATOM 3671 O O . PHE A 1 451 ? 17.331 -17.010 -12.881 1.00 90.88 451 PHE A O 1
ATOM 3678 N N . ASN A 1 452 ? 18.370 -15.037 -12.646 1.00 87.75 452 ASN A N 1
ATOM 3679 C CA . ASN A 1 452 ? 17.670 -14.396 -13.761 1.00 87.75 452 ASN A CA 1
ATOM 3680 C C . ASN A 1 452 ? 17.992 -15.051 -15.113 1.00 87.75 452 ASN A C 1
ATOM 3682 O O . ASN A 1 452 ? 17.111 -15.129 -15.972 1.00 87.75 452 ASN A O 1
ATOM 3686 N N . ALA A 1 453 ? 19.214 -15.550 -15.305 1.00 90.12 453 ALA A N 1
ATOM 3687 C CA . ALA A 1 453 ? 19.595 -16.287 -16.504 1.00 90.12 453 ALA A CA 1
ATOM 3688 C C . ALA A 1 453 ? 18.897 -17.654 -16.576 1.00 90.12 453 ALA A C 1
ATOM 3690 O O . ALA A 1 453 ? 18.272 -17.956 -17.596 1.00 90.12 453 ALA A O 1
ATOM 3691 N N . TYR A 1 454 ? 18.891 -18.443 -15.495 1.00 93.56 454 TYR A N 1
ATOM 3692 C CA . TYR A 1 454 ? 18.127 -19.696 -15.460 1.00 93.56 454 TYR A CA 1
ATOM 3693 C C . TYR A 1 454 ? 16.617 -19.461 -15.623 1.00 93.56 454 TYR A C 1
ATOM 3695 O O . TYR A 1 454 ? 15.972 -20.181 -16.384 1.00 93.56 454 TYR A O 1
ATOM 3703 N N . ARG A 1 455 ? 16.056 -18.402 -15.021 1.00 91.56 455 ARG A N 1
ATOM 3704 C CA . ARG A 1 455 ? 14.651 -18.004 -15.228 1.00 91.56 455 ARG A CA 1
ATOM 3705 C C . ARG A 1 455 ? 14.367 -17.654 -16.687 1.00 91.56 455 ARG A C 1
ATOM 3707 O O . ARG A 1 455 ? 13.370 -18.086 -17.258 1.00 91.56 455 ARG A O 1
ATOM 3714 N N . ALA A 1 456 ? 15.243 -16.877 -17.322 1.00 90.31 456 ALA A N 1
ATOM 3715 C CA . ALA A 1 456 ? 15.112 -16.559 -18.740 1.00 90.31 456 ALA A CA 1
ATOM 3716 C C . ALA A 1 456 ? 15.145 -17.829 -19.602 1.00 90.31 456 ALA A C 1
ATOM 3718 O O . ALA A 1 456 ? 14.383 -17.941 -20.562 1.00 90.31 456 ALA A O 1
ATOM 3719 N N . PHE A 1 457 ? 15.992 -18.796 -19.244 1.00 92.94 457 PHE A N 1
ATOM 3720 C CA . PHE A 1 457 ? 16.077 -20.079 -19.927 1.00 92.94 457 PHE A CA 1
ATOM 3721 C C . PHE A 1 457 ? 14.772 -20.876 -19.832 1.00 92.94 457 PHE A C 1
ATOM 3723 O O . PHE A 1 457 ? 14.262 -21.321 -20.859 1.00 92.94 457 PHE A O 1
ATOM 3730 N N . THR A 1 458 ? 14.207 -21.025 -18.630 1.00 92.62 458 THR A N 1
ATOM 3731 C CA . THR A 1 458 ? 12.968 -21.792 -18.415 1.00 92.62 458 THR A CA 1
ATOM 3732 C C . THR A 1 458 ? 11.756 -21.150 -19.091 1.00 92.62 458 THR A C 1
ATOM 3734 O O . THR A 1 458 ? 10.873 -21.866 -19.558 1.00 92.62 458 THR A O 1
ATOM 3737 N N . ILE A 1 459 ? 11.734 -19.818 -19.216 1.00 89.81 459 ILE A N 1
ATOM 3738 C CA . ILE A 1 459 ? 10.679 -19.084 -19.929 1.00 89.81 459 ILE A CA 1
ATOM 3739 C C . ILE A 1 459 ? 10.819 -19.212 -21.453 1.00 89.81 459 ILE A C 1
ATOM 3741 O O . ILE A 1 459 ? 9.830 -19.455 -22.144 1.00 89.81 459 ILE A O 1
ATOM 3745 N N . LEU A 1 460 ? 12.021 -19.002 -22.001 1.00 88.62 460 LEU A N 1
ATOM 3746 C CA . LEU A 1 460 ? 12.235 -18.985 -23.455 1.00 88.62 460 LEU A CA 1
ATOM 3747 C C . LEU A 1 460 ? 12.273 -20.387 -24.063 1.00 88.62 460 LEU A C 1
ATOM 3749 O O . LEU A 1 460 ? 11.894 -20.563 -25.222 1.00 88.62 460 LEU A O 1
ATOM 3753 N N . TYR A 1 461 ? 12.749 -21.368 -23.297 1.00 92.12 461 TYR A N 1
ATOM 3754 C CA . TYR A 1 461 ? 13.013 -22.724 -23.763 1.00 92.12 461 TYR A CA 1
ATOM 3755 C C . TYR A 1 461 ? 12.417 -23.786 -22.815 1.00 92.12 461 TYR A C 1
ATOM 3757 O O . TYR A 1 461 ? 13.142 -24.676 -22.365 1.00 92.12 461 TYR A O 1
ATOM 3765 N N . PRO A 1 462 ? 11.100 -23.738 -22.522 1.00 91.88 462 PRO A N 1
ATOM 3766 C CA . PRO A 1 462 ? 10.465 -24.616 -21.532 1.00 91.88 462 PRO A CA 1
ATOM 3767 C C . PRO A 1 462 ? 10.547 -26.108 -21.891 1.00 91.88 462 PRO A C 1
ATOM 3769 O O . PRO A 1 462 ? 10.615 -26.946 -21.000 1.00 91.88 462 PRO A O 1
ATOM 3772 N N . ASP A 1 463 ? 10.594 -26.443 -23.184 1.00 92.81 463 ASP A N 1
ATOM 3773 C CA . ASP A 1 463 ? 10.688 -27.827 -23.673 1.00 92.81 463 ASP A CA 1
ATOM 3774 C C . ASP A 1 463 ? 12.140 -28.315 -23.857 1.00 92.81 463 ASP A C 1
ATOM 3776 O O . ASP A 1 463 ? 12.377 -29.421 -24.353 1.00 92.81 463 ASP A O 1
ATOM 3780 N N . HIS A 1 464 ? 13.141 -27.491 -23.524 1.00 95.00 464 HIS A N 1
ATOM 3781 C CA . HIS A 1 464 ? 14.541 -27.871 -23.691 1.00 95.00 464 HIS A CA 1
ATOM 3782 C C . HIS A 1 464 ? 14.925 -28.998 -22.717 1.00 95.00 464 HIS A C 1
ATOM 3784 O O . HIS A 1 464 ? 14.510 -28.960 -21.557 1.00 95.00 464 HIS A O 1
ATOM 3790 N N . PRO A 1 465 ? 15.779 -29.966 -23.117 1.00 93.00 465 PRO A N 1
ATOM 3791 C CA . PRO A 1 465 ? 16.208 -31.053 -22.237 1.00 93.00 465 PRO A CA 1
ATOM 3792 C C . PRO A 1 465 ? 16.766 -30.590 -20.892 1.00 93.00 465 PRO A C 1
ATOM 3794 O O . PRO A 1 465 ? 16.559 -31.272 -19.905 1.00 93.00 465 PRO A O 1
ATOM 3797 N N . ASP A 1 466 ? 17.422 -29.432 -20.832 1.00 93.88 466 ASP A N 1
ATOM 3798 C CA . ASP A 1 466 ? 17.987 -28.864 -19.597 1.00 93.88 466 ASP A CA 1
ATOM 3799 C C . ASP A 1 466 ? 17.040 -27.917 -18.829 1.00 93.88 466 ASP A C 1
ATOM 3801 O O . ASP A 1 466 ? 17.438 -27.367 -17.806 1.00 93.88 466 ASP A O 1
ATOM 3805 N N . ALA A 1 467 ? 15.788 -27.729 -19.265 1.00 93.81 467 ALA A N 1
ATOM 3806 C CA . ALA A 1 467 ? 14.845 -26.825 -18.592 1.00 93.81 467 ALA A CA 1
ATOM 3807 C C . ALA A 1 467 ? 14.554 -27.257 -17.147 1.00 93.81 467 ALA A C 1
ATOM 3809 O O . ALA A 1 467 ? 14.492 -26.419 -16.249 1.00 93.81 467 ALA A O 1
ATOM 3810 N N . HIS A 1 468 ? 14.458 -28.568 -16.902 1.00 94.31 468 HIS A N 1
ATOM 3811 C CA . HIS A 1 468 ? 14.334 -29.105 -15.547 1.00 94.31 468 HIS A CA 1
ATOM 3812 C C . HIS A 1 468 ? 15.553 -28.748 -14.684 1.00 94.31 468 HIS A C 1
ATOM 3814 O O . HIS A 1 468 ? 15.390 -28.281 -13.564 1.00 94.31 468 HIS A O 1
ATOM 3820 N N . LYS A 1 469 ? 16.776 -28.877 -15.214 1.00 95.06 469 LYS A N 1
ATOM 3821 C CA . LYS A 1 469 ? 18.009 -28.527 -14.488 1.00 95.06 469 LYS A CA 1
ATOM 3822 C C . LYS A 1 469 ? 18.048 -27.044 -14.132 1.00 95.06 469 LYS A C 1
ATOM 3824 O O . LYS A 1 469 ? 18.356 -26.702 -13.000 1.00 95.06 469 LYS A O 1
ATOM 3829 N N . ALA A 1 470 ? 17.673 -26.177 -15.073 1.00 95.12 470 ALA A N 1
ATOM 3830 C CA . ALA A 1 470 ? 17.573 -24.741 -14.827 1.00 95.12 470 ALA A CA 1
ATOM 3831 C C . ALA A 1 470 ? 16.549 -24.420 -13.721 1.00 95.12 470 ALA A C 1
ATOM 3833 O O . ALA A 1 470 ? 16.850 -23.623 -12.839 1.00 95.12 470 ALA A O 1
ATOM 3834 N N . LEU A 1 471 ? 15.380 -25.076 -13.717 1.00 95.94 471 LEU A N 1
ATOM 3835 C CA . LEU A 1 471 ? 14.376 -24.896 -12.661 1.00 95.94 471 LEU A CA 1
ATOM 3836 C C . LEU A 1 471 ? 14.888 -25.356 -11.286 1.00 95.94 471 LEU A C 1
ATOM 3838 O O . LEU A 1 471 ? 14.674 -24.665 -10.293 1.00 95.94 471 LEU A O 1
ATOM 3842 N N . PHE A 1 472 ? 15.602 -26.483 -11.226 1.00 96.31 472 PHE A N 1
ATOM 3843 C CA . PHE A 1 472 ? 16.244 -26.926 -9.987 1.00 96.31 472 PHE A CA 1
ATOM 3844 C C . PHE A 1 472 ? 17.277 -25.905 -9.494 1.00 96.31 472 PHE A C 1
ATOM 3846 O O . PHE A 1 472 ? 17.237 -25.511 -8.329 1.00 96.31 472 PHE A O 1
ATOM 3853 N N . MET A 1 473 ? 18.143 -25.415 -10.389 1.00 95.75 473 MET A N 1
ATOM 3854 C CA . MET A 1 473 ? 19.151 -24.411 -10.043 1.00 95.75 473 MET A CA 1
ATOM 3855 C C . MET A 1 473 ? 18.538 -23.106 -9.547 1.00 95.75 473 MET A C 1
ATOM 3857 O O . MET A 1 473 ? 19.053 -22.514 -8.605 1.00 95.75 473 MET A O 1
ATOM 3861 N N . MET A 1 474 ? 17.407 -22.676 -10.113 1.00 95.44 474 MET A N 1
ATOM 3862 C CA . MET A 1 474 ? 16.665 -21.529 -9.586 1.00 95.44 474 MET A CA 1
ATOM 3863 C C . MET A 1 474 ? 16.276 -21.738 -8.115 1.00 95.44 474 MET A C 1
ATOM 3865 O O . MET A 1 474 ? 16.447 -20.821 -7.313 1.00 95.44 474 MET A O 1
ATOM 3869 N N . GLY A 1 475 ? 15.770 -22.924 -7.755 1.00 94.94 475 GLY A N 1
ATOM 3870 C CA . GLY A 1 475 ? 15.434 -23.268 -6.370 1.00 94.94 475 GLY A CA 1
ATOM 3871 C C . GLY A 1 475 ? 16.662 -23.296 -5.460 1.00 94.94 475 GLY A C 1
ATOM 3872 O O . GLY A 1 475 ? 16.631 -22.717 -4.375 1.00 94.94 475 GLY A O 1
ATOM 3873 N N . PHE A 1 476 ? 17.755 -23.899 -5.934 1.00 93.88 476 PHE A N 1
ATOM 3874 C CA . PHE A 1 476 ? 19.024 -23.994 -5.209 1.00 93.88 476 PHE A CA 1
ATOM 3875 C C . PHE A 1 476 ? 19.635 -22.617 -4.918 1.00 93.88 476 PHE A C 1
ATOM 3877 O O . PHE A 1 476 ? 19.945 -22.311 -3.773 1.00 93.88 476 PHE A O 1
ATOM 3884 N N . ILE A 1 477 ? 19.731 -21.740 -5.922 1.00 92.44 477 ILE A N 1
ATOM 3885 C CA . ILE A 1 477 ? 20.254 -20.376 -5.746 1.00 92.44 477 ILE A CA 1
ATOM 3886 C C . ILE A 1 477 ? 19.384 -19.593 -4.754 1.00 92.44 477 ILE A C 1
ATOM 3888 O O . ILE A 1 477 ? 19.903 -18.855 -3.912 1.00 92.44 477 ILE A O 1
ATOM 3892 N N . GLN A 1 478 ? 18.055 -19.760 -4.812 1.00 92.69 478 GLN A N 1
ATOM 3893 C CA . GLN A 1 478 ? 17.158 -19.102 -3.863 1.00 92.69 478 GLN A CA 1
ATOM 3894 C C . GLN A 1 478 ? 17.404 -19.552 -2.423 1.00 92.69 478 GLN A C 1
ATOM 3896 O O . GLN A 1 478 ? 17.435 -18.702 -1.535 1.00 92.69 478 GLN A O 1
ATOM 3901 N N . SER A 1 479 ? 17.595 -20.850 -2.168 1.00 91.50 479 SER A N 1
ATOM 3902 C CA . SER A 1 479 ? 17.826 -21.329 -0.803 1.00 91.50 479 SER A CA 1
ATOM 3903 C C . SER A 1 479 ? 19.245 -21.049 -0.311 1.00 91.50 479 SER A C 1
ATOM 3905 O O . SER A 1 479 ? 19.395 -20.530 0.792 1.00 91.50 479 SER A O 1
ATOM 3907 N N . GLU A 1 480 ? 20.266 -21.339 -1.118 1.00 89.38 480 GLU A N 1
ATOM 3908 C CA . GLU A 1 480 ? 21.658 -21.418 -0.649 1.00 89.38 480 GLU A CA 1
ATOM 3909 C C . GLU A 1 480 ? 22.460 -20.126 -0.834 1.00 89.38 480 GLU A C 1
ATOM 3911 O O . GLU A 1 480 ? 23.431 -19.879 -0.116 1.00 89.38 480 GLU A O 1
ATOM 3916 N N . GLU A 1 481 ? 22.067 -19.280 -1.786 1.00 88.06 481 GLU A N 1
ATOM 3917 C CA . GLU A 1 481 ? 22.7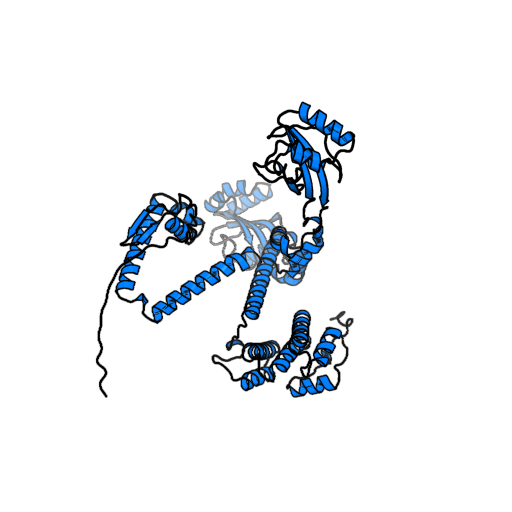90 -18.039 -2.074 1.00 88.06 481 GLU A CA 1
ATOM 3918 C C . GLU A 1 481 ? 21.987 -16.791 -1.712 1.00 88.06 481 GLU A C 1
ATOM 3920 O O . GLU A 1 481 ? 22.549 -15.815 -1.214 1.00 88.06 481 GLU A O 1
ATOM 3925 N N . LEU A 1 482 ? 20.670 -16.816 -1.936 1.00 87.06 482 LEU A N 1
ATOM 3926 C CA . LEU A 1 482 ? 19.781 -15.683 -1.664 1.00 87.06 482 LEU A CA 1
ATOM 3927 C C . LEU A 1 482 ? 19.030 -15.795 -0.330 1.00 87.06 482 LEU A C 1
ATOM 3929 O O . LEU A 1 482 ? 18.465 -14.799 0.118 1.00 87.06 482 LEU A O 1
ATOM 3933 N N . ASN A 1 483 ? 19.052 -16.961 0.328 1.00 86.69 483 ASN A N 1
ATOM 3934 C CA . ASN A 1 483 ? 18.339 -17.234 1.583 1.00 86.69 483 ASN A CA 1
ATOM 3935 C C . ASN A 1 483 ? 16.813 -16.967 1.528 1.00 86.69 483 ASN A C 1
ATOM 3937 O O . ASN A 1 483 ? 16.174 -16.731 2.558 1.00 86.69 483 ASN A O 1
ATOM 3941 N N . ASP A 1 484 ? 16.198 -17.036 0.344 1.00 85.81 484 ASP A N 1
ATOM 3942 C CA . ASP A 1 484 ? 14.753 -16.900 0.132 1.00 85.81 484 ASP A CA 1
ATOM 3943 C C . ASP A 1 484 ? 14.087 -18.283 0.080 1.00 85.81 484 ASP A C 1
ATOM 3945 O O . ASP A 1 484 ? 13.694 -18.820 -0.959 1.00 85.81 484 ASP A O 1
ATOM 3949 N N . TYR A 1 485 ? 13.958 -18.884 1.258 1.00 88.38 485 TYR A N 1
ATOM 3950 C CA . TYR A 1 485 ? 13.399 -20.227 1.418 1.00 88.38 485 TYR A CA 1
ATOM 3951 C C . TYR A 1 485 ? 11.930 -20.346 0.988 1.00 88.38 485 TYR A C 1
ATOM 3953 O O . TYR A 1 485 ? 11.468 -21.451 0.702 1.00 88.38 485 TYR A O 1
ATOM 3961 N N . GLY A 1 486 ? 11.185 -19.235 0.970 1.00 84.75 486 GLY A N 1
ATOM 3962 C CA . GLY A 1 486 ? 9.806 -19.211 0.486 1.00 84.75 486 GLY A CA 1
ATOM 3963 C C . GLY A 1 486 ? 9.759 -19.445 -1.020 1.00 84.75 486 GLY A C 1
ATOM 3964 O O . GLY A 1 486 ? 9.063 -20.352 -1.479 1.00 84.75 486 GLY A O 1
ATOM 3965 N N . LYS A 1 487 ? 10.567 -18.694 -1.778 1.00 88.69 487 LYS A N 1
ATOM 3966 C CA . LYS A 1 487 ? 10.701 -18.896 -3.227 1.00 88.69 487 LYS A CA 1
ATOM 3967 C C . LYS A 1 487 ? 11.361 -20.222 -3.570 1.00 88.69 487 LYS A C 1
ATOM 3969 O O . LYS A 1 487 ? 10.902 -20.898 -4.484 1.00 88.69 487 LYS A O 1
ATOM 3974 N N . ALA A 1 488 ? 12.389 -20.625 -2.823 1.00 93.69 488 ALA A N 1
ATOM 3975 C CA . ALA A 1 488 ? 13.039 -21.915 -3.032 1.00 93.69 488 ALA A CA 1
ATOM 3976 C C . ALA A 1 488 ? 12.038 -23.073 -2.916 1.00 93.69 488 ALA A C 1
ATOM 3978 O O . ALA A 1 488 ? 11.974 -23.924 -3.799 1.00 93.69 488 ALA A O 1
ATOM 3979 N N . ARG A 1 489 ? 11.194 -23.062 -1.871 1.00 94.50 489 ARG A N 1
ATOM 3980 C CA . ARG A 1 489 ? 10.115 -24.043 -1.702 1.00 94.50 489 ARG A CA 1
ATOM 3981 C C . ARG A 1 489 ? 9.193 -24.088 -2.917 1.00 94.50 489 ARG A C 1
ATOM 3983 O O . ARG A 1 489 ? 8.985 -25.168 -3.455 1.00 94.50 489 ARG A O 1
ATOM 3990 N N . ALA A 1 490 ? 8.683 -22.936 -3.351 1.00 91.75 490 ALA A N 1
ATOM 3991 C CA . ALA A 1 490 ? 7.774 -22.867 -4.492 1.00 91.75 490 ALA A CA 1
ATOM 3992 C C . ALA A 1 490 ? 8.408 -23.446 -5.771 1.00 91.75 490 ALA A C 1
ATOM 3994 O O . ALA A 1 490 ? 7.764 -24.209 -6.484 1.00 91.75 490 ALA A O 1
ATOM 3995 N N . LEU A 1 491 ? 9.688 -23.155 -6.022 1.00 95.75 491 LEU A N 1
ATOM 3996 C CA . LEU A 1 491 ? 10.421 -23.654 -7.190 1.00 95.75 491 LEU A CA 1
ATOM 3997 C C . LEU A 1 491 ? 10.673 -25.164 -7.136 1.00 95.75 491 LEU A C 1
ATOM 3999 O O . LEU A 1 491 ? 10.565 -25.841 -8.157 1.00 95.75 491 LEU A O 1
ATOM 4003 N N . PHE A 1 492 ? 10.984 -25.714 -5.960 1.00 97.50 492 PHE A N 1
ATOM 4004 C CA . PHE A 1 492 ? 11.129 -27.161 -5.804 1.00 97.50 492 PHE A CA 1
ATOM 4005 C C . PHE A 1 492 ? 9.777 -27.884 -5.899 1.00 97.50 492 PHE A C 1
ATOM 4007 O O . PHE A 1 492 ? 9.702 -28.930 -6.539 1.00 97.50 492 PHE A O 1
ATOM 4014 N N . GLU A 1 493 ? 8.696 -27.330 -5.342 1.00 96.62 493 GLU A N 1
ATOM 4015 C CA . GLU A 1 493 ? 7.334 -27.860 -5.521 1.00 96.62 493 GLU A CA 1
ATOM 4016 C C . GLU A 1 493 ? 6.932 -27.856 -7.007 1.00 96.62 493 GLU A C 1
ATOM 4018 O O . GLU A 1 493 ? 6.481 -28.879 -7.528 1.00 96.62 493 GLU A O 1
ATOM 4023 N N . GLU A 1 494 ? 7.194 -26.754 -7.718 1.00 95.00 494 GLU A N 1
ATOM 4024 C CA . GLU A 1 494 ? 6.985 -26.644 -9.165 1.00 95.00 494 GLU A CA 1
ATOM 4025 C C . GLU A 1 494 ? 7.821 -27.672 -9.940 1.00 95.00 494 GLU A C 1
ATOM 4027 O O . GLU A 1 494 ? 7.326 -28.296 -10.884 1.00 95.00 494 GLU A O 1
ATOM 4032 N N . TYR A 1 495 ? 9.080 -27.884 -9.541 1.00 96.75 495 TYR A N 1
ATOM 4033 C CA . TYR A 1 495 ? 9.934 -28.903 -10.140 1.00 96.75 495 TYR A CA 1
ATOM 4034 C C . TYR A 1 495 ? 9.300 -30.288 -10.020 1.00 96.75 495 TYR A C 1
ATOM 4036 O O . TYR A 1 495 ? 9.213 -31.001 -11.018 1.00 96.75 495 TYR A O 1
ATOM 4044 N N . ILE A 1 496 ? 8.856 -30.680 -8.823 1.00 96.81 496 ILE A N 1
ATOM 4045 C CA . ILE A 1 496 ? 8.261 -32.002 -8.585 1.00 96.81 496 ILE A CA 1
ATOM 4046 C C . ILE A 1 496 ? 6.974 -32.178 -9.391 1.00 96.81 496 ILE A C 1
ATOM 4048 O O . ILE A 1 496 ? 6.738 -33.251 -9.948 1.00 96.81 496 ILE A O 1
ATOM 4052 N N . GLU A 1 497 ? 6.160 -31.127 -9.498 1.00 95.88 497 GLU A N 1
ATOM 4053 C CA . GLU A 1 497 ? 4.928 -31.155 -10.283 1.00 95.88 497 GLU A CA 1
ATOM 4054 C C . GLU A 1 497 ? 5.205 -31.301 -11.788 1.00 95.88 497 GLU A C 1
ATOM 4056 O O . GLU A 1 497 ? 4.606 -32.153 -12.453 1.00 95.88 497 GLU A O 1
ATOM 4061 N N . LYS A 1 498 ? 6.127 -30.501 -12.338 1.00 94.25 498 LYS A N 1
ATOM 4062 C CA . LYS A 1 498 ? 6.425 -30.478 -13.782 1.00 94.25 498 LYS A CA 1
ATOM 4063 C C . LYS A 1 498 ? 7.321 -31.627 -14.232 1.00 94.25 498 LYS A C 1
ATOM 4065 O O . LYS A 1 498 ? 7.137 -32.169 -15.324 1.00 94.25 498 LYS A O 1
ATOM 4070 N N . TYR A 1 499 ? 8.286 -32.007 -13.403 1.00 95.06 499 TYR A N 1
ATOM 4071 C CA . TYR A 1 499 ? 9.331 -32.981 -13.707 1.00 95.06 499 TYR A CA 1
ATOM 4072 C C . TYR A 1 499 ? 9.418 -34.084 -12.636 1.00 95.06 499 TYR A C 1
ATOM 4074 O O . TYR A 1 499 ? 10.502 -34.349 -12.116 1.00 95.06 499 TYR A O 1
ATOM 4082 N N . PRO A 1 500 ? 8.335 -34.844 -12.371 1.00 93.62 500 PRO A N 1
ATOM 4083 C CA . PRO A 1 500 ? 8.320 -35.898 -11.344 1.00 93.62 500 PRO A CA 1
ATOM 4084 C C . PRO A 1 500 ? 9.267 -37.077 -11.639 1.00 93.62 500 PRO A C 1
ATOM 4086 O O . PRO A 1 500 ? 9.395 -37.999 -10.841 1.00 93.62 500 PRO A O 1
ATOM 4089 N N . ARG A 1 501 ? 9.881 -37.101 -12.828 1.00 92.81 501 ARG A N 1
ATOM 4090 C CA . ARG A 1 501 ? 10.915 -38.064 -13.247 1.00 92.81 501 ARG A CA 1
ATOM 4091 C C . ARG A 1 501 ? 12.176 -37.367 -13.771 1.00 92.81 501 ARG A C 1
ATOM 4093 O O . ARG A 1 501 ? 12.934 -37.975 -14.525 1.00 92.81 501 ARG A O 1
ATOM 4100 N N . GLY A 1 502 ? 12.337 -36.078 -13.473 1.00 89.88 502 GLY A N 1
ATOM 4101 C CA . GLY A 1 502 ? 13.549 -35.329 -13.790 1.00 89.88 502 GLY A CA 1
ATOM 4102 C C . GLY A 1 502 ? 14.733 -35.843 -12.972 1.00 89.88 502 GLY A C 1
ATOM 4103 O O . GLY A 1 502 ? 14.535 -36.480 -11.939 1.00 89.88 502 GLY A O 1
ATOM 4104 N N . SER A 1 503 ? 15.962 -35.582 -13.433 1.00 91.44 503 SER A N 1
ATOM 4105 C CA . SER A 1 503 ? 17.169 -36.094 -12.764 1.00 91.44 503 SER A CA 1
ATOM 4106 C C . SER A 1 503 ? 17.303 -35.628 -11.311 1.00 91.44 503 SER A C 1
ATOM 4108 O O . SER A 1 503 ? 17.787 -36.388 -10.492 1.00 91.44 503 SER A O 1
ATOM 4110 N N . PHE A 1 504 ? 16.783 -34.441 -10.994 1.00 94.06 504 PHE A N 1
ATOM 4111 C CA . PHE A 1 504 ? 16.818 -33.819 -9.669 1.00 94.06 504 PHE A CA 1
ATOM 4112 C C . PHE A 1 504 ? 15.501 -33.985 -8.884 1.00 94.06 504 PHE A C 1
ATOM 4114 O O . PHE A 1 504 ? 15.239 -33.222 -7.961 1.00 94.06 504 PHE A O 1
ATOM 4121 N N . ALA A 1 505 ? 14.614 -34.923 -9.241 1.00 93.88 505 ALA A N 1
ATOM 4122 C CA . ALA A 1 505 ? 13.338 -35.084 -8.525 1.00 93.88 505 ALA A CA 1
ATOM 4123 C C . ALA A 1 505 ? 13.533 -35.545 -7.070 1.00 93.88 505 ALA A C 1
ATOM 4125 O O . ALA A 1 505 ? 12.889 -35.026 -6.154 1.00 93.88 505 ALA A O 1
ATOM 4126 N N . ASP A 1 506 ? 14.454 -36.482 -6.845 1.00 94.44 506 ASP A N 1
ATOM 4127 C CA . ASP A 1 506 ? 14.804 -36.930 -5.496 1.00 94.44 506 ASP A CA 1
ATOM 4128 C C . ASP A 1 506 ? 15.501 -35.800 -4.720 1.00 94.44 506 ASP A C 1
ATOM 4130 O O . ASP A 1 506 ? 15.188 -35.563 -3.553 1.00 94.44 506 ASP A O 1
ATOM 4134 N N . ASP A 1 507 ? 16.359 -35.031 -5.394 1.00 95.44 507 ASP A N 1
ATOM 4135 C CA . ASP A 1 507 ? 17.067 -33.904 -4.790 1.00 95.44 507 ASP A CA 1
ATOM 4136 C C . ASP A 1 507 ? 16.129 -32.750 -4.425 1.00 95.44 507 ASP A C 1
ATOM 4138 O O . ASP A 1 507 ? 16.213 -32.215 -3.325 1.00 95.44 507 ASP A O 1
ATOM 4142 N N . ALA A 1 508 ? 15.182 -32.386 -5.293 1.00 95.75 508 ALA A N 1
ATOM 4143 C CA . ALA A 1 508 ? 14.180 -31.361 -5.005 1.00 95.75 508 ALA A CA 1
ATOM 4144 C C . ALA A 1 508 ? 13.285 -31.768 -3.822 1.00 95.75 508 ALA A C 1
ATOM 4146 O O . ALA A 1 508 ? 12.974 -30.939 -2.965 1.00 95.75 508 ALA A O 1
ATOM 4147 N N . SER A 1 509 ? 12.923 -33.053 -3.730 1.00 95.56 509 SER A N 1
ATOM 4148 C CA . SER A 1 509 ? 12.179 -33.591 -2.583 1.00 95.56 509 SER A CA 1
ATOM 4149 C C . SER A 1 509 ? 13.002 -33.493 -1.298 1.00 95.56 509 SER A C 1
ATOM 4151 O O . SER A 1 509 ? 12.508 -33.018 -0.276 1.00 95.56 509 SER A O 1
ATOM 4153 N N . TRP A 1 510 ? 14.281 -33.871 -1.365 1.00 95.31 510 TRP A N 1
ATOM 4154 C CA . TRP A 1 510 ? 15.199 -33.745 -0.239 1.00 95.31 510 TRP A CA 1
ATOM 4155 C C . TRP A 1 510 ? 15.368 -32.284 0.192 1.00 95.31 510 TRP A C 1
ATOM 4157 O O . TRP A 1 510 ? 15.321 -31.994 1.388 1.00 95.31 510 TRP A O 1
ATOM 4167 N N . MET A 1 511 ? 15.500 -31.354 -0.760 1.00 94.69 511 MET A N 1
ATOM 4168 C CA . MET A 1 511 ? 15.586 -29.923 -0.477 1.00 94.69 511 MET A CA 1
ATOM 4169 C C . MET A 1 511 ? 14.349 -29.448 0.278 1.00 94.69 511 MET A C 1
ATOM 4171 O O . MET A 1 511 ? 14.504 -28.840 1.329 1.00 94.69 511 MET A O 1
ATOM 4175 N N . LEU A 1 512 ? 13.135 -29.786 -0.172 1.00 93.88 512 LEU A N 1
ATOM 4176 C CA . LEU A 1 512 ? 11.882 -29.399 0.495 1.00 93.88 512 LEU A CA 1
ATOM 4177 C C . LEU A 1 512 ? 11.799 -29.842 1.961 1.00 93.88 512 LEU A C 1
ATOM 4179 O O . LEU A 1 512 ? 11.305 -29.084 2.802 1.00 93.88 512 LEU A O 1
ATOM 4183 N N . GLU A 1 513 ? 12.293 -31.040 2.269 1.00 93.25 513 GLU A N 1
ATOM 4184 C CA . GLU A 1 513 ? 12.348 -31.578 3.633 1.00 93.25 513 GLU A CA 1
ATOM 4185 C C . GLU A 1 513 ? 13.414 -30.890 4.500 1.00 93.25 513 GLU A C 1
ATOM 4187 O O . GLU A 1 513 ? 13.262 -30.814 5.719 1.00 93.25 513 GLU A O 1
ATOM 4192 N N . ASN A 1 514 ? 14.466 -30.357 3.872 1.00 91.81 514 ASN A N 1
ATOM 4193 C CA . ASN A 1 514 ? 15.673 -29.871 4.536 1.00 91.81 514 ASN A CA 1
ATOM 4194 C C . ASN A 1 514 ? 15.929 -28.363 4.350 1.00 91.81 514 ASN A C 1
ATOM 4196 O O . ASN A 1 514 ? 16.989 -27.873 4.755 1.00 91.81 514 ASN A O 1
ATOM 4200 N N . LEU A 1 515 ? 14.972 -27.597 3.809 1.00 85.75 515 LEU A N 1
ATOM 4201 C CA . LEU A 1 515 ? 15.044 -26.132 3.746 1.00 85.75 515 LEU A CA 1
ATOM 4202 C C . LEU A 1 515 ? 15.247 -25.566 5.160 1.00 85.75 515 LEU A C 1
ATOM 4204 O O . LEU A 1 515 ? 14.456 -25.847 6.061 1.00 85.75 515 LEU A O 1
ATOM 4208 N N . LYS A 1 516 ? 16.280 -24.730 5.343 1.00 78.75 516 LYS A N 1
ATOM 4209 C CA . LYS A 1 516 ? 16.708 -24.157 6.641 1.00 78.75 516 LYS A CA 1
ATOM 4210 C C . LYS A 1 516 ? 17.280 -25.162 7.647 1.00 78.75 516 LYS A C 1
ATOM 4212 O O . LYS A 1 516 ? 17.351 -24.869 8.841 1.00 78.75 516 LYS A O 1
ATOM 4217 N N . THR A 1 517 ? 17.680 -26.344 7.196 1.00 75.06 517 THR A N 1
ATOM 4218 C CA . THR A 1 517 ? 18.438 -27.282 8.030 1.00 75.06 517 THR A CA 1
ATOM 4219 C C . THR A 1 517 ? 19.926 -27.169 7.709 1.00 75.06 517 THR A C 1
ATOM 4221 O O . THR A 1 517 ? 20.314 -27.001 6.550 1.00 75.06 517 THR A O 1
ATOM 4224 N N . GLY A 1 518 ? 20.764 -27.311 8.736 1.00 71.44 518 GLY A N 1
ATOM 4225 C CA . GLY A 1 518 ? 22.214 -27.467 8.579 1.00 71.44 518 GLY A CA 1
ATOM 4226 C C . GLY A 1 518 ? 22.634 -28.897 8.221 1.00 71.44 518 GLY A C 1
ATOM 4227 O O . GLY A 1 518 ? 23.770 -29.277 8.502 1.00 71.44 518 GLY A O 1
ATOM 4228 N N . GLU A 1 519 ? 21.710 -29.715 7.704 1.00 82.69 519 GLU A N 1
ATOM 4229 C CA . GLU A 1 519 ? 22.011 -31.068 7.236 1.00 82.69 519 GLU A CA 1
ATOM 4230 C C . GLU A 1 519 ? 22.897 -30.987 5.982 1.00 82.69 519 GLU A C 1
ATOM 4232 O O . GLU A 1 519 ? 22.590 -30.209 5.074 1.00 82.69 519 GLU A O 1
ATOM 4237 N N . PRO A 1 520 ? 23.994 -31.759 5.906 1.00 84.62 520 PRO A N 1
ATOM 4238 C CA . PRO A 1 520 ? 24.872 -31.756 4.741 1.00 84.62 520 PRO A CA 1
ATOM 4239 C C . PRO A 1 520 ? 24.153 -32.324 3.514 1.00 84.62 520 PRO A C 1
ATOM 4241 O O . PRO A 1 520 ? 23.275 -33.183 3.632 1.00 84.62 520 PRO A O 1
ATOM 4244 N N . PHE A 1 521 ? 24.547 -31.873 2.322 1.00 88.00 521 PHE A N 1
ATOM 4245 C CA . PHE A 1 521 ? 23.935 -32.372 1.091 1.00 88.00 521 PHE A CA 1
ATOM 4246 C C . PHE A 1 521 ? 24.289 -33.851 0.856 1.00 88.00 521 PHE A C 1
ATOM 4248 O O . PHE A 1 521 ? 25.417 -34.269 1.145 1.00 88.00 521 PHE A O 1
ATOM 4255 N N . PRO A 1 522 ? 23.381 -34.653 0.273 1.00 91.19 522 PRO A N 1
ATOM 4256 C CA . PRO A 1 522 ? 23.727 -35.973 -0.239 1.00 91.19 522 PRO A CA 1
ATOM 4257 C C . PRO A 1 522 ? 24.878 -35.887 -1.255 1.00 91.19 522 PRO A C 1
ATOM 4259 O O . PRO A 1 522 ? 24.875 -35.030 -2.133 1.00 91.19 522 PRO A O 1
ATOM 4262 N N . GLU A 1 523 ? 25.864 -36.783 -1.170 1.00 88.06 523 GLU A N 1
ATOM 4263 C CA . GLU A 1 523 ? 27.060 -36.733 -2.036 1.00 88.06 523 GLU A CA 1
ATOM 4264 C C . GLU A 1 523 ? 26.742 -36.835 -3.538 1.00 88.06 523 GLU A C 1
ATOM 4266 O O . GLU A 1 523 ? 27.451 -36.267 -4.366 1.00 88.06 523 GLU A O 1
ATOM 4271 N N . ASN A 1 524 ? 25.667 -37.537 -3.907 1.00 88.56 524 ASN A N 1
ATOM 4272 C CA . ASN A 1 524 ? 25.185 -37.563 -5.288 1.00 88.56 524 ASN A CA 1
ATOM 4273 C C . ASN A 1 524 ? 24.690 -36.179 -5.728 1.00 88.56 524 ASN A C 1
ATOM 4275 O O . ASN A 1 524 ? 25.113 -35.705 -6.776 1.00 88.56 524 ASN A O 1
ATOM 4279 N N . MET A 1 525 ? 23.893 -35.509 -4.892 1.00 90.31 525 MET A N 1
ATOM 4280 C CA . MET A 1 525 ? 23.367 -34.174 -5.168 1.00 90.31 525 MET A CA 1
ATOM 4281 C C . MET A 1 525 ? 24.500 -33.160 -5.344 1.00 90.31 525 MET A C 1
ATOM 4283 O O . MET A 1 525 ? 24.487 -32.389 -6.298 1.00 90.31 525 MET A O 1
ATOM 4287 N N . LYS A 1 526 ? 25.520 -33.197 -4.470 1.00 87.62 526 LYS A N 1
ATOM 4288 C CA . LYS A 1 526 ? 26.693 -32.311 -4.581 1.00 87.62 526 LYS A CA 1
ATOM 4289 C C . LYS A 1 526 ? 27.350 -32.427 -5.944 1.00 87.62 526 LYS A C 1
ATOM 4291 O O . LYS A 1 526 ? 27.558 -31.431 -6.626 1.00 87.62 526 LYS A O 1
ATOM 4296 N N . LYS A 1 527 ? 27.633 -33.664 -6.350 1.00 86.75 527 LYS A N 1
ATOM 4297 C CA . LYS A 1 527 ? 28.277 -33.944 -7.627 1.00 86.75 527 LYS A CA 1
ATOM 4298 C C . LYS A 1 527 ? 27.415 -33.479 -8.801 1.00 86.75 527 LYS A C 1
ATOM 4300 O O . LYS A 1 527 ? 27.943 -32.942 -9.767 1.00 86.75 527 LYS A O 1
ATOM 4305 N N . GLU A 1 528 ? 26.104 -33.681 -8.721 1.00 87.81 528 GLU A N 1
ATOM 4306 C CA . GLU A 1 528 ? 25.172 -33.250 -9.763 1.00 87.81 528 GLU A CA 1
ATOM 4307 C C . GLU A 1 528 ? 25.088 -31.717 -9.871 1.00 87.81 528 GLU A C 1
ATOM 4309 O O . GLU A 1 528 ? 25.051 -31.202 -10.985 1.00 87.81 528 GLU A O 1
ATOM 4314 N N . ILE A 1 529 ? 25.145 -30.981 -8.754 1.00 86.06 529 ILE A N 1
ATOM 4315 C CA . ILE A 1 529 ? 25.218 -29.506 -8.735 1.00 86.06 529 ILE A CA 1
ATOM 4316 C C . ILE A 1 529 ? 26.560 -29.010 -9.295 1.00 86.06 529 ILE A C 1
ATOM 4318 O O . ILE A 1 529 ? 26.589 -28.125 -10.151 1.00 86.06 529 ILE A O 1
ATOM 4322 N N . GLU A 1 530 ? 27.674 -29.620 -8.885 1.00 85.31 530 GLU A N 1
ATOM 4323 C CA . GLU A 1 530 ? 29.012 -29.288 -9.394 1.00 85.31 530 GLU A CA 1
ATOM 4324 C C . GLU A 1 530 ? 29.130 -29.533 -10.910 1.00 85.31 530 GLU A C 1
ATOM 4326 O O . GLU A 1 530 ? 29.767 -28.758 -11.626 1.00 85.31 530 GLU A O 1
ATOM 4331 N N . GLU A 1 531 ? 28.477 -30.575 -11.439 1.00 84.12 531 GLU A N 1
ATOM 4332 C CA . GLU A 1 531 ? 28.390 -30.840 -12.884 1.00 84.12 531 GLU A CA 1
ATOM 4333 C C . GLU A 1 531 ? 27.614 -29.746 -13.646 1.00 84.12 531 GLU A C 1
ATOM 4335 O O . GLU A 1 531 ? 27.830 -29.563 -14.849 1.00 84.12 531 GLU A O 1
ATOM 4340 N N . LEU A 1 532 ? 26.760 -28.979 -12.959 1.00 80.75 532 LEU A N 1
ATOM 4341 C CA . LEU A 1 532 ? 26.101 -27.785 -13.495 1.00 80.75 532 LEU A CA 1
ATOM 4342 C C . LEU A 1 532 ? 26.949 -26.516 -13.365 1.00 80.75 532 LEU A C 1
ATOM 4344 O O . LEU A 1 532 ? 26.530 -25.478 -13.868 1.00 80.75 532 LEU A O 1
ATOM 4348 N N . GLY A 1 533 ? 28.162 -26.608 -12.815 1.00 71.31 533 GLY A N 1
ATOM 4349 C CA . GLY A 1 533 ? 29.123 -25.507 -12.731 1.00 71.31 533 GLY A CA 1
ATOM 4350 C C . GLY A 1 533 ? 28.941 -24.597 -11.520 1.00 71.31 533 GLY A C 1
ATOM 4351 O O . GLY A 1 533 ? 29.458 -23.485 -11.541 1.00 71.31 533 GLY A O 1
ATOM 4352 N N . GLU A 1 534 ? 28.224 -25.060 -10.499 1.00 76.56 534 GLU A N 1
ATOM 4353 C CA . GLU A 1 534 ? 27.858 -24.283 -9.312 1.00 76.56 534 GLU A CA 1
ATOM 4354 C C . GLU A 1 534 ? 28.609 -24.821 -8.086 1.00 76.56 534 GLU A C 1
ATOM 4356 O O . GLU A 1 534 ? 28.835 -26.027 -7.959 1.00 76.56 534 GLU A O 1
ATOM 4361 N N . GLU A 1 535 ? 29.059 -23.927 -7.204 1.00 74.25 535 GLU A N 1
ATOM 4362 C CA . GLU A 1 535 ? 29.869 -24.293 -6.037 1.00 74.25 535 GLU A CA 1
ATOM 4363 C C . GLU A 1 535 ? 28.978 -24.668 -4.847 1.00 74.25 535 GLU A C 1
ATOM 4365 O O . GLU A 1 535 ? 28.105 -23.903 -4.435 1.00 74.25 535 GLU A O 1
ATOM 4370 N N . VAL A 1 536 ? 29.225 -25.836 -4.247 1.00 75.94 536 VAL A N 1
ATOM 4371 C CA . VAL A 1 536 ? 28.505 -26.279 -3.047 1.00 75.94 536 VAL A CA 1
ATOM 4372 C C . VAL A 1 536 ? 29.244 -25.804 -1.793 1.00 75.94 536 VAL A C 1
ATOM 4374 O O . VAL A 1 536 ? 30.183 -26.447 -1.325 1.00 75.94 536 VAL A O 1
ATOM 4377 N N . ASP A 1 537 ? 28.804 -24.681 -1.224 1.00 71.31 537 ASP A N 1
ATOM 4378 C CA . ASP A 1 537 ? 29.348 -24.132 0.024 1.00 71.31 537 ASP A CA 1
ATOM 4379 C C . ASP A 1 537 ? 28.494 -24.534 1.241 1.00 71.31 537 ASP A C 1
ATOM 4381 O O . ASP A 1 537 ? 27.569 -23.831 1.652 1.00 71.31 537 ASP A O 1
ATOM 4385 N N . GLU A 1 538 ? 28.828 -25.671 1.860 1.00 71.44 538 GLU A N 1
ATOM 4386 C CA . GLU A 1 538 ? 28.116 -26.173 3.046 1.00 71.44 538 GLU A CA 1
ATOM 4387 C C . GLU A 1 538 ? 28.257 -25.267 4.280 1.00 71.44 538 GLU A C 1
ATOM 4389 O O . GLU A 1 538 ? 27.470 -25.395 5.218 1.00 71.44 538 GLU A O 1
ATOM 4394 N N . THR A 1 539 ? 29.215 -24.329 4.303 1.00 66.19 539 THR A N 1
ATOM 4395 C CA . THR A 1 539 ? 29.388 -23.416 5.449 1.00 66.19 539 THR A CA 1
ATOM 4396 C C . THR A 1 539 ? 28.241 -22.415 5.583 1.00 66.19 539 THR A C 1
ATOM 4398 O O . THR A 1 539 ? 28.026 -21.866 6.663 1.00 66.19 539 THR A O 1
ATOM 4401 N N . ARG A 1 540 ? 27.461 -22.222 4.513 1.00 66.94 540 ARG A N 1
ATOM 4402 C CA . ARG A 1 540 ? 26.287 -21.338 4.480 1.00 66.94 540 ARG A CA 1
ATOM 4403 C C . ARG A 1 540 ? 25.038 -21.969 5.090 1.00 66.94 540 ARG A C 1
ATOM 4405 O O . ARG A 1 540 ? 24.099 -21.251 5.430 1.00 66.94 540 ARG A O 1
ATOM 4412 N N . ARG A 1 541 ? 25.019 -23.291 5.284 1.00 69.38 541 ARG A N 1
ATOM 4413 C CA . ARG A 1 541 ? 23.886 -24.012 5.881 1.00 69.38 541 ARG A CA 1
ATOM 4414 C C . ARG A 1 541 ? 23.941 -23.928 7.404 1.00 69.38 541 ARG A C 1
ATOM 4416 O O . ARG A 1 541 ? 24.346 -24.861 8.094 1.00 69.38 541 ARG A O 1
ATOM 4423 N N . ILE A 1 542 ? 23.559 -22.767 7.932 1.00 56.44 542 ILE A N 1
ATOM 4424 C CA . ILE A 1 542 ? 23.574 -22.477 9.371 1.00 56.44 542 ILE A CA 1
ATOM 4425 C C . ILE A 1 542 ? 22.532 -23.343 10.096 1.00 56.44 542 ILE A C 1
ATOM 4427 O O . ILE A 1 542 ? 21.375 -23.449 9.680 1.00 56.44 542 ILE A O 1
ATOM 4431 N N . ARG A 1 543 ? 22.929 -23.959 11.217 1.00 53.41 543 ARG A N 1
ATOM 4432 C CA . ARG A 1 543 ? 22.021 -24.738 12.075 1.00 53.41 543 ARG A CA 1
ATOM 4433 C C . ARG A 1 543 ? 21.085 -23.789 12.836 1.00 53.41 543 ARG A C 1
ATOM 4435 O O . ARG A 1 543 ? 21.565 -22.795 13.384 1.00 53.41 543 ARG A O 1
ATOM 4442 N N . PRO A 1 544 ? 19.780 -24.092 12.960 1.00 38.62 544 PRO A N 1
ATOM 4443 C CA . PRO A 1 544 ? 18.884 -23.318 13.817 1.00 38.62 544 PRO A CA 1
ATOM 4444 C C . PRO A 1 544 ? 19.419 -23.294 15.263 1.00 38.62 544 PRO A C 1
ATOM 4446 O O . PRO A 1 544 ? 19.366 -24.308 15.958 1.00 38.62 544 PRO A O 1
ATOM 4449 N N . GLY A 1 545 ? 19.984 -22.156 15.689 1.00 46.50 545 GLY A N 1
ATOM 4450 C CA . GLY A 1 545 ? 20.600 -21.971 17.012 1.00 46.50 545 GLY A CA 1
ATOM 4451 C C . GLY A 1 545 ? 21.922 -21.189 17.045 1.00 46.50 545 GLY A C 1
ATOM 4452 O O . GLY A 1 545 ? 22.354 -20.827 18.131 1.00 46.50 545 GLY A O 1
ATOM 4453 N N . GLU A 1 546 ? 22.550 -20.896 15.900 1.00 45.44 546 GLU A N 1
ATOM 4454 C CA . GLU A 1 546 ? 23.823 -20.140 15.843 1.00 45.44 546 GLU A CA 1
ATOM 4455 C C . GLU A 1 546 ? 23.663 -18.643 15.487 1.00 45.44 546 GLU A C 1
ATOM 4457 O O . GLU A 1 546 ? 24.656 -17.941 15.350 1.00 45.44 546 GLU A O 1
ATOM 4462 N N . MET A 1 547 ? 22.431 -18.118 15.391 1.00 44.69 547 MET A N 1
ATOM 4463 C CA . MET A 1 547 ? 22.156 -16.678 15.183 1.00 44.69 547 MET A CA 1
ATOM 4464 C C . MET A 1 547 ? 21.892 -15.899 16.488 1.00 44.69 547 MET A C 1
ATOM 4466 O O . MET A 1 547 ? 21.123 -14.941 16.499 1.00 44.69 547 MET A O 1
ATOM 4470 N N . GLU A 1 548 ? 22.508 -16.292 17.601 1.00 38.19 548 GLU A N 1
ATOM 4471 C CA . GLU A 1 548 ? 22.631 -15.413 18.768 1.00 38.19 548 GLU A CA 1
ATOM 4472 C C . GLU A 1 548 ? 24.116 -15.120 18.982 1.00 38.19 548 GLU A C 1
ATOM 4474 O O . GLU A 1 548 ? 24.874 -16.020 19.336 1.00 38.19 548 GLU A O 1
ATOM 4479 N N . HIS A 1 549 ? 24.478 -13.847 18.787 1.00 36.47 549 HIS A N 1
ATOM 4480 C CA . HIS A 1 549 ? 25.806 -13.226 18.890 1.00 36.47 549 HIS A CA 1
ATOM 4481 C C . HIS A 1 549 ? 26.586 -13.073 17.577 1.00 36.47 549 HIS A C 1
ATOM 4483 O O . HIS A 1 549 ? 27.486 -13.854 17.289 1.00 36.47 549 HIS A O 1
ATOM 4489 N N . ASP A 1 550 ? 26.305 -11.982 16.862 1.00 32.09 550 ASP A N 1
ATOM 4490 C CA . ASP A 1 550 ? 27.330 -10.962 16.581 1.00 32.09 550 ASP A CA 1
ATOM 4491 C C . ASP A 1 550 ? 26.703 -9.578 16.356 1.00 32.09 550 ASP A C 1
ATOM 4493 O O . ASP A 1 550 ? 25.638 -9.505 15.698 1.00 32.09 550 ASP A O 1
#

Solvent-accessible surface area (backbone atoms only — not comparable to full-atom values): 31353 Å² total; per-residue (Å²): 138,86,88,83,86,86,85,90,85,88,86,83,90,83,91,79,93,73,87,79,86,71,76,78,76,72,70,79,71,58,82,64,56,70,41,72,77,48,73,61,89,93,46,76,42,30,43,45,56,51,54,55,56,42,68,75,46,60,74,93,50,33,72,58,41,74,33,79,69,31,41,51,51,49,53,54,51,52,51,55,51,50,55,51,48,54,52,35,51,76,70,46,52,61,72,35,71,68,49,43,51,51,52,52,51,50,53,53,49,51,54,52,50,51,46,42,48,65,60,36,63,70,65,27,49,53,34,67,67,60,46,52,50,52,43,66,78,42,39,84,76,44,51,38,67,40,30,37,31,32,29,41,35,32,37,84,47,60,70,67,40,52,59,49,48,53,43,46,76,73,67,50,57,64,40,60,47,8,50,75,66,31,67,40,84,86,22,13,89,64,30,9,46,80,44,77,44,56,76,67,81,58,95,58,91,55,70,83,38,30,69,55,50,43,57,52,58,77,70,51,54,69,69,34,65,53,71,68,42,74,48,98,91,32,24,33,32,42,33,29,71,40,70,45,72,60,44,72,52,58,64,86,81,40,48,71,55,45,60,69,69,60,67,85,54,68,64,59,45,50,50,50,47,65,79,44,39,77,82,38,56,37,70,45,30,39,30,33,38,31,42,49,20,87,40,64,65,57,27,47,55,42,51,50,42,45,75,74,67,46,49,57,48,69,51,22,53,70,31,89,34,69,66,31,22,74,56,30,31,50,75,46,76,44,49,83,97,52,68,43,85,86,68,40,81,49,71,69,60,48,55,53,61,74,70,54,55,72,77,40,74,50,63,65,38,85,49,93,78,28,15,27,42,38,31,28,75,39,74,43,70,62,47,58,63,53,65,86,81,42,45,68,61,45,45,56,47,51,49,50,54,29,24,52,53,23,42,50,49,54,51,52,54,49,37,58,75,69,58,66,68,61,43,62,72,69,78,36,94,60,93,70,54,75,68,52,32,55,50,48,19,56,67,37,94,42,66,67,41,19,37,50,25,28,51,40,42,39,62,77,38,61,86,42,92,60,21,63,57,32,43,50,48,38,15,48,42,24,42,72,69,66,65,37,55,68,60,15,44,53,35,29,53,49,40,42,72,76,32,70,82,40,95,54,31,68,51,34,52,51,45,65,77,42,68,82,41,46,69,77,76,56,71,67,55,49,52,55,44,44,75,64,58,48,86,87,65,70,86,68,43,57,50,89,81,70,89,73,86,132

Mean predicted aligned error: 14.84 Å

Sequence (550 aa):
MGKKGWFTISVALVFSIAILSLLSCKEEVVKGDSEVLARVGGDEITRADIDAEIELYPESEQYRLRTSEGEKYLIEQLINRRVLELAARSAGIDNDPLVQRKIDAAIKGVIAGEFYREYIRKRMWIPEDELKQYYNEHRDRYKTPERRVIRHIMRANKSELDDIYEQLEAGESFEELAMKMSQDKFTRDTGGLIGSIAEEIYEGSDIAADPKVHQVAFSLNEGEYSKPFKHRYGYSILKVDEIVPPKPAPFEDVVGEVAKDFAVPEEKVKEYYNENKEKFKQDEMIKITHGYFGTEKEARDALVMLKEGSTFEEVFSTSPMPESAKKKGYQNWLRRGTIIPTVGKDEELESKLFALEVGEYYGPYKSEKGWHIFYIEDRKEEGYKEYEDVKDTIKHQLVSEYADKASEKAFLDLMEKYGVVNYVELGTYRMLTPEQILEEARNARTPLTSFNAYRAFTILYPDHPDAHKALFMMGFIQSEELNDYGKARALFEEYIEKYPRGSFADDASWMLENLKTGEPFPENMKKEIEELGEEVDETRRIRPGEMEHD